Protein AF-A0A497M3F0-F1 (afdb_monomer_lite)

Structure (mmCIF, N/CA/C/O backbone):
data_AF-A0A497M3F0-F1
#
_entry.id   AF-A0A497M3F0-F1
#
loop_
_atom_site.group_PDB
_atom_site.id
_atom_site.type_symbol
_atom_site.label_atom_id
_atom_site.label_alt_id
_atom_site.label_comp_id
_atom_site.label_asym_id
_atom_site.label_entity_id
_atom_site.label_seq_id
_atom_site.pdbx_PDB_ins_code
_atom_site.Cartn_x
_atom_site.Cartn_y
_atom_site.Cartn_z
_atom_site.occupancy
_atom_site.B_iso_or_equiv
_atom_site.auth_seq_id
_atom_site.auth_comp_id
_atom_site.auth_asym_id
_atom_site.auth_atom_id
_atom_site.pdbx_PDB_model_num
ATOM 1 N N . MET A 1 1 ? 72.989 27.650 28.816 1.00 49.75 1 MET A N 1
ATOM 2 C CA . MET A 1 1 ? 71.746 27.503 29.608 1.00 49.75 1 MET A CA 1
ATOM 3 C C . MET A 1 1 ? 70.679 28.470 29.097 1.00 49.75 1 MET A C 1
ATOM 5 O O . MET A 1 1 ? 70.670 29.626 29.489 1.00 49.75 1 MET A O 1
ATOM 9 N N . ARG A 1 2 ? 69.821 28.008 28.185 1.00 39.56 2 ARG A N 1
ATOM 10 C CA . ARG A 1 2 ? 68.508 28.566 27.798 1.00 39.56 2 ARG A CA 1
ATOM 11 C C . ARG A 1 2 ? 67.747 27.318 27.338 1.00 39.56 2 ARG A C 1
ATOM 13 O O . ARG A 1 2 ? 68.241 26.629 26.461 1.00 39.56 2 ARG A O 1
ATOM 20 N N . GLY A 1 3 ? 66.771 26.785 28.054 1.00 45.91 3 GLY A N 1
ATOM 21 C CA . GLY A 1 3 ? 65.488 27.396 28.378 1.00 45.91 3 GLY A CA 1
ATOM 22 C C . GLY A 1 3 ? 64.403 26.493 27.783 1.00 45.91 3 GLY A C 1
ATOM 23 O O . GLY A 1 3 ? 63.633 26.938 26.948 1.00 45.91 3 GLY A O 1
ATOM 24 N N . CYS A 1 4 ? 64.415 25.203 28.144 1.00 49.75 4 CYS A N 1
ATOM 25 C CA . CYS A 1 4 ? 63.384 24.233 27.776 1.00 49.75 4 CYS A CA 1
ATOM 26 C C . CYS A 1 4 ? 62.223 24.414 28.764 1.00 49.75 4 CYS A C 1
ATOM 28 O O . CYS A 1 4 ? 62.183 23.773 29.814 1.00 49.75 4 CYS A O 1
ATOM 30 N N . ARG A 1 5 ? 61.361 25.400 28.503 1.00 53.59 5 ARG A N 1
ATOM 31 C CA . ARG A 1 5 ? 60.115 25.616 29.245 1.00 53.59 5 ARG A CA 1
ATOM 32 C C . ARG A 1 5 ? 58.927 25.373 28.321 1.00 53.59 5 ARG A C 1
ATOM 34 O O . ARG A 1 5 ? 58.896 25.875 27.207 1.00 53.59 5 ARG A O 1
ATOM 41 N N . ASP A 1 6 ? 57.983 24.614 28.866 1.00 57.16 6 ASP A N 1
ATOM 42 C CA . ASP A 1 6 ? 56.557 24.590 28.541 1.00 57.16 6 ASP A CA 1
ATOM 43 C C . ASP A 1 6 ? 56.109 24.161 27.138 1.00 57.16 6 ASP A C 1
ATOM 45 O O . ASP A 1 6 ? 55.553 24.936 26.374 1.00 57.16 6 ASP A O 1
ATOM 49 N N . MET A 1 7 ? 56.181 22.850 26.872 1.00 54.72 7 MET A N 1
ATOM 50 C CA . MET A 1 7 ? 55.280 22.178 25.912 1.00 54.72 7 MET A CA 1
ATOM 51 C C . MET A 1 7 ? 54.117 21.417 26.582 1.00 54.72 7 MET A C 1
ATOM 53 O O . MET A 1 7 ? 53.246 20.890 25.896 1.00 54.72 7 MET A O 1
ATOM 57 N N . LYS A 1 8 ? 54.051 21.359 27.922 1.00 54.69 8 LYS A N 1
ATOM 58 C CA . LYS A 1 8 ? 52.995 20.612 28.641 1.00 54.69 8 LYS A CA 1
ATOM 59 C C . LYS A 1 8 ? 51.634 21.327 28.676 1.00 54.69 8 LYS A C 1
ATOM 61 O O . LYS A 1 8 ? 50.627 20.670 28.923 1.00 54.69 8 LYS A O 1
ATOM 66 N N . GLY A 1 9 ? 51.593 22.639 28.423 1.00 57.06 9 GLY A N 1
ATOM 67 C CA . GLY A 1 9 ? 50.350 23.423 28.388 1.00 57.06 9 GLY A CA 1
ATOM 68 C C . GLY A 1 9 ? 49.511 23.192 27.126 1.00 57.06 9 GLY A C 1
ATOM 69 O O . GLY A 1 9 ? 48.295 23.044 27.222 1.00 57.06 9 GLY A O 1
ATOM 70 N N . ASN A 1 10 ? 50.154 23.064 25.961 1.00 57.53 10 ASN A N 1
ATOM 71 C CA . ASN A 1 10 ? 49.450 22.995 24.674 1.00 57.53 10 ASN A CA 1
ATOM 72 C C . ASN A 1 10 ? 48.704 21.668 24.464 1.00 57.53 10 ASN A C 1
ATOM 74 O O . ASN A 1 10 ? 47.646 21.650 23.848 1.00 57.53 10 ASN A O 1
ATOM 78 N N . PHE A 1 11 ? 49.191 20.564 25.037 1.00 67.69 11 PHE A N 1
ATOM 79 C CA . PHE A 1 11 ? 48.554 19.253 24.864 1.00 67.69 11 PHE A CA 1
ATOM 80 C C . PHE A 1 11 ? 47.193 19.140 25.568 1.00 67.69 11 PHE A C 1
ATOM 82 O O . PHE A 1 11 ? 46.292 18.464 25.080 1.00 67.69 11 PHE A O 1
ATOM 89 N N . LYS A 1 12 ? 47.023 19.820 26.711 1.00 71.12 12 LYS A N 1
ATOM 90 C CA . LYS A 1 12 ? 45.745 19.829 27.439 1.00 71.12 12 LYS A CA 1
ATOM 91 C C . LYS A 1 12 ? 44.685 20.663 26.725 1.00 71.12 12 LYS A C 1
ATOM 93 O O . LYS A 1 12 ? 43.520 20.295 26.761 1.00 71.12 12 LYS A O 1
ATOM 98 N N . MET A 1 13 ? 45.094 21.750 26.071 1.00 76.00 13 MET A N 1
ATOM 99 C CA . MET A 1 13 ? 44.184 22.616 25.320 1.00 76.00 13 MET A CA 1
ATOM 100 C C . MET A 1 13 ? 43.643 21.890 24.080 1.00 76.00 13 MET A C 1
ATOM 102 O O . MET A 1 13 ? 42.432 21.814 23.913 1.00 76.00 13 MET A O 1
ATOM 106 N N . VAL A 1 14 ? 44.515 21.216 23.319 1.00 80.38 14 VAL A N 1
ATOM 107 C CA . VAL A 1 14 ? 44.116 20.410 22.149 1.00 80.38 14 VAL A CA 1
ATOM 108 C C . VAL A 1 14 ? 43.182 19.257 22.533 1.00 80.38 14 VAL A C 1
ATOM 110 O O . VAL A 1 14 ? 42.212 18.990 21.832 1.00 80.38 14 VAL A O 1
ATOM 113 N N . ALA A 1 15 ? 43.425 18.581 23.661 1.00 81.19 15 ALA A N 1
ATOM 114 C CA . ALA A 1 15 ? 42.552 17.496 24.117 1.00 81.19 15 ALA A CA 1
ATOM 115 C C . ALA A 1 15 ? 41.151 17.988 24.529 1.00 81.19 15 ALA A C 1
ATOM 117 O O . ALA A 1 15 ? 40.165 17.298 24.283 1.00 81.19 15 ALA A O 1
ATOM 118 N N . ILE A 1 16 ? 41.057 19.176 25.138 1.00 84.38 16 ILE A N 1
ATOM 119 C CA . ILE A 1 16 ? 39.775 19.790 25.510 1.00 84.38 16 ILE A CA 1
ATOM 120 C C . ILE A 1 16 ? 39.020 20.247 24.257 1.00 84.38 16 ILE A C 1
ATOM 122 O O . ILE A 1 16 ? 37.829 19.976 24.147 1.00 84.38 16 ILE A O 1
ATOM 126 N N . GLU A 1 17 ? 39.701 20.868 23.293 1.00 87.06 17 GLU A N 1
ATOM 127 C CA . GLU A 1 17 ? 39.093 21.272 22.019 1.00 87.06 17 GLU A CA 1
ATOM 128 C C . GLU A 1 17 ? 38.583 20.063 21.220 1.00 87.06 17 GLU A C 1
ATOM 130 O O . GLU A 1 17 ? 37.462 20.096 20.717 1.00 87.06 17 GLU A O 1
ATOM 135 N N . LEU A 1 18 ? 39.342 18.961 21.177 1.00 88.38 18 LEU A N 1
ATOM 136 C CA . LEU A 1 18 ? 38.922 17.724 20.512 1.00 88.38 18 LEU A CA 1
ATOM 137 C C . LEU A 1 18 ? 37.710 17.081 21.206 1.00 88.38 18 LEU A C 1
ATOM 139 O O . LEU A 1 18 ? 36.792 16.617 20.537 1.00 88.38 18 LEU A O 1
ATOM 143 N N . LEU A 1 19 ? 37.680 17.072 22.543 1.00 87.00 19 LEU A N 1
ATOM 144 C CA . LEU A 1 19 ? 36.554 16.535 23.310 1.00 87.00 19 LEU A CA 1
ATOM 145 C C . LEU A 1 19 ? 35.289 17.382 23.123 1.00 87.00 19 LEU A C 1
ATOM 147 O O . LEU A 1 19 ? 34.210 16.823 22.949 1.00 87.00 19 LEU A O 1
ATOM 151 N N . ILE A 1 20 ? 35.416 18.714 23.124 1.00 85.94 20 ILE A N 1
ATOM 152 C CA . ILE A 1 20 ? 34.300 19.627 22.846 1.00 85.94 20 ILE A CA 1
ATOM 153 C C . ILE A 1 20 ? 33.804 19.421 21.413 1.00 85.94 20 ILE A C 1
ATOM 155 O O . ILE A 1 20 ? 32.601 19.334 21.209 1.00 85.94 20 ILE A O 1
ATOM 159 N N . PHE A 1 21 ? 34.698 19.254 20.436 1.00 85.25 21 PHE A N 1
ATOM 160 C CA . PHE A 1 21 ? 34.319 18.979 19.049 1.00 85.25 21 PHE A CA 1
ATOM 161 C C . PHE A 1 21 ? 33.575 17.641 18.895 1.00 85.25 21 PHE A C 1
ATOM 163 O O . PHE A 1 21 ? 32.539 17.594 18.238 1.00 85.25 21 PHE A O 1
ATOM 170 N N . VAL A 1 22 ? 34.038 16.570 19.554 1.00 84.88 22 VAL A N 1
ATOM 171 C CA . VAL A 1 22 ? 33.351 15.262 19.569 1.00 84.88 22 VAL A CA 1
ATOM 172 C C . VAL A 1 22 ? 31.999 15.346 20.281 1.00 84.88 22 VAL A C 1
ATOM 174 O O . VAL A 1 22 ? 31.020 14.797 19.786 1.00 84.88 22 VAL A O 1
ATOM 177 N N . LEU A 1 23 ? 31.910 16.071 21.401 1.00 82.69 23 LEU A N 1
ATOM 178 C CA . LEU A 1 23 ? 30.644 16.282 22.105 1.00 82.69 23 LEU A CA 1
ATOM 179 C C . LEU A 1 23 ? 29.663 17.109 21.262 1.00 82.69 23 LEU A C 1
ATOM 181 O O . LEU A 1 23 ? 28.499 16.739 21.159 1.00 82.69 23 LEU A O 1
ATOM 185 N N . CYS A 1 24 ? 30.126 18.162 20.587 1.00 79.12 24 CYS A N 1
ATOM 186 C CA . CYS A 1 24 ? 29.318 18.934 19.641 1.00 79.12 24 CYS A CA 1
ATOM 187 C C . CYS A 1 24 ? 28.864 18.092 18.438 1.00 79.12 24 CYS A C 1
ATOM 189 O O . CYS A 1 24 ? 27.729 18.248 18.001 1.00 79.12 24 CYS A O 1
ATOM 191 N N . LEU A 1 25 ? 29.690 17.157 17.951 1.00 73.62 25 LEU A N 1
ATOM 192 C CA . LEU A 1 25 ? 29.290 16.188 16.922 1.00 73.62 25 LEU A CA 1
ATOM 193 C C . LEU A 1 25 ? 28.279 15.152 17.439 1.00 73.62 25 LEU A C 1
ATOM 195 O O . LEU A 1 25 ? 27.438 14.687 16.681 1.00 73.62 25 LEU A O 1
ATOM 199 N N . SER A 1 26 ? 28.312 14.811 18.729 1.00 71.69 26 SER A N 1
ATOM 200 C CA . SER A 1 26 ? 27.300 13.940 19.347 1.00 71.69 26 SER A CA 1
ATOM 201 C C . SER A 1 26 ? 25.997 14.664 19.714 1.00 71.69 26 SER A C 1
ATOM 203 O O . SER A 1 26 ? 25.027 14.017 20.095 1.00 71.69 26 SER A O 1
ATOM 205 N N . LEU A 1 27 ? 25.980 15.998 19.611 1.00 64.69 27 LEU A N 1
ATOM 206 C CA . LEU A 1 27 ? 24.807 16.847 19.835 1.00 64.69 27 LEU A CA 1
ATOM 207 C C . LEU A 1 27 ? 24.055 17.183 18.547 1.00 64.69 27 LEU A C 1
ATOM 209 O O . LEU A 1 27 ? 23.031 17.863 18.626 1.00 64.69 27 LEU A O 1
ATOM 213 N N . PHE A 1 28 ? 24.511 16.718 17.376 1.00 62.19 28 PHE A N 1
ATOM 214 C CA . PHE A 1 28 ? 23.604 16.675 16.238 1.00 62.19 28 PHE A CA 1
ATOM 215 C C . PHE A 1 28 ? 22.450 15.766 16.657 1.00 62.19 28 PHE A C 1
ATOM 217 O O . PHE A 1 28 ? 22.708 14.600 16.975 1.00 62.19 28 PHE A O 1
ATOM 224 N N . PRO A 1 29 ? 21.203 16.274 16.728 1.00 60.28 29 PRO A N 1
ATOM 225 C CA . PRO A 1 29 ? 20.072 15.392 16.941 1.00 60.28 29 PRO A CA 1
ATOM 226 C C . PRO A 1 29 ? 20.209 14.300 15.889 1.00 60.28 29 PRO A C 1
ATOM 228 O O . PRO A 1 29 ? 20.520 14.614 14.734 1.00 60.28 29 PRO A O 1
ATOM 231 N N . ALA A 1 30 ? 20.080 13.035 16.296 1.00 55.03 30 ALA A N 1
ATOM 232 C CA . ALA A 1 30 ? 19.915 11.961 15.336 1.00 55.03 30 ALA A CA 1
ATOM 233 C C . ALA A 1 30 ? 18.755 12.417 14.454 1.00 55.03 30 ALA A C 1
ATOM 235 O O . ALA A 1 30 ? 17.617 12.473 14.918 1.00 55.03 30 ALA A O 1
ATOM 236 N N . HIS A 1 31 ? 19.072 12.900 13.250 1.00 50.28 31 HIS A N 1
ATOM 237 C CA . HIS A 1 31 ? 18.050 13.272 12.301 1.00 50.28 31 HIS A CA 1
ATOM 238 C C . HIS A 1 31 ? 17.438 11.924 11.986 1.00 50.28 31 HIS A C 1
ATOM 240 O O . HIS A 1 31 ? 18.068 11.096 11.328 1.00 50.28 31 HIS A O 1
ATOM 246 N N . ALA A 1 32 ? 16.279 11.652 12.585 1.00 61.28 32 ALA A N 1
ATOM 247 C CA . ALA A 1 32 ? 15.407 10.626 12.071 1.00 61.28 32 ALA A CA 1
ATOM 248 C C . ALA A 1 32 ? 15.239 11.020 10.609 1.00 61.28 32 ALA A C 1
ATOM 250 O O . ALA A 1 32 ? 14.683 12.081 10.320 1.00 61.28 32 ALA A O 1
ATOM 251 N N . PHE A 1 33 ? 15.902 10.278 9.723 1.00 71.69 33 PHE A N 1
ATOM 252 C CA . PHE A 1 33 ? 15.814 10.537 8.303 1.00 71.69 33 PHE A CA 1
ATOM 253 C C . PHE A 1 33 ? 14.329 10.472 7.979 1.00 71.69 33 PHE A C 1
ATOM 255 O O . PHE A 1 33 ? 13.700 9.441 8.222 1.00 71.69 33 PHE A O 1
ATOM 262 N N . ALA A 1 34 ? 13.769 11.604 7.558 1.00 73.44 34 ALA A N 1
ATOM 263 C CA . ALA A 1 34 ? 12.393 11.643 7.116 1.00 73.44 34 ALA A CA 1
ATOM 264 C C . ALA A 1 34 ? 12.270 10.636 5.971 1.00 73.44 34 ALA A C 1
ATOM 266 O O . ALA A 1 34 ? 13.139 10.591 5.098 1.00 73.44 34 ALA A O 1
ATOM 267 N N . LYS A 1 35 ? 11.262 9.768 6.063 1.00 93.12 35 LYS A N 1
ATOM 268 C CA . LYS A 1 35 ? 10.927 8.778 5.045 1.00 93.12 35 LYS A CA 1
ATOM 269 C C . LYS A 1 35 ? 9.587 9.199 4.453 1.00 93.12 35 LYS A C 1
ATOM 271 O O . LYS A 1 35 ? 8.648 9.439 5.218 1.00 93.12 35 LYS A O 1
ATOM 276 N N . SER A 1 36 ? 9.469 9.239 3.130 1.00 97.56 36 SER A N 1
ATOM 277 C CA . SER A 1 36 ? 8.187 9.501 2.469 1.00 97.56 36 SER A CA 1
ATOM 278 C C . SER A 1 36 ? 7.617 8.244 1.817 1.00 97.56 36 SER A C 1
ATOM 280 O O . SER A 1 36 ? 8.351 7.353 1.384 1.00 97.56 36 SER A O 1
ATOM 282 N N . SER A 1 37 ? 6.293 8.147 1.788 1.00 98.25 37 SER A N 1
ATOM 283 C CA . SER A 1 37 ? 5.574 7.118 1.042 1.00 98.25 37 SER A CA 1
ATOM 284 C C . SER A 1 37 ? 4.597 7.806 0.110 1.00 98.25 37 SER A C 1
ATOM 286 O O . SER A 1 37 ? 3.811 8.640 0.552 1.00 98.25 37 SER A O 1
ATOM 288 N N . THR A 1 38 ? 4.671 7.492 -1.177 1.00 98.69 38 THR A N 1
ATOM 289 C CA . THR A 1 38 ? 3.796 8.072 -2.199 1.00 98.69 38 THR A CA 1
ATOM 290 C C . THR A 1 38 ? 2.906 6.990 -2.783 1.00 98.69 38 THR A C 1
ATOM 292 O O . THR A 1 38 ? 3.383 5.926 -3.173 1.00 98.69 38 THR A O 1
ATOM 295 N N . VAL A 1 39 ? 1.607 7.266 -2.828 1.00 98.69 39 VAL A N 1
ATOM 296 C CA . VAL A 1 39 ? 0.589 6.396 -3.411 1.00 98.69 39 VAL A CA 1
ATOM 297 C C . VAL A 1 39 ? -0.039 7.158 -4.566 1.00 98.69 39 VAL A C 1
ATOM 299 O O . VAL A 1 39 ? -0.712 8.165 -4.364 1.00 98.69 39 VAL A O 1
ATOM 302 N N . LEU A 1 40 ? 0.233 6.705 -5.781 1.00 98.69 40 LEU A N 1
ATOM 303 C CA . LEU A 1 40 ? -0.243 7.282 -7.030 1.00 98.69 40 LEU A CA 1
ATOM 304 C C . LEU A 1 40 ? -1.198 6.299 -7.714 1.00 98.69 40 LEU A C 1
ATOM 306 O O . LEU A 1 40 ? -1.131 5.089 -7.499 1.00 98.69 40 LEU A O 1
ATOM 310 N N . GLY A 1 41 ? -2.042 6.807 -8.598 1.00 98.31 41 GLY A N 1
ATOM 311 C CA . GLY A 1 41 ? -2.745 5.987 -9.564 1.00 98.31 41 GLY A CA 1
ATOM 312 C C . GLY A 1 41 ? -3.746 6.755 -10.411 1.00 98.31 41 GLY A C 1
ATOM 313 O O . GLY A 1 41 ? -4.386 7.689 -9.935 1.00 98.31 41 GLY A O 1
ATOM 314 N N . SER A 1 42 ? -3.844 6.376 -11.682 1.00 98.50 42 SER A N 1
ATOM 315 C CA . SER A 1 42 ? -4.680 7.056 -12.673 1.00 98.50 42 SER A CA 1
ATOM 316 C C . SER A 1 42 ? -6.036 6.372 -12.804 1.00 98.50 42 SER A C 1
ATOM 318 O O . SER A 1 42 ? -6.111 5.158 -12.966 1.00 98.50 42 SER A O 1
ATOM 320 N N . THR A 1 43 ? -7.100 7.170 -12.780 1.00 98.50 43 THR A N 1
ATOM 321 C CA . THR A 1 43 ? -8.486 6.756 -13.050 1.00 98.50 43 THR A CA 1
ATOM 322 C C . THR A 1 43 ? -8.861 6.894 -14.527 1.00 98.50 43 THR A C 1
ATOM 324 O O . THR A 1 43 ? -9.974 6.543 -14.931 1.00 98.50 43 THR A O 1
ATOM 327 N N . TYR A 1 44 ? -7.939 7.396 -15.357 1.00 98.19 44 TYR A N 1
ATOM 328 C CA . TYR A 1 44 ? -8.160 7.626 -16.779 1.00 98.19 44 TYR A CA 1
ATOM 329 C C . TYR A 1 44 ? -8.543 6.327 -17.494 1.00 98.19 44 TYR A C 1
ATOM 331 O O . TYR A 1 44 ? -7.771 5.376 -17.521 1.00 98.19 44 TYR A O 1
ATOM 339 N N . GLU A 1 45 ? -9.739 6.278 -18.085 1.00 97.81 45 GLU A N 1
ATOM 340 C CA . GLU A 1 45 ? -10.267 5.087 -18.772 1.00 97.81 45 GLU A CA 1
ATOM 341 C C . GLU A 1 45 ? -10.275 3.806 -17.906 1.00 97.81 45 GLU A C 1
ATOM 343 O O . GLU A 1 45 ? -10.197 2.691 -18.426 1.00 97.81 45 GLU A O 1
ATOM 348 N N . VAL A 1 46 ? -10.396 3.949 -16.582 1.00 98.06 46 VAL A N 1
ATOM 349 C CA . VAL A 1 46 ? -10.558 2.827 -15.646 1.00 98.06 46 VAL A CA 1
ATOM 350 C C . VAL A 1 46 ? -12.051 2.633 -15.325 1.00 98.06 46 VAL A C 1
ATOM 352 O O . VAL A 1 46 ? -12.760 3.611 -15.074 1.00 98.06 46 VAL A O 1
ATOM 355 N N . PRO A 1 47 ? -12.593 1.400 -15.358 1.00 97.94 47 PRO A N 1
ATOM 356 C CA . PRO A 1 47 ? -13.975 1.145 -14.950 1.00 97.94 47 PRO A CA 1
ATOM 357 C C . PRO A 1 47 ? -14.230 1.527 -13.483 1.00 97.94 47 PRO A C 1
ATOM 359 O O . PRO A 1 47 ? -13.376 1.306 -12.633 1.00 97.94 47 PRO A O 1
ATOM 362 N N . GLN A 1 48 ? -15.431 2.023 -13.159 1.00 97.56 48 GLN A N 1
ATOM 363 C CA . GLN A 1 48 ? -15.750 2.504 -11.802 1.00 97.56 48 GLN A CA 1
ATOM 364 C C . GLN A 1 48 ? -15.521 1.456 -10.700 1.00 97.56 48 GLN A C 1
ATOM 366 O O . GLN A 1 48 ? -15.005 1.793 -9.645 1.00 97.56 48 GLN A O 1
ATOM 371 N N . GLU A 1 49 ? -15.868 0.191 -10.946 1.00 96.06 49 GLU A N 1
ATOM 372 C CA . GLU A 1 49 ? -15.659 -0.892 -9.971 1.00 96.06 49 GLU A CA 1
ATOM 373 C C . GLU A 1 49 ? -14.174 -1.079 -9.618 1.00 96.06 49 GLU A C 1
ATOM 375 O O . GLU A 1 49 ? -13.830 -1.334 -8.465 1.00 96.06 49 GLU A O 1
ATOM 380 N N . GLU A 1 50 ? -13.290 -0.895 -10.599 1.00 97.88 50 GLU A N 1
ATOM 381 C CA . GLU A 1 50 ? -11.845 -0.932 -10.389 1.00 97.88 50 GLU A CA 1
ATOM 382 C C . GLU A 1 50 ? -11.366 0.331 -9.661 1.00 97.88 50 GLU A C 1
ATOM 384 O O . GLU A 1 50 ? -10.620 0.217 -8.694 1.00 97.88 50 GLU A O 1
ATOM 389 N N . ILE A 1 51 ? -11.880 1.516 -10.024 1.00 97.94 51 ILE A N 1
ATOM 390 C CA . ILE A 1 51 ? -11.593 2.776 -9.310 1.00 97.94 51 ILE A CA 1
ATOM 391 C C . ILE A 1 51 ? -11.925 2.652 -7.815 1.00 97.94 51 ILE A C 1
ATOM 393 O O . ILE A 1 51 ? -11.166 3.132 -6.969 1.00 97.94 51 ILE A O 1
ATOM 397 N N . ASP A 1 52 ? -13.033 1.998 -7.463 1.00 93.50 52 ASP A N 1
ATOM 398 C CA . ASP A 1 52 ? -13.437 1.814 -6.066 1.00 93.50 52 ASP A CA 1
ATOM 399 C C . ASP A 1 52 ? -12.421 0.940 -5.296 1.00 93.50 52 ASP A C 1
ATOM 401 O O . ASP A 1 52 ? -12.053 1.252 -4.155 1.00 93.50 52 ASP A O 1
ATOM 405 N N . LYS A 1 53 ? -11.911 -0.134 -5.920 1.00 94.75 53 LYS A N 1
ATOM 406 C CA . LYS A 1 53 ? -10.878 -1.007 -5.330 1.00 94.75 53 LYS A CA 1
ATOM 407 C C . LYS A 1 53 ? -9.517 -0.329 -5.253 1.00 94.75 53 LYS A C 1
ATOM 409 O O . LYS A 1 53 ? -8.859 -0.426 -4.215 1.00 94.75 53 LYS A O 1
ATOM 414 N N . ASP A 1 54 ? -9.127 0.382 -6.301 1.00 97.88 54 ASP A N 1
ATOM 415 C CA . ASP A 1 54 ? -7.894 1.159 -6.368 1.00 97.88 54 ASP A CA 1
ATOM 416 C C . ASP A 1 54 ? -7.872 2.255 -5.294 1.00 97.88 54 ASP A C 1
ATOM 418 O O . ASP A 1 54 ? -6.898 2.399 -4.554 1.00 97.88 54 ASP A O 1
ATOM 422 N N . THR A 1 55 ? -8.987 2.973 -5.125 1.00 95.81 55 THR A N 1
ATOM 423 C CA . THR A 1 55 ? -9.156 3.970 -4.056 1.00 95.81 55 THR A CA 1
ATOM 424 C C . THR A 1 55 ? -9.004 3.318 -2.682 1.00 95.81 55 THR A C 1
ATOM 426 O O . THR A 1 55 ? -8.300 3.834 -1.809 1.00 95.81 55 THR A O 1
ATOM 429 N N . SER A 1 56 ? -9.644 2.161 -2.477 1.00 91.56 56 SER A N 1
ATOM 430 C CA . SER A 1 56 ? -9.566 1.426 -1.214 1.00 91.56 56 SER A CA 1
ATOM 431 C C . SER A 1 56 ? -8.134 0.988 -0.892 1.00 91.56 56 SER A C 1
ATOM 433 O O . SER A 1 56 ? -7.675 1.210 0.234 1.00 91.56 56 SER A O 1
ATOM 435 N N . ILE A 1 57 ? -7.405 0.416 -1.858 1.00 97.75 57 ILE A N 1
ATOM 436 C CA . ILE A 1 57 ? -6.023 -0.012 -1.625 1.00 97.75 57 ILE A CA 1
ATOM 437 C C . ILE A 1 57 ? -5.088 1.188 -1.443 1.00 97.75 57 ILE A C 1
ATOM 439 O O . ILE A 1 57 ? -4.218 1.148 -0.574 1.00 97.75 57 ILE A O 1
ATOM 443 N N . ALA A 1 58 ? -5.302 2.285 -2.174 1.00 97.94 58 ALA A N 1
ATOM 444 C CA . ALA A 1 58 ? -4.513 3.503 -2.033 1.00 97.94 58 ALA A CA 1
ATOM 445 C C . ALA A 1 58 ? -4.624 4.095 -0.616 1.00 97.94 58 ALA A C 1
ATOM 447 O O . ALA A 1 58 ? -3.614 4.425 0.020 1.00 97.94 58 ALA A O 1
ATOM 448 N N . ASN A 1 59 ? -5.847 4.157 -0.081 1.00 91.50 59 ASN A N 1
ATOM 449 C CA . ASN A 1 59 ? -6.103 4.588 1.293 1.00 91.50 59 ASN A CA 1
ATOM 450 C C . ASN A 1 59 ? -5.422 3.662 2.305 1.00 91.50 59 ASN A C 1
ATOM 452 O O . ASN A 1 59 ? -4.731 4.135 3.206 1.00 91.50 59 ASN A O 1
ATOM 456 N N . LEU A 1 60 ? -5.545 2.348 2.120 1.00 92.94 60 LEU A N 1
ATOM 457 C CA . LEU A 1 60 ? -4.943 1.354 3.004 1.00 92.94 60 LEU A CA 1
ATOM 458 C C . LEU A 1 60 ? -3.407 1.436 3.032 1.00 92.94 60 LEU A C 1
ATOM 460 O O . LEU A 1 60 ? -2.818 1.452 4.114 1.00 92.94 60 LEU A O 1
ATOM 464 N N . ILE A 1 61 ? -2.750 1.556 1.873 1.00 96.56 61 ILE A N 1
ATOM 465 C CA . ILE A 1 61 ? -1.287 1.717 1.788 1.00 96.56 61 ILE A CA 1
ATOM 466 C C . ILE A 1 61 ? -0.846 3.010 2.484 1.00 96.56 61 ILE A C 1
ATOM 468 O O . ILE A 1 61 ? 0.150 3.012 3.213 1.00 96.56 61 ILE A O 1
ATOM 472 N N . THR A 1 62 ? -1.598 4.098 2.300 1.00 94.62 62 THR A N 1
ATOM 473 C CA . THR A 1 62 ? -1.350 5.389 2.961 1.00 94.62 62 THR A CA 1
ATOM 474 C C . THR A 1 62 ? -1.457 5.265 4.481 1.00 94.62 62 THR A C 1
ATOM 476 O O . THR A 1 62 ? -0.569 5.728 5.205 1.00 94.62 62 THR A O 1
ATOM 479 N N . SER A 1 63 ? -2.497 4.593 4.984 1.00 87.44 63 SER A N 1
ATOM 480 C CA . SER A 1 63 ? -2.668 4.326 6.415 1.00 87.44 63 SER A CA 1
ATOM 481 C C . SER A 1 63 ? -1.516 3.491 6.975 1.00 87.44 63 SER A C 1
ATOM 483 O O . SER A 1 63 ? -0.911 3.885 7.972 1.00 87.44 63 SER A O 1
ATOM 485 N N . TYR A 1 64 ? -1.147 2.380 6.328 1.00 93.06 64 TYR A N 1
ATOM 486 C CA . TYR A 1 64 ? -0.038 1.540 6.795 1.00 93.06 64 TYR A CA 1
ATOM 487 C C . TYR A 1 64 ? 1.313 2.245 6.730 1.00 93.06 64 TYR A C 1
ATOM 489 O O . TYR A 1 64 ? 2.126 2.080 7.634 1.00 93.06 64 TYR A O 1
ATOM 497 N N . SER A 1 65 ? 1.538 3.072 5.711 1.00 95.38 65 SER A N 1
ATOM 498 C CA . SER A 1 65 ? 2.740 3.896 5.593 1.00 95.38 65 SER A CA 1
ATOM 499 C C . SER A 1 65 ? 2.824 4.916 6.733 1.00 95.38 65 SER A C 1
ATOM 501 O O . SER A 1 65 ? 3.870 5.049 7.364 1.00 95.38 65 SER A O 1
ATOM 503 N N . SER A 1 66 ? 1.711 5.581 7.054 1.00 90.19 66 SER A N 1
ATOM 504 C CA . SER A 1 66 ? 1.641 6.530 8.174 1.00 90.19 66 SER A CA 1
ATOM 505 C C . SER A 1 66 ? 1.939 5.843 9.508 1.00 90.19 66 SER A C 1
ATOM 507 O O . SER A 1 66 ? 2.759 6.326 10.288 1.00 90.19 66 SER A O 1
ATOM 509 N N . ILE A 1 67 ? 1.335 4.672 9.747 1.00 86.00 67 ILE A N 1
ATOM 510 C CA . ILE A 1 67 ? 1.598 3.846 10.937 1.00 86.00 67 ILE A CA 1
ATOM 511 C C . ILE A 1 67 ? 3.073 3.425 10.994 1.00 86.00 67 ILE A C 1
ATOM 513 O O . ILE A 1 67 ? 3.693 3.464 12.055 1.00 86.00 67 ILE A O 1
ATOM 517 N N . ALA A 1 68 ? 3.658 3.096 9.841 1.00 90.75 68 ALA A N 1
ATOM 518 C CA . ALA A 1 68 ? 5.062 2.739 9.704 1.00 90.75 68 ALA A CA 1
ATOM 519 C C . ALA A 1 68 ? 6.045 3.912 9.922 1.00 90.75 68 ALA A C 1
ATOM 521 O O . ALA A 1 68 ? 7.261 3.715 9.865 1.00 90.75 68 ALA A O 1
ATOM 522 N N . GLY A 1 69 ? 5.541 5.120 10.193 1.00 91.62 69 GLY A N 1
ATOM 523 C CA . GLY A 1 69 ? 6.343 6.311 10.471 1.00 91.62 69 GLY A CA 1
ATOM 524 C C . GLY A 1 69 ? 6.776 7.084 9.226 1.00 91.62 69 GLY A C 1
ATOM 525 O O . GLY A 1 69 ? 7.677 7.916 9.321 1.00 91.62 69 GLY A O 1
ATOM 526 N N . TYR A 1 70 ? 6.163 6.820 8.071 1.00 95.12 70 TYR A N 1
ATOM 527 C CA . TYR A 1 70 ? 6.376 7.611 6.862 1.00 95.12 70 TYR A CA 1
ATOM 528 C C . TYR A 1 70 ? 5.501 8.863 6.865 1.00 95.12 70 TYR A C 1
ATOM 530 O O . TYR A 1 70 ? 4.349 8.833 7.300 1.00 95.12 70 TYR A O 1
ATOM 538 N N . THR A 1 71 ? 6.000 9.936 6.256 1.00 96.25 71 THR A N 1
ATOM 539 C CA . THR A 1 71 ? 5.125 10.987 5.730 1.00 96.25 71 THR A CA 1
ATOM 540 C C . THR A 1 71 ? 4.424 10.423 4.494 1.00 96.25 71 THR A C 1
ATOM 542 O O . THR A 1 71 ? 5.043 10.280 3.438 1.00 96.25 71 THR A O 1
ATOM 545 N N . ALA A 1 72 ? 3.159 10.027 4.641 1.00 97.00 72 ALA A N 1
ATOM 546 C CA . ALA A 1 72 ? 2.399 9.389 3.571 1.00 97.00 72 ALA A CA 1
ATOM 547 C C . ALA A 1 72 ? 1.622 10.417 2.736 1.00 97.00 72 ALA A C 1
ATOM 549 O O . ALA A 1 72 ? 0.890 11.251 3.270 1.00 97.00 72 ALA A O 1
ATOM 550 N N . TYR A 1 73 ? 1.755 10.317 1.418 1.00 98.12 73 TYR A N 1
ATOM 551 C CA . TYR A 1 73 ? 1.072 11.142 0.433 1.00 98.12 73 TYR A CA 1
ATOM 552 C C . TYR A 1 73 ? 0.164 10.257 -0.418 1.00 98.12 73 TYR A C 1
ATOM 554 O O . TYR A 1 73 ? 0.650 9.449 -1.212 1.00 98.12 73 TYR A O 1
ATOM 562 N N . ASN A 1 74 ? -1.150 10.420 -0.261 1.00 98.31 74 ASN A N 1
ATOM 563 C CA . ASN A 1 74 ? -2.122 9.804 -1.155 1.00 98.31 74 ASN A CA 1
ATOM 564 C C . ASN A 1 74 ? -2.454 10.771 -2.290 1.00 98.31 74 ASN A C 1
ATOM 566 O O . ASN A 1 74 ? -3.217 11.715 -2.098 1.00 98.31 74 ASN A O 1
ATOM 570 N N . TRP A 1 75 ? -1.853 10.539 -3.449 1.00 98.62 75 TRP A N 1
ATOM 571 C CA . TRP A 1 75 ? -2.063 11.303 -4.673 1.00 98.62 75 TRP A CA 1
ATOM 572 C C . TRP A 1 75 ? -2.853 10.510 -5.719 1.00 98.62 75 TRP A C 1
ATOM 574 O O . TRP A 1 75 ? -2.821 10.858 -6.894 1.00 98.62 75 TRP A O 1
ATOM 584 N N . TYR A 1 76 ? -3.565 9.455 -5.325 1.00 98.62 76 TYR A N 1
ATOM 585 C CA . TYR A 1 76 ? -4.427 8.683 -6.219 1.00 98.62 76 TYR A CA 1
ATOM 586 C C . TYR A 1 76 ? -5.529 9.543 -6.885 1.00 98.62 76 TYR A C 1
ATOM 588 O O . TYR A 1 76 ? -5.989 10.546 -6.328 1.00 98.62 76 TYR A O 1
ATOM 596 N N . GLY A 1 77 ? -5.959 9.153 -8.089 1.00 98.12 77 GLY A N 1
ATOM 597 C CA . GLY A 1 77 ? -6.991 9.833 -8.875 1.00 98.12 77 GLY A CA 1
ATOM 598 C C . GLY A 1 77 ? -6.501 11.160 -9.438 1.00 98.12 77 GLY A C 1
ATOM 599 O O . GLY A 1 77 ? -5.359 11.266 -9.874 1.00 98.12 77 GLY A O 1
ATOM 600 N N . SER A 1 78 ? -7.316 12.216 -9.360 1.00 98.19 78 SER A N 1
ATOM 601 C CA . SER A 1 78 ? -7.003 13.535 -9.951 1.00 98.19 78 SER A CA 1
ATOM 602 C C . SER A 1 78 ? -5.708 14.190 -9.461 1.00 98.19 78 SER A C 1
ATOM 604 O O . SER A 1 78 ? -5.257 15.180 -10.035 1.00 98.19 78 SER A O 1
ATOM 606 N N . GLN A 1 79 ? -5.119 13.680 -8.378 1.00 98.50 79 GLN A N 1
ATOM 607 C CA . GLN A 1 79 ? -3.822 14.129 -7.879 1.00 98.50 79 GLN A CA 1
ATOM 608 C C . GLN A 1 79 ? -2.633 13.394 -8.517 1.00 98.50 79 GLN A C 1
ATOM 610 O O . GLN A 1 79 ? -1.495 13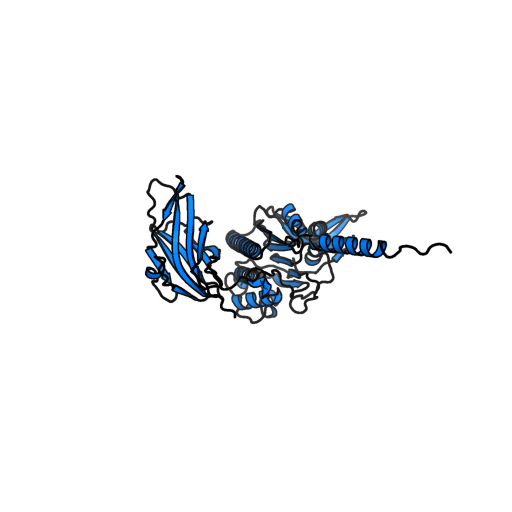.810 -8.312 1.00 98.50 79 GLN A O 1
ATOM 615 N N . THR A 1 80 ? -2.855 12.363 -9.332 1.00 98.62 80 THR A N 1
ATOM 616 C CA . THR A 1 80 ? -1.806 11.672 -10.087 1.00 98.62 80 THR A CA 1
ATOM 617 C C . THR A 1 80 ? -1.487 12.488 -11.328 1.00 98.62 80 THR A C 1
ATOM 619 O O . THR A 1 80 ? -1.879 12.168 -12.442 1.00 98.62 80 THR A O 1
ATOM 622 N N . THR A 1 81 ? -0.811 13.612 -11.117 1.00 98.62 81 THR A N 1
ATOM 623 C CA . THR A 1 81 ? -0.285 14.479 -12.173 1.00 98.62 81 THR A CA 1
ATOM 624 C C . THR A 1 81 ? 1.155 14.092 -12.499 1.00 98.62 81 THR A C 1
ATOM 626 O O . THR A 1 81 ? 1.845 13.500 -11.665 1.00 98.62 81 THR A O 1
ATOM 629 N N . ALA A 1 82 ? 1.652 14.484 -13.677 1.00 98.62 82 ALA A N 1
ATOM 630 C CA . ALA A 1 82 ? 3.067 14.316 -14.013 1.00 98.62 82 ALA A CA 1
ATOM 631 C C . ALA A 1 82 ? 4.002 14.917 -12.943 1.00 98.62 82 ALA A C 1
ATOM 633 O O . ALA A 1 82 ? 4.942 14.255 -12.512 1.00 98.62 82 ALA A O 1
ATOM 634 N N . ASP A 1 83 ? 3.696 16.115 -12.434 1.00 98.69 83 ASP A N 1
ATOM 635 C CA . ASP A 1 83 ? 4.497 16.777 -11.394 1.00 98.69 83 ASP A CA 1
ATOM 636 C C . ASP A 1 83 ? 4.541 15.987 -10.074 1.00 98.69 83 ASP A C 1
ATOM 638 O O . ASP A 1 83 ? 5.587 15.917 -9.423 1.00 98.69 83 ASP A O 1
ATOM 642 N N . ASN A 1 84 ? 3.431 15.359 -9.677 1.00 98.75 84 ASN A N 1
ATOM 643 C CA . ASN A 1 84 ? 3.400 14.509 -8.486 1.00 98.75 84 ASN A CA 1
ATOM 644 C C . ASN A 1 84 ? 4.127 13.177 -8.716 1.00 98.75 84 ASN A C 1
ATOM 646 O O . ASN A 1 84 ? 4.802 12.694 -7.809 1.00 98.75 84 ASN A O 1
ATOM 650 N N . ILE A 1 85 ? 4.085 12.621 -9.932 1.00 98.81 85 ILE A N 1
ATOM 651 C CA . ILE A 1 85 ? 4.904 11.457 -10.310 1.00 98.81 85 ILE A CA 1
ATOM 652 C C . ILE A 1 85 ? 6.400 11.808 -10.242 1.00 98.81 85 ILE A C 1
ATOM 654 O O . ILE A 1 85 ? 7.182 11.063 -9.652 1.00 98.81 85 ILE A O 1
ATOM 658 N N . TYR A 1 86 ? 6.810 12.968 -10.759 1.00 98.69 86 TYR A N 1
ATOM 659 C CA . TYR A 1 86 ? 8.189 13.454 -10.643 1.00 98.69 86 TYR A CA 1
ATOM 660 C C . TYR A 1 86 ? 8.599 13.693 -9.189 1.00 98.69 86 TYR A C 1
ATOM 662 O O . TYR A 1 86 ? 9.695 13.315 -8.778 1.00 98.69 86 TYR A O 1
ATOM 670 N N . SER A 1 87 ? 7.702 14.266 -8.386 1.00 98.44 87 SER A N 1
ATOM 671 C CA . SER A 1 87 ? 7.935 14.469 -6.954 1.00 98.44 87 SER A CA 1
ATOM 672 C C . SER A 1 87 ? 8.107 13.141 -6.215 1.00 98.44 87 SER A C 1
ATOM 674 O O . SER A 1 87 ? 8.973 13.036 -5.349 1.00 98.44 87 SER A O 1
ATOM 676 N N . ALA A 1 88 ? 7.345 12.108 -6.582 1.00 98.56 88 ALA A N 1
ATOM 677 C CA . ALA A 1 88 ? 7.511 10.759 -6.050 1.00 98.56 88 ALA A CA 1
ATOM 678 C C . ALA A 1 88 ? 8.844 10.120 -6.470 1.00 98.56 88 ALA A C 1
ATOM 680 O O . ALA A 1 88 ? 9.523 9.540 -5.624 1.00 98.56 88 ALA A O 1
ATOM 681 N N . ALA A 1 89 ? 9.266 10.287 -7.728 1.00 98.44 89 ALA A N 1
ATOM 682 C CA . ALA A 1 89 ? 10.579 9.844 -8.215 1.00 98.44 89 ALA A CA 1
ATOM 683 C C . ALA A 1 89 ? 11.741 10.519 -7.466 1.00 98.44 89 ALA A C 1
ATOM 685 O O . ALA A 1 89 ? 12.749 9.884 -7.160 1.00 98.44 89 ALA A O 1
ATOM 686 N N . PHE A 1 90 ? 11.561 11.782 -7.077 1.00 98.25 90 PHE A N 1
ATOM 687 C CA . PHE A 1 90 ? 12.487 12.525 -6.220 1.00 98.25 90 PHE A CA 1
ATOM 688 C C . PHE A 1 90 ? 12.427 12.109 -4.731 1.00 98.25 90 PHE A C 1
ATOM 690 O O . PHE A 1 90 ? 13.207 12.589 -3.902 1.00 98.25 90 PHE A O 1
ATOM 697 N N . GLY A 1 91 ? 11.492 11.229 -4.356 1.00 97.69 91 GLY A N 1
ATOM 698 C CA . GLY A 1 91 ? 11.228 10.839 -2.971 1.00 97.69 91 GLY A CA 1
ATOM 699 C C . GLY A 1 91 ? 10.673 11.978 -2.117 1.00 97.69 91 GLY A C 1
ATOM 700 O O . GLY A 1 91 ? 10.891 11.995 -0.914 1.00 97.69 91 GLY A O 1
ATOM 701 N N . VAL A 1 92 ? 10.036 12.982 -2.732 1.00 97.06 92 VAL A N 1
ATOM 702 C CA . VAL A 1 92 ? 9.515 14.196 -2.072 1.00 97.06 92 VAL A CA 1
ATOM 703 C C . VAL A 1 92 ? 10.591 14.934 -1.245 1.00 97.06 92 VAL A C 1
ATOM 705 O O . VAL A 1 92 ? 10.290 15.684 -0.322 1.00 97.06 92 VAL A O 1
ATOM 708 N N . GLY A 1 93 ? 11.871 14.737 -1.590 1.00 94.62 93 GLY A N 1
ATOM 709 C CA . GLY A 1 93 ? 13.029 15.280 -0.870 1.00 94.62 93 GLY A CA 1
ATOM 710 C C . GLY A 1 93 ? 13.522 14.440 0.313 1.00 94.62 93 GLY A C 1
ATOM 711 O O . GLY A 1 93 ? 14.572 14.756 0.873 1.00 94.62 93 GLY A O 1
ATOM 712 N N . ASP A 1 94 ? 12.821 13.361 0.648 1.00 95.06 94 ASP A N 1
ATOM 713 C CA . ASP A 1 94 ? 13.137 12.448 1.740 1.00 95.06 94 ASP A CA 1
ATOM 714 C C . ASP A 1 94 ? 13.963 11.254 1.243 1.00 95.06 94 ASP A C 1
ATOM 716 O O . ASP A 1 94 ? 13.688 10.664 0.196 1.00 95.06 94 ASP A O 1
ATOM 720 N N . VAL A 1 95 ? 14.966 10.848 2.019 1.00 93.62 95 VAL A N 1
ATOM 721 C CA . VAL A 1 95 ? 15.736 9.623 1.752 1.00 93.62 95 VAL A CA 1
ATOM 722 C C . VAL A 1 95 ? 14.971 8.393 2.248 1.00 93.62 95 VAL A C 1
ATOM 724 O O . VAL A 1 95 ? 14.175 8.471 3.177 1.00 93.62 95 VAL A O 1
ATOM 727 N N . TYR A 1 96 ? 15.258 7.221 1.681 1.00 93.75 96 TYR A N 1
ATOM 728 C CA . TYR A 1 96 ? 14.550 5.976 2.020 1.00 93.75 96 TYR A CA 1
ATOM 729 C C . TYR A 1 96 ? 13.050 6.016 1.708 1.00 93.75 96 TYR A C 1
ATOM 731 O O . TYR A 1 96 ? 12.241 5.382 2.388 1.00 93.75 96 TYR A O 1
ATOM 739 N N . SER A 1 97 ? 12.695 6.760 0.663 1.00 97.44 97 SER A N 1
ATOM 740 C CA . SER A 1 97 ? 11.320 6.914 0.215 1.00 97.44 97 SER A CA 1
ATOM 741 C C . SER A 1 97 ? 10.824 5.675 -0.525 1.00 97.44 97 SER A C 1
ATOM 743 O O . SER A 1 97 ? 11.614 4.910 -1.091 1.00 97.44 97 SER A O 1
ATOM 745 N N . ILE A 1 98 ? 9.508 5.485 -0.531 1.00 98.50 98 ILE A N 1
ATOM 746 C CA . ILE A 1 98 ? 8.842 4.421 -1.282 1.00 98.50 98 ILE A CA 1
ATOM 747 C C . ILE A 1 98 ? 7.756 4.982 -2.191 1.00 98.50 98 ILE A C 1
ATOM 749 O O . ILE A 1 98 ? 7.161 6.024 -1.901 1.00 98.50 98 ILE A O 1
ATOM 753 N N . SER A 1 99 ? 7.491 4.280 -3.288 1.00 98.62 99 SER A N 1
ATOM 754 C CA . SER A 1 99 ? 6.448 4.671 -4.230 1.00 98.62 99 SER A CA 1
ATOM 755 C C . SER A 1 99 ? 5.605 3.483 -4.678 1.00 98.62 99 SER A C 1
ATOM 757 O O . SER A 1 99 ? 6.122 2.410 -4.994 1.00 98.62 99 SER A O 1
ATOM 759 N N . PHE A 1 100 ? 4.295 3.690 -4.692 1.00 98.81 100 PHE A N 1
ATOM 760 C CA . PHE A 1 100 ? 3.304 2.799 -5.272 1.00 98.81 100 PHE A CA 1
ATOM 761 C C . PHE A 1 100 ? 2.569 3.534 -6.387 1.00 98.81 100 PHE A C 1
ATOM 763 O O . PHE A 1 100 ? 2.190 4.693 -6.219 1.00 98.81 100 PHE A O 1
ATOM 770 N N . TYR A 1 101 ? 2.329 2.844 -7.496 1.00 98.81 101 TYR A N 1
ATOM 771 C CA . TYR A 1 101 ? 1.476 3.325 -8.577 1.00 98.81 101 TYR A CA 1
ATOM 772 C C . TYR A 1 101 ? 0.518 2.220 -9.017 1.00 98.81 101 TYR A C 1
ATOM 774 O O . TYR A 1 101 ? 0.948 1.076 -9.177 1.00 98.81 101 TYR A O 1
ATOM 782 N N . ILE A 1 102 ? -0.735 2.575 -9.298 1.00 98.81 102 ILE A N 1
ATOM 783 C CA . ILE A 1 102 ? -1.712 1.696 -9.949 1.00 98.81 102 ILE A CA 1
ATOM 784 C C . ILE A 1 102 ? -2.435 2.401 -11.099 1.00 98.81 102 ILE A C 1
ATOM 786 O O . ILE A 1 102 ? -2.815 3.560 -10.986 1.00 98.81 102 ILE A O 1
ATOM 790 N N . GLY A 1 103 ? -2.603 1.724 -12.230 1.00 98.25 103 GLY A N 1
ATOM 791 C CA . GLY A 1 103 ? -3.302 2.282 -13.387 1.00 98.25 103 GLY A CA 1
ATOM 792 C C . GLY A 1 103 ? -2.698 1.811 -14.701 1.00 98.25 103 GLY A C 1
ATOM 793 O O . GLY A 1 103 ? -2.117 0.727 -14.790 1.00 98.25 103 GLY A O 1
ATOM 794 N N . HIS A 1 104 ? -2.819 2.639 -15.736 1.00 98.38 104 HIS A N 1
ATOM 795 C CA . HIS A 1 104 ? -2.309 2.308 -17.064 1.00 98.38 104 HIS A CA 1
ATOM 796 C C . HIS A 1 104 ? -0.802 2.494 -17.191 1.00 98.38 104 HIS A C 1
ATOM 798 O O . HIS A 1 104 ? -0.132 3.196 -16.431 1.00 98.38 104 HIS A O 1
ATOM 804 N N . GLY A 1 105 ? -0.255 1.820 -18.187 1.00 98.31 105 GLY A N 1
ATOM 805 C CA . GLY A 1 105 ? 1.127 1.954 -18.594 1.00 98.31 105 GLY A CA 1
ATOM 806 C C . GLY A 1 105 ? 1.404 1.053 -19.775 1.00 98.31 105 GLY A C 1
ATOM 807 O O . GLY A 1 105 ? 0.573 0.240 -20.187 1.00 98.31 105 GLY A O 1
ATOM 808 N N . GLY A 1 106 ? 2.576 1.227 -20.354 1.00 98.38 106 GLY A N 1
ATOM 809 C CA . GLY A 1 106 ? 2.958 0.475 -21.527 1.00 98.38 106 GLY A CA 1
ATOM 810 C C . GLY A 1 106 ? 4.374 0.774 -21.955 1.00 98.38 106 GLY A C 1
ATOM 811 O O . GLY A 1 106 ? 5.167 1.362 -21.217 1.00 98.38 106 GLY A O 1
ATOM 812 N N . SER A 1 107 ? 4.674 0.367 -23.180 1.00 98.06 107 SER A N 1
ATOM 813 C CA . SER A 1 107 ? 5.841 0.850 -23.892 1.00 98.06 107 SER A CA 1
ATOM 814 C C . SER A 1 107 ? 5.453 1.290 -25.289 1.00 98.06 107 SER A C 1
ATOM 816 O O . SER A 1 107 ? 4.567 0.725 -25.932 1.00 98.06 107 SER A O 1
ATOM 818 N N . GLU A 1 108 ? 6.126 2.322 -25.765 1.00 97.81 108 GLU A N 1
ATOM 819 C CA . GLU A 1 108 ? 5.998 2.781 -27.133 1.00 97.81 108 GLU A CA 1
ATOM 820 C C . GLU A 1 108 ? 7.318 3.361 -27.610 1.00 97.81 108 GLU A C 1
ATOM 822 O O . GLU A 1 108 ? 8.237 3.632 -26.836 1.00 97.81 108 GLU A O 1
ATOM 827 N N . TYR A 1 109 ? 7.433 3.530 -28.917 1.00 97.56 109 TYR A N 1
ATOM 828 C CA . TYR A 1 109 ? 8.577 4.221 -29.468 1.00 97.56 109 TYR A CA 1
ATOM 829 C C . TYR A 1 109 ? 8.313 5.727 -29.466 1.00 97.56 109 TYR A C 1
ATOM 831 O O . TYR A 1 109 ? 7.276 6.196 -29.942 1.00 97.56 109 TYR A O 1
ATOM 839 N N . VAL A 1 110 ? 9.281 6.488 -28.967 1.00 96.62 110 VAL A N 1
ATOM 840 C CA . VAL A 1 110 ? 9.199 7.942 -28.817 1.00 96.62 110 VAL A CA 1
ATOM 841 C C . VAL A 1 110 ? 10.316 8.597 -29.618 1.00 96.62 110 VAL A C 1
ATOM 843 O O . VAL A 1 110 ? 11.436 8.088 -29.697 1.00 96.62 110 VAL A O 1
ATOM 846 N N . TRP A 1 111 ? 10.012 9.743 -30.229 1.00 95.38 111 TRP A N 1
ATOM 847 C CA . TRP A 1 111 ? 11.024 10.557 -30.893 1.00 95.38 111 TRP A CA 1
ATOM 848 C C . TRP A 1 111 ? 11.898 11.279 -29.865 1.00 95.38 111 TRP A C 1
ATOM 850 O O . TRP A 1 111 ? 11.419 12.132 -29.119 1.00 95.38 111 TRP A O 1
ATOM 860 N N . ASN A 1 112 ? 13.193 10.973 -29.870 1.00 91.00 112 ASN A N 1
ATOM 861 C CA . ASN A 1 112 ? 14.204 11.590 -29.021 1.00 91.00 112 ASN A CA 1
ATOM 862 C C . ASN A 1 112 ? 15.204 12.390 -29.864 1.00 91.00 112 ASN A C 1
ATOM 864 O O . ASN A 1 112 ? 15.568 12.002 -30.977 1.00 91.00 112 ASN A O 1
ATOM 868 N N . TRP A 1 113 ? 15.661 13.519 -29.324 1.00 88.94 113 TRP A N 1
ATOM 869 C CA . TRP A 1 113 ? 16.688 14.357 -29.938 1.00 88.94 113 TRP A CA 1
ATOM 870 C C . TRP A 1 113 ? 18.042 14.092 -29.282 1.00 88.94 113 TRP A C 1
ATOM 872 O O . TRP A 1 113 ? 18.265 14.486 -28.142 1.00 88.94 113 TRP A O 1
ATOM 882 N N . ALA A 1 114 ? 18.982 13.497 -30.018 1.00 85.69 114 ALA A N 1
ATOM 883 C CA . ALA A 1 114 ? 20.329 13.209 -29.510 1.00 85.69 114 ALA A CA 1
ATOM 884 C C . ALA A 1 114 ? 21.296 14.408 -29.633 1.00 85.69 114 ALA A C 1
ATOM 886 O O . ALA A 1 114 ? 22.511 14.235 -29.703 1.00 85.69 114 ALA A O 1
ATOM 887 N N . GLY A 1 115 ? 20.785 15.637 -29.764 1.00 88.31 115 GLY A N 1
ATOM 888 C CA . GLY A 1 115 ? 21.599 16.843 -29.965 1.00 88.31 115 GLY A CA 1
ATOM 889 C C . GLY A 1 115 ? 21.969 17.145 -31.424 1.00 88.31 115 GLY A C 1
ATOM 890 O O . GLY A 1 115 ? 22.241 18.300 -31.746 1.00 88.31 115 GLY A O 1
ATOM 891 N N . TRP A 1 116 ? 21.962 16.145 -32.312 1.00 86.69 116 TRP A N 1
ATOM 892 C CA . TRP A 1 116 ? 22.379 16.302 -33.717 1.00 86.69 116 TRP A CA 1
ATOM 893 C C . TRP A 1 116 ? 21.468 15.618 -34.748 1.00 86.69 116 TRP A C 1
ATOM 895 O O . TRP A 1 116 ? 21.610 15.884 -35.941 1.00 86.69 116 TRP A O 1
ATOM 905 N N . ILE A 1 117 ? 20.527 14.772 -34.321 1.00 91.25 117 ILE A N 1
ATOM 906 C CA . ILE A 1 117 ? 19.544 14.085 -35.178 1.00 91.25 117 ILE A CA 1
ATOM 907 C C . ILE A 1 117 ? 18.448 13.444 -34.296 1.00 91.25 117 ILE A C 1
ATOM 909 O O . ILE A 1 117 ? 18.652 13.202 -33.101 1.00 91.25 117 ILE A O 1
ATOM 913 N N . TRP A 1 118 ? 17.275 13.222 -34.892 1.00 91.50 118 TRP A N 1
ATOM 914 C CA . TRP A 1 118 ? 16.110 12.593 -34.270 1.00 91.50 118 TRP A CA 1
ATOM 915 C C . TRP A 1 118 ? 16.141 11.069 -34.416 1.00 91.50 118 TRP A C 1
ATOM 917 O O . TRP A 1 118 ? 16.420 10.563 -35.504 1.00 91.50 118 TRP A O 1
ATOM 927 N N . TYR A 1 119 ? 15.783 10.355 -33.351 1.00 91.56 119 TYR A N 1
ATOM 928 C CA . TYR A 1 119 ? 15.688 8.894 -33.321 1.00 91.56 119 TYR A CA 1
ATOM 929 C C . TYR A 1 119 ? 14.403 8.421 -32.682 1.00 91.56 119 TYR A C 1
ATOM 931 O O . TYR A 1 119 ? 13.789 9.150 -31.913 1.00 91.56 119 TYR A O 1
ATOM 939 N N . TYR A 1 120 ? 14.033 7.188 -33.002 1.00 95.19 120 TYR A N 1
ATOM 940 C CA . TYR A 1 120 ? 12.847 6.538 -32.482 1.00 95.19 120 TYR A CA 1
ATOM 941 C C . TYR A 1 120 ? 13.287 5.407 -31.556 1.00 95.19 120 TYR A C 1
ATOM 943 O O . TYR A 1 120 ? 13.883 4.430 -32.011 1.00 95.19 120 TYR A O 1
ATOM 951 N N . GLU A 1 121 ? 13.066 5.574 -30.257 1.00 96.81 121 GLU A N 1
ATOM 952 C CA . GLU A 1 121 ? 13.563 4.659 -29.226 1.00 96.81 121 GLU A CA 1
ATOM 953 C C . GLU A 1 121 ? 12.414 4.186 -28.350 1.00 96.81 121 GLU A C 1
ATOM 955 O O . GLU A 1 121 ? 11.508 4.959 -28.044 1.00 96.81 121 GLU A O 1
ATOM 960 N N . GLN A 1 122 ? 12.447 2.911 -27.965 1.00 97.88 122 GLN A N 1
ATOM 961 C CA . GLN A 1 122 ? 11.441 2.344 -27.078 1.00 97.88 122 GLN A CA 1
ATOM 962 C C . GLN A 1 122 ? 11.598 2.943 -25.678 1.00 97.88 122 GLN A C 1
ATOM 964 O O . GLN A 1 122 ? 12.709 3.007 -25.136 1.00 97.88 122 GLN A O 1
ATOM 969 N N . GLN A 1 123 ? 10.484 3.398 -25.123 1.00 98.38 123 GLN A N 1
ATOM 970 C CA . GLN A 1 123 ? 10.354 3.984 -23.798 1.00 98.38 123 GLN A CA 1
ATOM 971 C C . GLN A 1 123 ? 9.158 3.350 -23.108 1.00 98.38 123 GLN A C 1
ATOM 973 O O . GLN A 1 123 ? 8.169 3.000 -23.756 1.00 98.38 123 GLN A O 1
ATOM 978 N N . TRP A 1 124 ? 9.260 3.215 -21.796 1.00 98.56 124 TRP A N 1
ATOM 979 C CA . TRP A 1 124 ? 8.172 2.753 -20.952 1.00 98.56 124 TRP A CA 1
ATOM 980 C C . TRP A 1 124 ? 7.504 3.958 -20.314 1.00 98.56 124 TRP A C 1
ATOM 982 O O . TRP A 1 124 ? 8.172 4.948 -20.021 1.00 98.56 124 TRP A O 1
ATOM 992 N N . PHE A 1 125 ? 6.199 3.884 -20.094 1.00 98.75 125 PHE A N 1
ATOM 993 C CA . PHE A 1 125 ? 5.454 4.965 -19.459 1.00 98.75 125 PHE A CA 1
ATOM 994 C C . PHE A 1 125 ? 4.410 4.435 -18.486 1.00 98.75 125 PHE A C 1
ATOM 996 O O . PHE A 1 125 ? 3.887 3.332 -18.660 1.00 98.75 125 PHE A O 1
ATOM 1003 N N . ILE A 1 126 ? 4.091 5.267 -17.500 1.00 98.81 126 ILE A N 1
ATOM 1004 C CA . ILE A 1 126 ? 2.844 5.217 -16.733 1.00 98.81 126 ILE A CA 1
ATOM 1005 C C . ILE A 1 126 ? 1.977 6.414 -17.123 1.00 98.81 126 ILE A C 1
ATOM 1007 O O . ILE A 1 126 ? 2.479 7.397 -17.675 1.00 98.81 126 ILE A O 1
ATOM 1011 N N . THR A 1 127 ? 0.679 6.331 -16.860 1.00 98.69 127 THR A N 1
ATOM 1012 C CA . THR A 1 127 ? -0.278 7.360 -17.279 1.00 98.69 127 THR A CA 1
ATOM 1013 C C . THR A 1 127 ? -0.661 8.262 -16.104 1.00 98.69 127 THR A C 1
ATOM 1015 O O . THR A 1 127 ? -0.917 7.779 -15.001 1.00 98.69 127 THR A O 1
ATOM 1018 N N . ASP A 1 128 ? -0.696 9.575 -16.311 1.00 98.56 128 ASP A N 1
ATOM 1019 C CA . ASP A 1 128 ? -1.277 10.517 -15.352 1.00 98.56 128 ASP A CA 1
ATOM 1020 C C . ASP A 1 128 ? -2.821 10.458 -15.388 1.00 98.56 128 ASP A C 1
ATOM 1022 O O . ASP A 1 128 ? -3.416 9.770 -16.219 1.00 98.56 128 ASP A O 1
ATOM 1026 N N . ASP A 1 129 ? -3.518 11.138 -14.482 1.00 98.44 129 ASP A N 1
ATOM 1027 C CA . ASP A 1 129 ? -4.989 11.069 -14.417 1.00 98.44 129 ASP A CA 1
ATOM 1028 C C . ASP A 1 129 ? -5.696 11.748 -15.608 1.00 98.44 129 ASP A C 1
ATOM 1030 O O . ASP A 1 129 ? -6.881 11.532 -15.849 1.00 98.44 129 ASP A O 1
ATOM 1034 N N . ASN A 1 130 ? -4.967 12.533 -16.408 1.00 98.31 130 ASN A N 1
ATOM 1035 C CA . ASN A 1 130 ? -5.481 13.171 -17.621 1.00 98.31 130 ASN A CA 1
ATOM 1036 C C . ASN A 1 130 ? -5.188 12.362 -18.897 1.00 98.31 130 ASN A C 1
ATOM 1038 O O . ASN A 1 130 ? -5.479 12.843 -19.996 1.00 98.31 130 ASN A O 1
ATOM 1042 N N . GLY A 1 131 ? -4.600 11.167 -18.780 1.00 98.19 131 GLY A N 1
ATOM 1043 C CA . GLY A 1 131 ? -4.198 10.346 -19.924 1.00 98.19 131 GLY A CA 1
ATOM 1044 C C . GLY A 1 131 ? -2.814 10.689 -20.493 1.00 98.19 131 GLY A C 1
ATOM 1045 O O . GLY A 1 131 ? -2.422 10.150 -21.526 1.00 98.19 131 GLY A O 1
ATOM 1046 N N . GLY A 1 132 ? -2.062 11.588 -19.854 1.00 98.44 132 GLY A N 1
ATOM 1047 C CA . GLY A 1 132 ? -0.707 11.958 -20.252 1.00 98.44 132 GLY A CA 1
ATOM 1048 C C . GLY A 1 132 ? 0.302 10.854 -19.941 1.00 98.44 132 GLY A C 1
ATOM 1049 O O . GLY A 1 132 ? 0.276 10.262 -18.867 1.00 98.44 132 GLY A O 1
ATOM 1050 N N . HIS A 1 133 ? 1.214 10.575 -20.873 1.00 98.50 133 HIS A N 1
ATOM 1051 C CA . HIS A 1 133 ? 2.287 9.601 -20.659 1.00 98.50 133 HIS A CA 1
ATOM 1052 C C . HIS A 1 133 ? 3.448 10.247 -19.897 1.00 98.50 133 HIS A C 1
ATOM 1054 O O . HIS A 1 133 ? 3.989 11.264 -20.337 1.00 98.50 133 HIS A O 1
ATOM 1060 N N . VAL A 1 134 ? 3.853 9.626 -18.790 1.00 98.69 134 VAL A N 1
ATOM 1061 C CA . VAL A 1 134 ? 5.066 9.965 -18.042 1.00 98.69 134 VAL A CA 1
ATOM 1062 C C . VAL A 1 134 ? 6.094 8.870 -18.284 1.00 98.69 134 VAL A C 1
ATOM 1064 O O . VAL A 1 134 ? 5.938 7.743 -17.805 1.00 98.69 134 VAL A O 1
ATOM 1067 N N . TYR A 1 135 ? 7.122 9.188 -19.069 1.00 98.69 135 TYR A N 1
ATOM 1068 C CA . TYR A 1 135 ? 8.086 8.195 -19.525 1.00 98.69 135 TYR A CA 1
ATOM 1069 C C . TYR A 1 135 ? 9.188 7.953 -18.491 1.00 98.69 135 TYR A C 1
ATOM 1071 O O . TYR A 1 135 ? 9.561 8.830 -17.710 1.00 98.69 135 TYR A O 1
ATOM 1079 N N . ASP A 1 136 ? 9.777 6.767 -18.552 1.00 98.62 136 ASP A N 1
ATOM 1080 C CA . ASP A 1 136 ? 10.996 6.380 -17.843 1.00 98.62 136 ASP A CA 1
ATOM 1081 C C . ASP A 1 136 ? 12.129 7.418 -17.962 1.00 98.62 136 ASP A C 1
ATOM 1083 O O . ASP A 1 136 ? 12.789 7.723 -16.968 1.00 98.62 136 ASP A O 1
ATOM 1087 N N . LYS A 1 137 ? 12.329 8.039 -19.132 1.00 98.00 137 LYS A N 1
ATOM 1088 C CA . LYS A 1 137 ? 13.314 9.123 -19.279 1.00 98.00 137 LYS A CA 1
ATOM 1089 C C . LYS A 1 137 ? 13.014 10.380 -18.479 1.00 98.00 137 LYS A C 1
ATOM 1091 O O . LYS A 1 137 ? 13.956 11.057 -18.069 1.00 98.00 137 LYS A O 1
ATOM 1096 N N . ASP A 1 138 ? 11.742 10.691 -18.263 1.00 98.19 138 ASP A N 1
ATOM 1097 C CA . ASP A 1 138 ? 11.335 11.854 -17.486 1.00 98.19 138 ASP A CA 1
ATOM 1098 C C . ASP A 1 138 ? 11.497 11.532 -15.995 1.00 98.19 138 ASP A C 1
ATOM 1100 O O . ASP A 1 138 ? 12.040 12.333 -15.238 1.00 98.19 138 ASP A O 1
ATOM 1104 N N . ILE A 1 139 ? 11.147 10.308 -15.590 1.00 98.69 139 ILE A N 1
ATOM 1105 C CA . ILE A 1 139 ? 11.365 9.788 -14.232 1.00 98.69 139 ILE A CA 1
ATOM 1106 C C . ILE A 1 139 ? 12.856 9.783 -13.871 1.00 98.69 139 ILE A C 1
ATOM 1108 O O . ILE A 1 139 ? 13.219 10.267 -12.798 1.00 98.69 139 ILE A O 1
ATOM 1112 N N . PHE A 1 140 ? 13.732 9.316 -14.767 1.00 98.56 140 PHE A N 1
ATOM 1113 C CA . PHE A 1 140 ? 15.186 9.297 -14.550 1.00 98.56 140 PHE A CA 1
ATOM 1114 C C . PHE A 1 140 ? 15.765 10.707 -14.336 1.00 98.56 140 PHE A C 1
ATOM 1116 O O . PHE A 1 140 ? 16.728 10.891 -13.606 1.00 98.56 140 PHE A O 1
ATOM 1123 N N . GLN A 1 141 ? 15.194 11.757 -14.932 1.00 98.12 141 GLN A N 1
ATOM 1124 C CA . GLN A 1 141 ? 15.665 13.123 -14.651 1.00 98.12 141 GLN A CA 1
ATOM 1125 C C . GLN A 1 141 ? 15.331 13.581 -13.225 1.00 98.12 141 GLN A C 1
ATOM 1127 O O . GLN A 1 141 ? 16.020 14.442 -12.684 1.00 98.12 141 GLN A O 1
ATOM 1132 N N . HIS A 1 142 ? 14.300 13.002 -12.609 1.00 98.44 142 HIS A N 1
ATOM 1133 C CA . HIS A 1 142 ? 13.790 13.415 -11.301 1.00 98.44 142 HIS A CA 1
ATOM 1134 C C . HIS A 1 142 ? 14.205 12.490 -10.153 1.00 98.44 142 HIS A C 1
ATOM 1136 O O . HIS A 1 142 ? 13.999 12.830 -8.992 1.00 98.44 142 HIS A O 1
ATOM 1142 N N . SER A 1 143 ? 14.831 11.352 -10.443 1.00 98.12 143 SER A N 1
ATOM 1143 C CA . SER A 1 143 ? 15.260 10.367 -9.439 1.00 98.12 143 SER A CA 1
ATOM 1144 C C . SER A 1 143 ? 16.780 10.310 -9.251 1.00 98.12 143 SER A C 1
ATOM 1146 O O . SER A 1 143 ? 17.278 9.472 -8.497 1.00 98.12 143 SER A O 1
ATOM 1148 N N . GLU A 1 144 ? 17.531 11.258 -9.832 1.00 97.19 144 GLU A N 1
ATOM 1149 C CA . GLU A 1 144 ? 19.006 11.283 -9.796 1.00 97.19 144 GLU A CA 1
ATOM 1150 C C . GLU A 1 144 ? 19.597 11.304 -8.379 1.00 97.19 144 GLU A C 1
ATOM 1152 O O . GLU A 1 144 ? 20.733 10.882 -8.155 1.00 97.19 144 GLU A O 1
ATOM 1157 N N . CYS A 1 145 ? 18.803 11.754 -7.407 1.00 95.94 145 CYS A N 1
ATOM 1158 C CA . CYS A 1 145 ? 19.140 11.770 -5.989 1.00 95.94 145 CYS A CA 1
ATOM 1159 C C . CYS A 1 145 ? 19.148 10.382 -5.323 1.00 95.94 145 CYS A C 1
ATOM 1161 O O . CYS A 1 145 ? 19.675 10.263 -4.219 1.00 95.94 145 CYS A O 1
ATOM 1163 N N . GLN A 1 146 ? 18.592 9.341 -5.960 1.00 96.31 146 GLN A N 1
ATOM 1164 C CA . GLN A 1 146 ? 18.502 7.969 -5.426 1.00 96.31 146 GLN A CA 1
ATOM 1165 C C . GLN A 1 146 ? 17.838 7.885 -4.041 1.00 96.31 146 GLN A C 1
ATOM 1167 O O . GLN A 1 146 ? 18.175 7.049 -3.193 1.00 96.31 146 GLN A O 1
ATOM 1172 N N . ASN A 1 147 ? 16.879 8.778 -3.809 1.00 97.31 147 ASN A N 1
ATOM 1173 C CA . ASN A 1 147 ? 16.124 8.855 -2.566 1.00 97.31 147 ASN A CA 1
ATOM 1174 C C . ASN A 1 147 ? 15.171 7.665 -2.381 1.00 97.31 147 ASN A C 1
ATOM 1176 O O . ASN A 1 147 ? 14.932 7.239 -1.247 1.00 97.31 147 ASN A O 1
ATOM 1180 N N . VAL A 1 148 ? 14.651 7.114 -3.480 1.00 97.50 148 VAL A N 1
ATOM 1181 C CA . VAL A 1 148 ? 13.675 6.019 -3.483 1.00 97.50 148 VAL A CA 1
ATOM 1182 C C . VAL A 1 148 ? 14.373 4.663 -3.327 1.00 97.50 148 VAL A C 1
ATOM 1184 O O . VAL A 1 148 ? 15.341 4.366 -4.024 1.00 97.50 148 VAL A O 1
ATOM 1187 N N . LYS A 1 149 ? 13.889 3.828 -2.4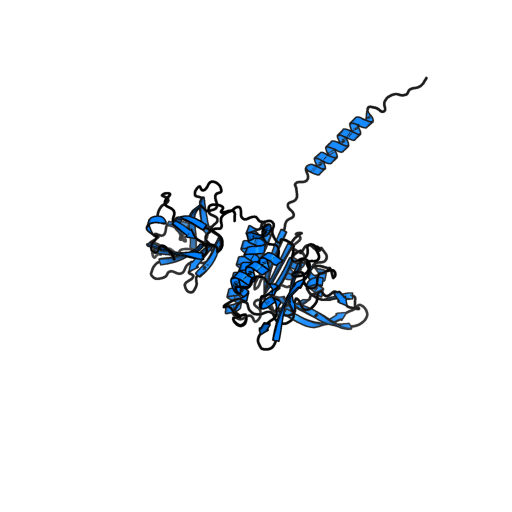00 1.00 97.12 149 LYS A N 1
ATOM 1188 C CA . LYS A 1 149 ? 14.447 2.489 -2.107 1.00 97.12 149 LYS A CA 1
ATOM 1189 C C . LYS A 1 149 ? 13.556 1.347 -2.550 1.00 97.12 149 LYS A C 1
ATOM 1191 O O . LYS A 1 149 ? 14.058 0.264 -2.837 1.00 97.12 149 LYS A O 1
ATOM 1196 N N . PHE A 1 150 ? 12.253 1.583 -2.597 1.00 98.56 150 PHE A N 1
ATOM 1197 C CA . PHE A 1 150 ? 11.290 0.588 -3.026 1.00 98.56 150 PHE A CA 1
ATOM 1198 C C . PHE A 1 150 ? 10.241 1.215 -3.933 1.00 98.56 150 PHE A C 1
ATOM 1200 O O . PHE A 1 150 ? 9.668 2.254 -3.603 1.00 98.56 150 PHE A O 1
ATOM 1207 N N . VAL A 1 151 ? 9.984 0.558 -5.060 1.00 98.75 151 VAL A N 1
ATOM 1208 C CA . VAL A 1 151 ? 8.934 0.938 -6.005 1.00 98.75 151 VAL A CA 1
ATOM 1209 C C . VAL A 1 151 ? 8.102 -0.286 -6.351 1.00 98.75 151 VAL A C 1
ATOM 1211 O O . VAL A 1 151 ? 8.661 -1.341 -6.646 1.00 98.75 151 VAL A O 1
ATOM 1214 N N . LEU A 1 152 ? 6.778 -0.142 -6.360 1.00 98.81 152 LEU A N 1
ATOM 1215 C CA . LEU A 1 152 ? 5.856 -1.126 -6.923 1.00 98.81 152 LEU A CA 1
ATOM 1216 C C . LEU A 1 152 ? 4.937 -0.424 -7.926 1.00 98.81 152 LEU A C 1
ATOM 1218 O O . LEU A 1 152 ? 4.125 0.415 -7.541 1.00 98.81 152 LEU A O 1
ATOM 1222 N N . LEU A 1 153 ? 5.058 -0.778 -9.206 1.00 98.81 153 LEU A N 1
ATOM 1223 C CA . LEU A 1 153 ? 4.173 -0.294 -10.266 1.00 98.81 153 LEU A CA 1
ATOM 1224 C C . LEU A 1 153 ? 3.195 -1.405 -10.673 1.00 98.81 153 LEU A C 1
ATOM 1226 O O . LEU A 1 153 ? 3.560 -2.350 -11.378 1.00 98.81 153 LEU A O 1
ATOM 1230 N N . TRP A 1 154 ? 1.940 -1.291 -10.241 1.00 98.81 154 TRP A N 1
ATOM 1231 C CA . TRP A 1 154 ? 0.837 -2.158 -10.651 1.00 98.81 154 TRP A CA 1
ATOM 1232 C C . TRP A 1 154 ? 0.248 -1.665 -11.976 1.00 98.81 154 TRP A C 1
ATOM 1234 O O . TRP A 1 154 ? -0.822 -1.064 -12.036 1.00 98.81 154 TRP A O 1
ATOM 1244 N N . SER A 1 155 ? 1.021 -1.846 -13.044 1.00 98.50 155 SER A N 1
ATOM 1245 C CA . SER A 1 155 ? 0.703 -1.351 -14.382 1.00 98.50 155 SER A CA 1
ATOM 1246 C C . SER A 1 155 ? 1.412 -2.192 -15.451 1.00 98.50 155 SER A C 1
ATOM 1248 O O . SER A 1 155 ? 2.428 -2.843 -15.179 1.00 98.50 155 SER A O 1
ATOM 1250 N N . CYS A 1 156 ? 0.853 -2.232 -16.662 1.00 98.69 156 CYS A N 1
ATOM 1251 C CA . CYS A 1 156 ? 1.344 -3.068 -17.756 1.00 98.69 156 CYS A CA 1
ATOM 1252 C C . CYS A 1 156 ? 2.759 -2.657 -18.187 1.00 98.69 156 CYS A C 1
ATOM 1254 O O . CYS A 1 156 ? 3.062 -1.476 -18.303 1.00 98.69 156 CYS A O 1
ATOM 1256 N N . HIS A 1 157 ? 3.604 -3.635 -18.498 1.00 98.44 157 HIS A N 1
ATOM 1257 C CA . HIS A 1 157 ? 4.943 -3.510 -19.084 1.00 98.44 157 HIS A CA 1
ATOM 1258 C C . HIS A 1 157 ? 6.011 -2.842 -18.202 1.00 98.44 157 HIS A C 1
ATOM 1260 O O . HIS A 1 157 ? 7.153 -2.683 -18.624 1.00 98.44 157 HIS A O 1
ATOM 1266 N N . GLN A 1 158 ? 5.699 -2.495 -16.954 1.00 98.62 158 GLN A N 1
ATOM 1267 C CA . GLN A 1 158 ? 6.619 -1.750 -16.087 1.00 98.62 158 GLN A CA 1
ATOM 1268 C C . GLN A 1 158 ? 7.813 -2.576 -15.574 1.00 98.62 158 GLN A C 1
ATOM 1270 O O . GLN A 1 158 ? 8.751 -2.031 -14.999 1.00 98.62 158 GLN A O 1
ATOM 1275 N N . GLY A 1 159 ? 7.788 -3.895 -15.765 1.00 98.25 159 GLY A N 1
ATOM 1276 C CA . GLY A 1 159 ? 8.816 -4.838 -15.339 1.00 98.25 159 GLY A CA 1
ATOM 1277 C C . GLY A 1 159 ? 9.401 -5.675 -16.476 1.00 98.25 159 GLY A C 1
ATOM 1278 O O . GLY A 1 159 ? 9.909 -6.751 -16.199 1.00 98.25 159 GLY A O 1
ATOM 1279 N N . GLU A 1 160 ? 9.324 -5.246 -17.739 1.00 98.31 160 GLU A N 1
ATOM 1280 C CA . GLU A 1 160 ? 9.868 -6.028 -18.870 1.00 98.31 160 GLU A CA 1
ATOM 1281 C C . GLU A 1 160 ? 11.403 -6.084 -18.885 1.00 98.31 160 GLU A C 1
ATOM 1283 O O . GLU A 1 160 ? 12.012 -7.080 -19.281 1.00 98.31 160 GLU A O 1
ATOM 1288 N N . THR A 1 161 ? 12.056 -5.000 -18.468 1.00 98.31 161 THR A N 1
ATOM 1289 C CA . THR A 1 161 ? 13.515 -4.883 -18.468 1.00 98.31 161 THR A CA 1
ATOM 1290 C C . THR A 1 161 ? 13.982 -4.037 -17.296 1.00 98.31 161 THR A C 1
ATOM 1292 O O . THR A 1 161 ? 13.309 -3.083 -16.918 1.00 98.31 161 THR A O 1
ATOM 1295 N N . ILE A 1 162 ? 15.166 -4.349 -16.756 1.00 98.75 162 ILE A N 1
ATOM 1296 C CA . ILE A 1 162 ? 15.857 -3.445 -15.821 1.00 98.75 162 ILE A CA 1
ATOM 1297 C C . ILE A 1 162 ? 16.065 -2.094 -16.498 1.00 98.75 162 ILE A C 1
ATOM 1299 O O . ILE A 1 162 ? 15.843 -1.060 -15.881 1.00 98.75 162 ILE A O 1
ATOM 1303 N N . GLY A 1 163 ? 16.442 -2.119 -17.778 1.00 98.25 163 GLY A N 1
ATOM 1304 C CA . GLY A 1 163 ? 16.728 -0.923 -18.544 1.00 98.25 163 GLY A CA 1
ATOM 1305 C C . GLY A 1 163 ? 18.214 -0.623 -18.682 1.00 98.25 163 GLY A C 1
ATOM 1306 O O . GLY A 1 163 ? 19.075 -1.498 -18.553 1.00 98.25 163 GLY A O 1
ATOM 1307 N N . GLY A 1 164 ? 18.508 0.632 -18.987 1.00 98.31 164 GLY A N 1
ATOM 1308 C CA . GLY A 1 164 ? 19.854 1.143 -19.182 1.00 98.31 164 GLY A CA 1
ATOM 1309 C C . GLY A 1 164 ? 19.827 2.454 -19.948 1.00 98.31 164 GLY A C 1
ATOM 1310 O O . GLY A 1 164 ? 18.838 3.178 -19.948 1.00 98.31 164 GLY A O 1
ATOM 1311 N N . THR A 1 165 ? 20.922 2.764 -20.626 1.00 98.06 165 THR A N 1
ATOM 1312 C CA . THR A 1 165 ? 21.008 3.956 -21.466 1.00 98.06 165 THR A CA 1
ATOM 1313 C C . THR A 1 165 ? 21.101 3.524 -22.920 1.00 98.06 165 THR A C 1
ATOM 1315 O O . THR A 1 165 ? 21.969 2.725 -23.282 1.00 98.06 165 THR A O 1
ATOM 1318 N N . HIS A 1 166 ? 20.202 4.040 -23.758 1.00 96.62 166 HIS A N 1
ATOM 1319 C CA . HIS A 1 166 ? 20.293 3.890 -25.205 1.00 96.62 166 HIS A CA 1
ATOM 1320 C C . HIS A 1 166 ? 21.606 4.483 -25.712 1.00 96.62 166 HIS A C 1
ATOM 1322 O O . HIS A 1 166 ? 22.255 5.303 -25.064 1.00 96.62 166 HIS A O 1
ATOM 1328 N N . TRP A 1 167 ? 22.001 4.108 -26.922 1.00 94.75 167 TRP A N 1
ATOM 1329 C CA . TRP A 1 167 ? 23.219 4.629 -27.540 1.00 94.75 167 TRP A CA 1
ATOM 1330 C C . TRP A 1 167 ? 23.184 6.170 -27.715 1.00 94.75 167 TRP A C 1
ATOM 1332 O O . TRP A 1 167 ? 24.239 6.803 -27.763 1.00 94.75 167 TRP A O 1
ATOM 1342 N N . SER A 1 168 ? 21.986 6.770 -27.773 1.00 93.94 168 SER A N 1
ATOM 1343 C CA . SER A 1 168 ? 21.741 8.219 -27.814 1.00 93.94 168 SER A CA 1
ATOM 1344 C C . SER A 1 168 ? 22.060 8.947 -26.503 1.00 93.94 168 SER A C 1
ATOM 1346 O O . SER A 1 168 ? 22.172 10.173 -26.500 1.00 93.94 168 SER A O 1
ATOM 1348 N N . GLY A 1 169 ? 22.198 8.214 -25.395 1.00 94.88 169 GLY A N 1
ATOM 1349 C CA . GLY A 1 169 ? 22.274 8.770 -24.047 1.00 94.88 169 GLY A CA 1
ATOM 1350 C C . GLY A 1 169 ? 20.926 8.832 -23.321 1.00 94.88 169 GLY A C 1
ATOM 1351 O O . GLY A 1 169 ? 20.910 9.154 -22.135 1.00 94.88 169 GLY A O 1
ATOM 1352 N N . THR A 1 170 ? 19.808 8.510 -23.981 1.00 96.94 170 THR A N 1
ATOM 1353 C CA . THR A 1 170 ? 18.486 8.506 -23.341 1.00 96.94 170 THR A CA 1
ATOM 1354 C C . THR A 1 170 ? 18.319 7.268 -22.445 1.00 96.94 170 THR A C 1
ATOM 1356 O O . THR A 1 170 ? 18.539 6.149 -22.915 1.00 96.94 170 THR A O 1
ATOM 1359 N N . PRO A 1 171 ? 17.971 7.427 -21.156 1.00 97.94 171 PRO A N 1
ATOM 1360 C CA . PRO A 1 171 ? 17.679 6.297 -20.272 1.00 97.94 171 PRO A CA 1
ATOM 1361 C C . PRO A 1 171 ? 16.402 5.561 -20.711 1.00 97.94 171 PRO A C 1
ATOM 1363 O O . PRO A 1 171 ? 15.539 6.129 -21.377 1.00 97.94 171 PRO A O 1
ATOM 1366 N N . PHE A 1 172 ? 16.290 4.286 -20.354 1.00 98.50 172 PHE A N 1
ATOM 1367 C CA . PHE A 1 172 ? 15.095 3.480 -20.579 1.00 98.50 172 PHE A CA 1
ATOM 1368 C C . PHE A 1 172 ? 14.941 2.399 -19.511 1.00 98.50 172 PHE A C 1
ATOM 1370 O O . PHE A 1 172 ? 15.933 1.997 -18.905 1.00 98.50 172 PHE A O 1
ATOM 1377 N N . GLY A 1 173 ? 13.720 1.891 -19.356 1.00 98.56 173 GLY A N 1
ATOM 1378 C CA . GLY A 1 173 ? 13.326 0.865 -18.395 1.00 98.56 173 GLY A CA 1
ATOM 1379 C C . GLY A 1 173 ? 13.014 1.462 -17.026 1.00 98.56 173 GLY A C 1
ATOM 1380 O O . GLY A 1 173 ? 13.847 2.138 -16.426 1.00 98.56 173 GLY A O 1
ATOM 1381 N N . MET A 1 174 ? 11.815 1.186 -16.511 1.00 98.75 174 MET A N 1
ATOM 1382 C CA . MET A 1 174 ? 11.353 1.751 -15.240 1.00 98.75 174 MET A CA 1
ATOM 1383 C C . MET A 1 174 ? 12.226 1.409 -14.025 1.00 98.75 174 MET A C 1
ATOM 1385 O O . MET A 1 174 ? 12.471 2.318 -13.232 1.00 98.75 174 MET A O 1
ATOM 1389 N N . PRO A 1 175 ? 12.755 0.180 -13.852 1.00 98.75 175 PRO A N 1
ATOM 1390 C CA . PRO A 1 175 ? 13.641 -0.106 -12.725 1.00 98.75 175 PRO A CA 1
ATOM 1391 C C . PRO A 1 175 ? 14.893 0.782 -12.728 1.00 98.75 175 PRO A C 1
ATOM 1393 O O . PRO A 1 175 ? 15.242 1.363 -11.702 1.00 98.75 175 PRO A O 1
ATOM 1396 N N . TYR A 1 176 ? 15.541 0.940 -13.888 1.00 98.69 176 TYR A N 1
ATOM 1397 C CA . TYR A 1 176 ? 16.694 1.822 -14.048 1.00 98.69 176 TYR A CA 1
ATOM 1398 C C . TYR A 1 176 ? 16.319 3.293 -13.881 1.00 98.69 176 TYR A C 1
ATOM 1400 O O . TYR A 1 176 ? 17.068 4.024 -13.236 1.00 98.69 176 TYR A O 1
ATOM 1408 N N . ALA A 1 177 ? 15.167 3.707 -14.419 1.00 98.69 177 ALA A N 1
ATOM 1409 C CA . ALA A 1 177 ? 14.645 5.055 -14.258 1.00 98.69 177 ALA A CA 1
ATOM 1410 C C . ALA A 1 177 ? 14.515 5.423 -12.784 1.00 98.69 177 ALA A C 1
ATOM 1412 O O . ALA A 1 177 ? 15.148 6.370 -12.359 1.00 98.69 177 ALA A O 1
ATOM 1413 N N . TRP A 1 178 ? 13.782 4.636 -11.997 1.00 98.62 178 TRP A N 1
ATOM 1414 C CA . TRP A 1 178 ? 13.506 4.941 -10.593 1.00 98.62 178 TRP A CA 1
ATOM 1415 C C . TRP A 1 178 ? 14.710 4.789 -9.660 1.00 98.62 178 TRP A C 1
ATOM 1417 O O . TRP A 1 178 ? 14.832 5.535 -8.690 1.00 98.62 178 TRP A O 1
ATOM 1427 N N . LEU A 1 179 ? 15.573 3.797 -9.903 1.00 98.06 179 LEU A N 1
ATOM 1428 C CA . LEU A 1 179 ? 16.635 3.421 -8.961 1.00 98.06 179 LEU A CA 1
ATOM 1429 C C . LEU A 1 179 ? 18.035 3.882 -9.396 1.00 98.06 179 LEU A C 1
ATOM 1431 O O . LEU A 1 179 ? 18.990 3.716 -8.639 1.00 98.06 179 LEU A O 1
ATOM 1435 N N . HIS A 1 180 ? 18.184 4.444 -10.601 1.00 97.56 180 HIS A N 1
ATOM 1436 C CA . HIS A 1 180 ? 19.458 4.924 -11.161 1.00 97.56 180 HIS A CA 1
ATOM 1437 C C . HIS A 1 180 ? 20.597 3.892 -11.160 1.00 97.56 180 HIS A C 1
ATOM 1439 O O . HIS A 1 180 ? 21.782 4.234 -11.108 1.00 97.56 180 HIS A O 1
ATOM 1445 N N . THR A 1 181 ? 20.264 2.606 -11.249 1.00 96.88 181 THR A N 1
ATOM 1446 C CA . THR A 1 181 ? 21.249 1.524 -11.292 1.00 96.88 181 THR A CA 1
ATOM 1447 C C . THR A 1 181 ? 20.801 0.403 -12.218 1.00 96.88 181 THR A C 1
ATOM 1449 O O . THR A 1 181 ? 19.637 0.015 -12.243 1.00 96.88 181 THR A O 1
ATOM 1452 N N . THR A 1 182 ? 21.741 -0.118 -13.005 1.00 97.62 182 THR A N 1
ATOM 1453 C CA . THR A 1 182 ? 21.551 -1.324 -13.827 1.00 97.62 182 THR A CA 1
ATOM 1454 C C . THR A 1 182 ? 22.038 -2.586 -13.119 1.00 97.62 182 THR A C 1
ATOM 1456 O O . THR A 1 182 ? 21.794 -3.694 -13.592 1.00 97.62 182 THR A O 1
ATOM 1459 N N . SER A 1 183 ? 22.704 -2.437 -11.972 1.00 97.12 183 SER A N 1
ATOM 1460 C CA . SER A 1 183 ? 23.241 -3.534 -11.162 1.00 97.12 183 SER A CA 1
ATOM 1461 C C . SER A 1 183 ? 22.167 -4.137 -10.251 1.00 97.12 183 SER A C 1
ATOM 1463 O O . SER A 1 183 ? 22.417 -4.326 -9.066 1.00 97.12 183 SER A O 1
ATOM 1465 N N . LEU A 1 184 ? 20.975 -4.384 -10.796 1.00 98.12 184 LEU A N 1
ATOM 1466 C CA . LEU A 1 184 ? 19.866 -5.019 -10.088 1.00 98.12 184 LEU A CA 1
ATOM 1467 C C . LEU A 1 184 ? 19.828 -6.513 -10.411 1.00 98.12 184 LEU A C 1
ATOM 1469 O O . LEU A 1 184 ? 20.014 -6.915 -11.564 1.00 98.12 184 LEU A O 1
ATOM 1473 N N . SER A 1 185 ? 19.517 -7.349 -9.425 1.00 98.50 185 SER A N 1
ATOM 1474 C CA . SER A 1 185 ? 19.131 -8.732 -9.691 1.00 98.50 185 SER A CA 1
ATOM 1475 C C . SER A 1 185 ? 17.904 -8.765 -10.598 1.00 98.50 185 SER A C 1
ATOM 1477 O O . SER A 1 185 ? 16.935 -8.048 -10.364 1.00 98.50 185 SER A O 1
ATOM 1479 N N . SER A 1 186 ? 17.918 -9.633 -11.613 1.00 98.38 186 SER A N 1
ATOM 1480 C CA . SER A 1 186 ? 16.766 -9.860 -12.504 1.00 98.38 186 SER A CA 1
ATOM 1481 C C . SER A 1 186 ? 15.629 -10.681 -11.870 1.00 98.38 186 SER A C 1
ATOM 1483 O O . SER A 1 186 ? 14.561 -10.838 -12.476 1.00 98.38 186 SER A O 1
ATOM 1485 N N . ASP A 1 187 ? 15.895 -11.243 -10.689 1.00 98.50 187 ASP A N 1
ATOM 1486 C CA . ASP A 1 187 ? 14.953 -11.956 -9.830 1.00 98.50 187 ASP A CA 1
ATOM 1487 C C . ASP A 1 187 ? 15.364 -11.726 -8.369 1.00 98.50 187 ASP A C 1
ATOM 1489 O O . ASP A 1 187 ? 15.970 -12.577 -7.719 1.00 98.50 187 ASP A O 1
ATOM 1493 N N . GLY A 1 188 ? 15.078 -10.524 -7.871 1.00 98.62 188 GLY A N 1
ATOM 1494 C CA . GLY A 1 188 ? 15.375 -10.120 -6.499 1.00 98.62 188 GLY A CA 1
ATOM 1495 C C . GLY A 1 188 ? 14.634 -10.943 -5.446 1.00 98.62 188 GLY A C 1
ATOM 1496 O O . GLY A 1 188 ? 15.042 -10.952 -4.286 1.00 98.62 188 GLY A O 1
ATOM 1497 N N . TYR A 1 189 ? 13.596 -11.681 -5.855 1.00 98.62 189 TYR A N 1
ATOM 1498 C CA . TYR A 1 189 ? 12.922 -12.639 -4.995 1.00 98.62 189 TYR A CA 1
ATOM 1499 C C . TYR A 1 189 ? 13.774 -13.893 -4.776 1.00 98.62 189 TYR A C 1
ATOM 1501 O O . TYR A 1 189 ? 14.156 -14.199 -3.648 1.00 98.62 189 TYR A O 1
ATOM 1509 N N . ALA A 1 190 ? 14.142 -14.599 -5.847 1.00 98.44 190 ALA A N 1
ATOM 1510 C CA . ALA A 1 190 ? 14.918 -15.835 -5.725 1.00 98.44 190 ALA A CA 1
ATOM 1511 C C . ALA A 1 190 ? 16.417 -15.595 -5.463 1.00 98.44 190 ALA A C 1
ATOM 1513 O O . ALA A 1 190 ? 17.128 -16.487 -4.997 1.00 98.44 190 ALA A O 1
ATOM 1514 N N . SER A 1 191 ? 16.942 -14.428 -5.832 1.00 98.50 191 SER A N 1
ATOM 1515 C CA . SER A 1 191 ? 18.368 -14.095 -5.782 1.00 98.50 191 SER A CA 1
ATOM 1516 C C . SER A 1 191 ? 18.566 -12.603 -5.486 1.00 98.50 191 SER A C 1
ATOM 1518 O O . SER A 1 191 ? 18.981 -11.865 -6.382 1.00 98.50 191 SER A O 1
ATOM 1520 N N . PRO A 1 192 ? 18.262 -12.137 -4.259 1.00 98.38 192 PRO A N 1
ATOM 1521 C CA . PRO A 1 192 ? 18.471 -10.744 -3.863 1.00 98.38 192 PRO A CA 1
ATOM 1522 C C . PRO A 1 192 ? 19.944 -10.339 -4.000 1.00 98.38 192 PRO A C 1
ATOM 1524 O O . PRO A 1 192 ? 20.843 -11.119 -3.678 1.00 98.38 192 PRO A O 1
ATOM 1527 N N . ASP A 1 193 ? 20.201 -9.118 -4.473 1.00 98.12 193 ASP A N 1
ATOM 1528 C CA . ASP A 1 193 ? 21.566 -8.626 -4.725 1.00 98.12 193 ASP A CA 1
ATOM 1529 C C . ASP A 1 193 ? 22.220 -7.879 -3.548 1.00 98.12 193 ASP A C 1
ATOM 1531 O O . ASP A 1 193 ? 23.409 -7.557 -3.620 1.00 98.12 193 ASP A O 1
ATOM 1535 N N . GLY A 1 194 ? 21.489 -7.618 -2.459 1.00 97.06 194 GLY A N 1
ATOM 1536 C CA . GLY A 1 194 ? 22.014 -6.906 -1.289 1.00 97.06 194 GLY A CA 1
ATOM 1537 C C . GLY A 1 194 ? 22.233 -5.402 -1.504 1.00 97.06 194 GLY A C 1
ATOM 1538 O O . GLY A 1 194 ? 22.908 -4.764 -0.693 1.00 97.06 194 GLY A O 1
ATOM 1539 N N . THR A 1 195 ? 21.743 -4.823 -2.607 1.00 95.75 195 THR A N 1
ATOM 1540 C CA . THR A 1 195 ? 21.980 -3.409 -2.953 1.00 95.75 195 THR A CA 1
ATOM 1541 C C . THR A 1 195 ? 21.161 -2.430 -2.116 1.00 95.75 195 THR A C 1
ATOM 1543 O O . THR A 1 195 ? 21.408 -1.222 -2.182 1.00 95.75 195 THR A O 1
ATOM 1546 N N . GLY A 1 196 ? 20.186 -2.914 -1.341 1.00 96.75 196 GLY A N 1
ATOM 1547 C CA . GLY A 1 196 ? 19.297 -2.058 -0.563 1.00 96.75 196 GLY A CA 1
ATOM 1548 C C . GLY A 1 196 ? 18.199 -1.368 -1.384 1.00 96.75 196 GLY A C 1
ATOM 1549 O O . GLY A 1 196 ? 17.581 -0.434 -0.874 1.00 96.75 196 GLY A O 1
ATOM 1550 N N . HIS A 1 197 ? 17.986 -1.773 -2.642 1.00 97.38 197 HIS A N 1
ATOM 1551 C CA . HIS A 1 197 ? 16.941 -1.233 -3.515 1.00 97.38 197 HIS A CA 1
ATOM 1552 C C . HIS A 1 197 ? 16.134 -2.366 -4.134 1.00 97.38 197 HIS A C 1
ATOM 1554 O O . HIS A 1 197 ? 16.708 -3.366 -4.557 1.00 97.38 197 HIS A O 1
ATOM 1560 N N . ALA A 1 198 ? 14.824 -2.191 -4.250 1.00 98.56 198 ALA A N 1
ATOM 1561 C CA . ALA A 1 198 ? 13.965 -3.155 -4.919 1.00 98.56 198 ALA A CA 1
ATOM 1562 C C . ALA A 1 198 ? 12.919 -2.463 -5.792 1.00 98.56 198 ALA A C 1
ATOM 1564 O O . ALA A 1 198 ? 12.419 -1.385 -5.473 1.00 98.56 198 ALA A O 1
ATOM 1565 N N . PHE A 1 199 ? 12.579 -3.110 -6.899 1.00 98.81 199 PHE A N 1
ATOM 1566 C CA . PHE A 1 199 ? 11.534 -2.663 -7.808 1.00 98.81 199 PHE A CA 1
ATOM 1567 C C . PHE A 1 199 ? 10.624 -3.839 -8.145 1.00 98.81 199 PHE A C 1
ATOM 1569 O O . PHE A 1 199 ? 11.106 -4.921 -8.477 1.00 98.81 199 PHE A O 1
ATOM 1576 N N . ILE A 1 200 ? 9.315 -3.626 -8.103 1.00 98.88 200 ILE A N 1
ATOM 1577 C CA . ILE A 1 200 ? 8.308 -4.603 -8.505 1.00 98.88 200 ILE A CA 1
ATOM 1578 C C . ILE A 1 200 ? 7.464 -4.014 -9.638 1.00 98.88 200 ILE A C 1
ATOM 1580 O O . ILE A 1 200 ? 6.973 -2.893 -9.543 1.00 98.88 200 ILE A O 1
ATOM 1584 N N . GLY A 1 201 ? 7.279 -4.780 -10.710 1.00 98.69 201 GLY A N 1
ATOM 1585 C CA . GLY A 1 201 ? 6.432 -4.406 -11.847 1.00 98.69 201 GLY A CA 1
ATOM 1586 C C . GLY A 1 201 ? 6.015 -5.627 -12.660 1.00 98.69 201 GLY A C 1
ATOM 1587 O O . GLY A 1 201 ? 6.282 -6.757 -12.251 1.00 98.69 201 GLY A O 1
ATOM 1588 N N . PHE A 1 202 ? 5.379 -5.422 -13.813 1.00 98.75 202 PHE A N 1
ATOM 1589 C CA . PHE A 1 202 ? 4.908 -6.516 -14.670 1.00 98.75 202 PHE A CA 1
ATOM 1590 C C . PHE A 1 202 ? 5.675 -6.607 -15.992 1.00 98.75 202 PHE A C 1
ATOM 1592 O O . PHE A 1 202 ? 5.804 -5.626 -16.720 1.00 98.75 202 PHE A O 1
ATOM 1599 N N . ASP A 1 203 ? 6.149 -7.807 -16.311 1.00 98.62 203 ASP A N 1
ATOM 1600 C CA . ASP A 1 203 ? 6.503 -8.221 -17.668 1.00 98.62 203 ASP A CA 1
ATOM 1601 C C . ASP A 1 203 ? 5.204 -8.586 -18.406 1.00 98.62 203 ASP A C 1
ATOM 1603 O O . ASP A 1 203 ? 4.491 -9.511 -18.000 1.00 98.62 203 ASP A O 1
ATOM 1607 N N . GLY A 1 204 ? 4.852 -7.818 -19.438 1.00 98.31 204 GLY A N 1
ATOM 1608 C CA . GLY A 1 204 ? 3.556 -7.904 -20.113 1.00 98.31 204 GLY A CA 1
ATOM 1609 C C . GLY A 1 204 ? 2.416 -7.205 -19.361 1.00 98.31 204 GLY A C 1
ATOM 1610 O O . GLY A 1 204 ? 2.615 -6.168 -18.734 1.00 98.31 204 GLY A O 1
ATOM 1611 N N . VAL A 1 205 ? 1.194 -7.734 -19.440 1.00 98.38 205 VAL A N 1
ATOM 1612 C CA . VAL A 1 205 ? 0.013 -7.058 -18.865 1.00 98.38 205 VAL A CA 1
ATOM 1613 C C . VAL A 1 205 ? -0.046 -7.157 -17.337 1.00 98.38 205 VAL A C 1
ATOM 1615 O O . VAL A 1 205 ? 0.300 -8.188 -16.761 1.00 98.38 205 VAL A O 1
ATOM 1618 N N . ALA A 1 206 ? -0.543 -6.106 -16.684 1.00 98.25 206 ALA A N 1
ATOM 1619 C CA . ALA A 1 206 ? -0.976 -6.141 -15.289 1.00 98.25 206 ALA A CA 1
ATOM 1620 C C . ALA A 1 206 ? -2.491 -6.427 -15.225 1.00 98.25 206 ALA A C 1
ATOM 1622 O O . ALA A 1 206 ? -3.234 -5.948 -16.085 1.00 98.25 206 ALA A O 1
ATOM 1623 N N . PRO A 1 207 ? -2.973 -7.228 -14.259 1.00 98.12 207 PRO A N 1
ATOM 1624 C CA . PRO A 1 207 ? -4.395 -7.494 -14.109 1.00 98.12 207 PRO A CA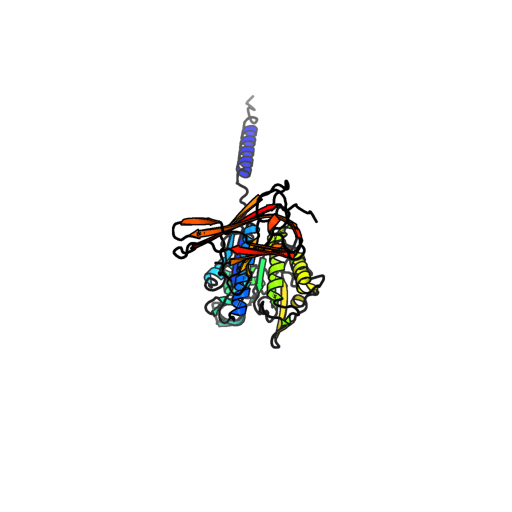 1
ATOM 1625 C C . PRO A 1 207 ? -5.064 -6.356 -13.331 1.00 98.12 207 PRO A C 1
ATOM 1627 O O . PRO A 1 207 ? -4.443 -5.760 -12.453 1.00 98.12 207 PRO A O 1
ATOM 1630 N N . PHE A 1 208 ? -6.347 -6.116 -13.584 1.00 98.31 208 PHE A N 1
ATOM 1631 C CA . PHE A 1 208 ? -7.171 -5.346 -12.654 1.00 98.31 208 PHE A CA 1
ATOM 1632 C C . PHE A 1 208 ? -7.210 -6.023 -11.273 1.00 98.31 208 PHE A C 1
ATOM 1634 O O . PHE A 1 208 ? -7.125 -7.252 -11.173 1.00 98.31 208 PHE A O 1
ATOM 1641 N N . LEU A 1 209 ? -7.347 -5.245 -10.204 1.00 98.31 209 LEU A N 1
ATOM 1642 C CA . LEU A 1 209 ? -7.526 -5.734 -8.840 1.00 98.31 209 LEU A CA 1
ATOM 1643 C C . LEU A 1 209 ? -8.794 -6.573 -8.701 1.00 98.31 209 LEU A C 1
ATOM 1645 O O . LEU A 1 209 ? -8.784 -7.555 -7.956 1.00 98.31 209 LEU A O 1
ATOM 1649 N N . THR A 1 210 ? -9.829 -6.211 -9.460 1.00 97.50 210 THR A N 1
ATOM 1650 C CA . THR A 1 210 ? -11.122 -6.906 -9.594 1.00 97.50 210 THR A CA 1
ATOM 1651 C C . THR A 1 210 ? -11.081 -8.138 -10.511 1.00 97.50 210 THR A C 1
ATOM 1653 O O . THR A 1 210 ? -12.092 -8.805 -10.727 1.00 97.50 210 THR A O 1
ATOM 1656 N N . TYR A 1 211 ? -9.929 -8.474 -11.108 1.00 96.44 211 TYR A N 1
ATOM 1657 C CA . TYR A 1 211 ? -9.851 -9.586 -12.055 1.00 96.44 211 TYR A CA 1
ATOM 1658 C C . TYR A 1 211 ? -9.808 -10.959 -11.362 1.00 96.44 211 TYR A C 1
ATOM 1660 O O . TYR A 1 211 ? -8.762 -11.433 -10.911 1.00 96.44 211 TYR A O 1
ATOM 1668 N N . ASP A 1 212 ? -10.934 -11.668 -11.411 1.00 95.19 212 ASP A N 1
ATOM 1669 C CA . ASP A 1 212 ? -11.097 -13.014 -10.837 1.00 95.19 212 ASP A CA 1
ATOM 1670 C C . ASP A 1 212 ? -10.336 -14.132 -11.578 1.00 95.19 212 ASP A C 1
ATOM 1672 O O . ASP A 1 212 ? -10.198 -15.257 -11.085 1.00 95.19 212 ASP A O 1
ATOM 1676 N N . GLY A 1 213 ? -9.805 -13.860 -12.775 1.00 95.44 213 GLY A N 1
ATOM 1677 C CA . GLY A 1 213 ? -9.083 -14.863 -13.567 1.00 95.44 213 GLY A CA 1
ATOM 1678 C C . GLY A 1 213 ? -7.711 -15.254 -13.001 1.00 95.44 213 GLY A C 1
ATOM 1679 O O . GLY A 1 213 ? -7.040 -16.108 -13.577 1.00 95.44 213 GLY A O 1
ATOM 1680 N N . LEU A 1 214 ? -7.304 -14.674 -11.868 1.00 96.19 214 LEU A N 1
ATOM 1681 C CA . LEU A 1 214 ? -6.133 -15.089 -11.088 1.00 96.19 214 LEU A CA 1
ATOM 1682 C C . LEU A 1 214 ? -6.422 -16.265 -10.138 1.00 96.19 214 LEU A C 1
ATOM 1684 O O . LEU A 1 214 ? -5.558 -16.640 -9.349 1.00 96.19 214 LEU A O 1
ATOM 1688 N N . GLY A 1 215 ? -7.618 -16.858 -10.185 1.00 94.75 215 GLY A N 1
ATOM 1689 C CA . GLY A 1 215 ? -7.955 -18.056 -9.408 1.00 94.75 215 GLY A CA 1
ATOM 1690 C C . GLY A 1 215 ? -8.456 -17.789 -7.985 1.00 94.75 215 GLY A C 1
ATOM 1691 O O . GLY A 1 215 ? -8.637 -18.741 -7.229 1.00 94.75 215 GLY A O 1
ATOM 1692 N N . ALA A 1 216 ? -8.704 -16.527 -7.633 1.00 93.31 216 ALA A N 1
ATOM 1693 C CA . ALA A 1 216 ? -9.412 -16.105 -6.427 1.00 93.31 216 ALA A CA 1
ATOM 1694 C C . ALA A 1 216 ? -10.175 -14.801 -6.719 1.00 93.31 216 ALA A C 1
ATOM 1696 O O . ALA A 1 216 ? -9.771 -14.045 -7.605 1.00 93.31 216 ALA A O 1
ATOM 1697 N N . THR A 1 217 ? -11.268 -14.553 -5.993 1.00 93.69 217 THR A N 1
ATOM 1698 C CA . THR A 1 217 ? -12.053 -13.319 -6.146 1.00 93.69 217 THR A CA 1
ATOM 1699 C C . THR A 1 217 ? -11.253 -12.117 -5.671 1.00 93.69 217 THR A C 1
ATOM 1701 O O . THR A 1 217 ? -10.681 -12.177 -4.581 1.00 93.69 217 THR A O 1
ATOM 1704 N N . ASP A 1 218 ? -11.212 -11.049 -6.470 1.00 94.25 218 ASP A N 1
ATOM 1705 C CA . ASP A 1 218 ? -10.445 -9.829 -6.173 1.00 94.25 218 ASP A CA 1
ATOM 1706 C C . ASP A 1 218 ? -8.980 -10.122 -5.774 1.00 94.25 218 ASP A C 1
ATOM 1708 O O . ASP A 1 218 ? -8.408 -9.504 -4.868 1.00 94.25 218 ASP A O 1
ATOM 1712 N N . ALA A 1 219 ? -8.362 -11.133 -6.397 1.00 96.69 219 ALA A N 1
ATOM 1713 C CA . ALA A 1 219 ? -7.063 -11.645 -5.960 1.00 96.69 219 ALA A CA 1
ATOM 1714 C C . ALA A 1 219 ? -5.973 -10.564 -5.946 1.00 96.69 219 ALA A C 1
ATOM 1716 O O . ALA A 1 219 ? -5.123 -10.566 -5.057 1.00 96.69 219 ALA A O 1
ATOM 1717 N N . GLY A 1 220 ? -5.999 -9.639 -6.914 1.00 97.88 220 GLY A N 1
ATOM 1718 C CA . GLY A 1 220 ? -5.049 -8.529 -6.982 1.00 97.88 220 GLY A CA 1
ATOM 1719 C C . GLY A 1 220 ? -5.177 -7.590 -5.782 1.00 97.88 220 GLY A C 1
ATOM 1720 O O . GLY A 1 220 ? -4.174 -7.280 -5.138 1.00 97.88 220 GLY A O 1
ATOM 1721 N N . TYR A 1 221 ? -6.413 -7.218 -5.429 1.00 97.69 221 TYR A N 1
ATOM 1722 C CA . TYR A 1 221 ? -6.705 -6.384 -4.260 1.00 97.69 221 TYR A CA 1
ATOM 1723 C C . TYR A 1 221 ? -6.189 -7.026 -2.969 1.00 97.69 221 TYR A C 1
ATOM 1725 O O . TYR A 1 221 ? -5.400 -6.423 -2.239 1.00 97.69 221 TYR A O 1
ATOM 1733 N N . TYR A 1 222 ? -6.590 -8.273 -2.699 1.00 94.69 222 TYR A N 1
ATOM 1734 C CA . TYR A 1 222 ? -6.195 -8.961 -1.470 1.00 94.69 222 TYR A CA 1
ATOM 1735 C C . TYR A 1 222 ? -4.690 -9.225 -1.415 1.00 94.69 222 TYR A C 1
ATOM 1737 O O . TYR A 1 222 ? -4.091 -9.136 -0.343 1.00 94.69 222 TYR A O 1
ATOM 1745 N N . PHE A 1 223 ? -4.053 -9.490 -2.557 1.00 98.50 223 PHE A N 1
ATOM 1746 C CA . PHE A 1 223 ? -2.606 -9.654 -2.621 1.00 98.50 223 PHE A CA 1
ATOM 1747 C C . PHE A 1 223 ? -1.877 -8.378 -2.190 1.00 98.50 223 PHE A C 1
ATOM 1749 O O . PHE A 1 223 ? -1.026 -8.442 -1.303 1.00 98.50 223 PHE A O 1
ATOM 1756 N N . LEU A 1 224 ? -2.234 -7.221 -2.761 1.00 98.50 224 LEU A N 1
ATOM 1757 C CA . LEU A 1 224 ? -1.645 -5.937 -2.372 1.00 98.50 224 LEU A CA 1
ATOM 1758 C C . LEU A 1 224 ? -1.922 -5.604 -0.906 1.00 98.50 224 LEU A C 1
ATOM 1760 O O . LEU A 1 224 ? -1.009 -5.175 -0.199 1.00 98.50 224 LEU A O 1
ATOM 1764 N N . MET A 1 225 ? -3.148 -5.849 -0.438 1.00 96.00 225 MET A N 1
ATOM 1765 C CA . MET A 1 225 ? -3.540 -5.627 0.952 1.00 96.00 225 MET A CA 1
ATOM 1766 C C . MET A 1 225 ? -2.620 -6.396 1.906 1.00 96.00 225 MET A C 1
ATOM 1768 O O . MET A 1 225 ? -1.988 -5.794 2.774 1.00 96.00 225 MET A O 1
ATOM 1772 N N . TYR A 1 226 ? -2.476 -7.710 1.708 1.00 96.06 226 TYR A N 1
ATOM 1773 C CA . TYR A 1 226 ? -1.629 -8.545 2.561 1.00 96.06 226 TYR A CA 1
ATOM 1774 C C . TYR A 1 226 ? -0.135 -8.256 2.388 1.00 96.06 226 TYR A C 1
ATOM 1776 O O . TYR A 1 226 ? 0.619 -8.352 3.361 1.00 96.06 226 TYR A O 1
ATOM 1784 N N . PHE A 1 227 ? 0.315 -7.891 1.186 1.00 98.38 227 PHE A N 1
ATOM 1785 C CA . PHE A 1 227 ? 1.705 -7.509 0.945 1.00 98.38 227 PHE A CA 1
ATOM 1786 C C . PHE A 1 227 ? 2.076 -6.244 1.728 1.00 98.38 227 PHE A C 1
ATOM 1788 O O . PHE A 1 227 ? 3.074 -6.242 2.454 1.00 98.38 227 PHE A O 1
ATOM 1795 N N . TYR A 1 228 ? 1.271 -5.183 1.637 1.00 97.94 228 TYR A N 1
ATOM 1796 C CA . TYR A 1 228 ? 1.540 -3.925 2.335 1.00 97.94 228 TYR A CA 1
ATOM 1797 C C . TYR A 1 228 ? 1.283 -4.008 3.839 1.00 97.94 228 TYR A C 1
ATOM 1799 O O . TYR A 1 228 ? 2.040 -3.428 4.614 1.00 97.94 228 TYR A O 1
ATOM 1807 N N . GLU A 1 229 ? 0.303 -4.795 4.282 1.00 92.88 229 GLU A N 1
ATOM 1808 C CA . GLU A 1 229 ? 0.155 -5.133 5.701 1.00 92.88 229 GLU A CA 1
ATOM 1809 C C . GLU A 1 229 ? 1.439 -5.788 6.234 1.00 92.88 229 GLU A C 1
ATOM 1811 O O . GLU A 1 229 ? 1.984 -5.386 7.259 1.00 92.88 229 GLU A O 1
ATOM 1816 N N . SER A 1 230 ? 1.989 -6.763 5.508 1.00 93.56 230 SER A N 1
ATOM 1817 C CA . SER A 1 230 ? 3.207 -7.462 5.933 1.00 93.56 230 SER A CA 1
ATOM 1818 C C . SER A 1 230 ? 4.436 -6.550 5.916 1.00 93.56 230 SER A C 1
ATOM 1820 O O . SER A 1 230 ? 5.197 -6.525 6.877 1.00 93.56 230 SER A O 1
ATOM 1822 N N . SER A 1 231 ? 4.631 -5.796 4.835 1.00 96.75 231 SER A N 1
ATOM 1823 C CA . SER A 1 231 ? 5.869 -5.047 4.590 1.00 96.75 231 SER A CA 1
ATOM 1824 C C . SER A 1 231 ? 5.929 -3.674 5.264 1.00 96.75 231 SER A C 1
ATOM 1826 O O . SER A 1 231 ? 7.025 -3.184 5.545 1.00 96.75 231 SER A O 1
ATOM 1828 N N . LEU A 1 232 ? 4.781 -3.055 5.557 1.00 95.44 232 LEU A N 1
ATOM 1829 C CA . LEU A 1 232 ? 4.706 -1.777 6.269 1.00 95.44 232 LEU A CA 1
ATOM 1830 C C . LEU A 1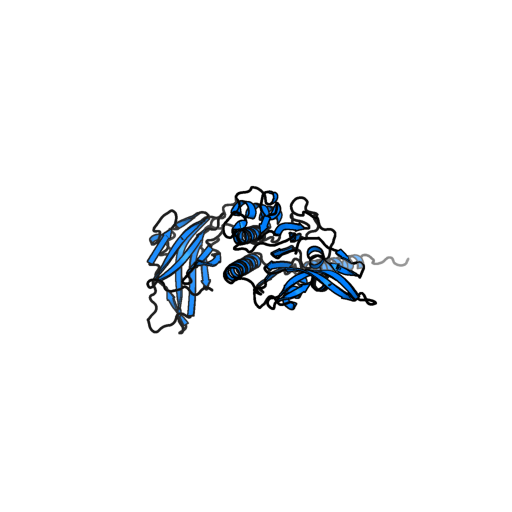 232 ? 4.271 -1.967 7.716 1.00 95.44 232 LEU A C 1
ATOM 1832 O O . LEU A 1 232 ? 5.019 -1.607 8.628 1.00 95.44 232 LEU A O 1
ATOM 1836 N N . TYR A 1 233 ? 3.090 -2.553 7.928 1.00 88.25 233 TYR A N 1
ATOM 1837 C CA . TYR A 1 233 ? 2.508 -2.684 9.264 1.00 88.25 233 TYR A CA 1
ATOM 1838 C C . TYR A 1 233 ? 3.220 -3.745 10.109 1.00 88.25 233 TYR A C 1
ATOM 1840 O O . TYR A 1 233 ? 3.420 -3.543 11.299 1.00 88.25 233 TYR A O 1
ATOM 1848 N N . TYR A 1 234 ? 3.688 -4.838 9.511 1.00 86.38 234 TYR A N 1
ATOM 1849 C CA . TYR A 1 234 ? 4.573 -5.808 10.164 1.00 86.38 234 TYR A CA 1
ATOM 1850 C C . TYR A 1 234 ? 6.018 -5.703 9.682 1.00 86.38 234 TYR A C 1
ATOM 1852 O O . TYR A 1 234 ? 6.771 -6.667 9.820 1.00 86.38 234 TYR A O 1
ATOM 1860 N N . GLY A 1 235 ? 6.410 -4.550 9.131 1.00 91.19 235 GLY A N 1
ATOM 1861 C CA . GLY A 1 235 ? 7.618 -4.419 8.322 1.00 91.19 235 GLY A CA 1
ATOM 1862 C C . GLY A 1 235 ? 8.878 -4.969 8.976 1.00 91.19 235 GLY A C 1
ATOM 1863 O O . GLY A 1 235 ? 9.655 -5.639 8.308 1.00 91.19 235 GLY A O 1
ATOM 1864 N N . LYS A 1 236 ? 9.044 -4.820 10.297 1.00 90.19 236 LYS A N 1
ATOM 1865 C CA . LYS A 1 236 ? 10.213 -5.364 11.007 1.00 90.19 236 LYS A CA 1
ATOM 1866 C C . LYS A 1 236 ? 10.364 -6.889 10.910 1.00 90.19 236 LYS A C 1
ATOM 1868 O O . LYS A 1 236 ? 11.461 -7.405 11.104 1.00 90.19 236 LYS A O 1
ATOM 1873 N N . TYR A 1 237 ? 9.274 -7.613 10.679 1.00 89.19 237 TYR A N 1
ATOM 1874 C CA . TYR A 1 237 ? 9.252 -9.074 10.626 1.00 89.19 237 TYR A CA 1
ATOM 1875 C C . TYR A 1 237 ? 9.307 -9.639 9.213 1.00 89.19 237 TYR A C 1
ATOM 1877 O O . TYR A 1 237 ? 9.659 -10.803 9.068 1.00 89.19 237 TYR A O 1
ATOM 1885 N N . TYR A 1 238 ? 8.932 -8.847 8.208 1.00 94.00 238 TYR A N 1
ATOM 1886 C CA . TYR A 1 238 ? 8.827 -9.311 6.833 1.00 94.00 238 TYR A CA 1
ATOM 1887 C C . TYR A 1 238 ? 9.691 -8.443 5.929 1.00 94.00 238 TYR A C 1
ATOM 1889 O O . TYR A 1 238 ? 9.406 -7.265 5.704 1.00 94.00 238 TYR A O 1
ATOM 1897 N N . SER A 1 239 ? 10.728 -9.057 5.371 1.00 97.62 239 SER A N 1
ATOM 1898 C CA . SER A 1 239 ? 11.347 -8.561 4.145 1.00 97.62 239 SER A CA 1
ATOM 1899 C C . SER A 1 239 ? 10.326 -8.545 3.000 1.00 97.62 239 SER A C 1
ATOM 1901 O O . SER A 1 239 ? 9.247 -9.139 3.098 1.00 97.62 239 SER A O 1
ATOM 1903 N N . ILE A 1 240 ? 10.659 -7.902 1.880 1.00 98.50 240 ILE A N 1
ATOM 1904 C CA . ILE A 1 240 ? 9.817 -7.931 0.673 1.00 98.50 240 ILE A CA 1
ATOM 1905 C C . ILE A 1 240 ? 9.475 -9.374 0.279 1.00 98.50 240 ILE A C 1
ATOM 1907 O O . ILE A 1 240 ? 8.311 -9.672 0.020 1.00 98.50 240 ILE A O 1
ATOM 1911 N N . ASN A 1 241 ? 10.447 -10.286 0.290 1.00 98.69 241 ASN A N 1
ATOM 1912 C CA . ASN A 1 241 ? 10.223 -11.686 -0.072 1.00 98.69 241 ASN A CA 1
ATOM 1913 C C . ASN A 1 241 ? 9.244 -12.389 0.865 1.00 98.69 241 ASN A C 1
ATOM 1915 O O . ASN A 1 241 ? 8.310 -13.041 0.403 1.00 98.69 241 ASN A O 1
ATOM 1919 N N . GLU A 1 242 ? 9.410 -12.218 2.175 1.00 97.69 242 GLU A N 1
ATOM 1920 C CA . GLU A 1 242 ? 8.522 -12.841 3.159 1.00 97.69 242 GLU A CA 1
ATOM 1921 C C . GLU A 1 242 ? 7.116 -12.219 3.119 1.00 97.69 242 GLU A C 1
ATOM 1923 O O . GLU A 1 242 ? 6.121 -12.917 3.325 1.00 97.69 242 GLU A O 1
ATOM 1928 N N . ALA A 1 243 ? 7.011 -10.921 2.817 1.00 98.12 243 ALA A N 1
ATOM 1929 C CA . ALA A 1 243 ? 5.738 -10.241 2.598 1.00 98.12 243 ALA A CA 1
ATOM 1930 C C . ALA A 1 243 ? 5.016 -10.775 1.350 1.00 98.12 243 ALA A C 1
ATOM 1932 O O . ALA A 1 243 ? 3.810 -11.028 1.401 1.00 98.12 243 ALA A O 1
ATOM 1933 N N . LEU A 1 244 ? 5.746 -11.001 0.251 1.00 98.62 244 LEU A N 1
ATOM 1934 C CA . LEU A 1 244 ? 5.217 -11.628 -0.963 1.00 98.62 244 LEU A CA 1
ATOM 1935 C C . LEU A 1 244 ? 4.763 -13.072 -0.691 1.00 98.62 244 LEU A C 1
ATOM 1937 O O . LEU A 1 244 ? 3.678 -13.462 -1.124 1.00 98.62 244 LEU A O 1
ATOM 1941 N N . ASP A 1 245 ? 5.546 -13.853 0.062 1.00 98.25 245 ASP A N 1
ATOM 1942 C CA . ASP A 1 245 ? 5.186 -15.219 0.466 1.00 98.25 245 ASP A CA 1
ATOM 1943 C C . ASP A 1 245 ? 3.903 -15.241 1.300 1.00 98.25 245 ASP A C 1
ATOM 1945 O O . ASP A 1 245 ? 3.003 -16.048 1.049 1.00 98.25 245 ASP A O 1
ATOM 1949 N N . ARG A 1 246 ? 3.792 -14.339 2.285 1.00 95.12 246 ARG A N 1
ATOM 1950 C CA . ARG A 1 246 ? 2.599 -14.222 3.130 1.00 95.12 246 ARG A CA 1
ATOM 1951 C C . ARG A 1 246 ? 1.375 -13.832 2.305 1.00 95.12 246 ARG A C 1
ATOM 1953 O O . ARG A 1 246 ? 0.337 -14.475 2.453 1.00 95.12 246 ARG A O 1
ATOM 1960 N N . ALA A 1 247 ? 1.494 -12.844 1.419 1.00 97.06 247 ALA A N 1
ATOM 1961 C CA . ALA A 1 247 ? 0.405 -12.443 0.533 1.00 97.06 247 ALA A CA 1
ATOM 1962 C C . ALA A 1 247 ? -0.042 -13.597 -0.376 1.00 97.06 247 ALA A C 1
ATOM 1964 O O . ALA A 1 247 ? -1.229 -13.913 -0.444 1.00 97.06 247 ALA A O 1
ATOM 1965 N N . ALA A 1 248 ? 0.906 -14.300 -1.003 1.00 98.06 248 ALA A N 1
ATOM 1966 C CA . ALA A 1 248 ? 0.605 -15.440 -1.862 1.00 98.06 248 ALA A CA 1
ATOM 1967 C C . ALA A 1 248 ? -0.105 -16.578 -1.111 1.00 98.06 248 ALA A C 1
ATOM 1969 O O . ALA A 1 248 ? -1.054 -17.174 -1.629 1.00 98.06 248 ALA A O 1
ATOM 1970 N N . ARG A 1 249 ? 0.309 -16.847 0.131 1.00 96.00 249 ARG A N 1
ATOM 1971 C CA . ARG A 1 249 ? -0.329 -17.844 0.995 1.00 96.00 249 ARG A CA 1
ATOM 1972 C C . ARG A 1 249 ? -1.757 -17.481 1.354 1.00 96.00 249 ARG A C 1
ATOM 1974 O O . ARG A 1 249 ? -2.621 -18.349 1.315 1.00 96.00 249 ARG A O 1
ATOM 1981 N N . LEU A 1 250 ? -2.007 -16.225 1.705 1.00 90.06 250 LEU A N 1
ATOM 1982 C CA . LEU A 1 250 ? -3.336 -15.790 2.125 1.00 90.06 250 LEU A CA 1
ATOM 1983 C C . LEU A 1 250 ? -4.324 -15.714 0.953 1.00 90.06 250 LEU A C 1
ATOM 1985 O O . LEU A 1 250 ? -5.498 -16.009 1.151 1.00 90.06 250 LEU A O 1
ATOM 1989 N N . VAL A 1 251 ? -3.862 -15.397 -0.262 1.00 93.19 251 VAL A N 1
ATOM 1990 C CA . VAL A 1 251 ? -4.736 -15.306 -1.447 1.00 93.19 251 VAL A CA 1
ATOM 1991 C C . VAL A 1 251 ? -4.945 -16.656 -2.132 1.00 93.19 251 VAL A C 1
ATOM 1993 O O . VAL A 1 251 ? -6.078 -17.029 -2.428 1.00 93.19 251 VAL A O 1
ATOM 1996 N N . TRP A 1 252 ? -3.870 -17.407 -2.389 1.00 96.62 252 TRP A N 1
ATOM 1997 C CA . TRP A 1 252 ? -3.924 -18.624 -3.214 1.00 96.62 252 TRP A CA 1
ATOM 1998 C C . TRP A 1 252 ? -3.614 -19.911 -2.452 1.00 96.62 252 TRP A C 1
ATOM 2000 O O . TRP A 1 252 ? -3.572 -20.979 -3.060 1.00 96.62 252 TRP A O 1
ATOM 2010 N N . ASN A 1 253 ? -3.389 -19.840 -1.136 1.00 92.81 253 ASN A N 1
ATOM 2011 C CA . ASN A 1 253 ? -3.019 -20.996 -0.315 1.00 92.81 253 ASN A CA 1
ATOM 2012 C C . ASN A 1 253 ? -1.762 -21.731 -0.834 1.00 92.81 253 ASN A C 1
ATOM 2014 O O . ASN A 1 253 ? -1.661 -22.957 -0.760 1.00 92.81 253 ASN A O 1
ATOM 2018 N N . VAL A 1 254 ? -0.797 -20.975 -1.371 1.00 97.00 254 VAL A N 1
ATOM 2019 C CA . VAL A 1 254 ? 0.524 -21.477 -1.783 1.00 97.00 254 VAL A CA 1
ATOM 2020 C C . VAL A 1 254 ? 1.593 -21.099 -0.758 1.00 97.00 254 VAL A C 1
ATOM 2022 O O . VAL A 1 254 ? 1.465 -20.105 -0.051 1.00 97.00 254 VAL A O 1
ATOM 2025 N N . GLN A 1 255 ? 2.650 -21.900 -0.630 1.00 94.56 255 GLN A N 1
ATOM 2026 C CA . GLN A 1 255 ? 3.620 -21.697 0.451 1.00 94.56 255 GLN A CA 1
ATOM 2027 C C . GLN A 1 255 ? 4.502 -20.460 0.234 1.00 94.56 255 GLN A C 1
ATOM 2029 O O . GLN A 1 255 ? 4.785 -19.754 1.209 1.00 94.56 255 GLN A O 1
ATOM 2034 N N . ASN A 1 256 ? 4.912 -20.235 -1.018 1.00 98.06 256 ASN A N 1
ATOM 2035 C CA . ASN A 1 256 ? 5.863 -19.208 -1.427 1.00 98.06 256 ASN A CA 1
ATOM 2036 C C . ASN A 1 256 ? 5.308 -18.401 -2.608 1.00 98.06 256 ASN A C 1
ATOM 2038 O O . ASN A 1 256 ? 4.541 -18.921 -3.422 1.00 98.06 256 ASN A O 1
ATOM 2042 N N . PHE A 1 257 ? 5.756 -17.159 -2.763 1.00 98.62 257 PHE A N 1
ATOM 2043 C CA . PHE A 1 257 ? 5.417 -16.310 -3.900 1.00 98.62 257 PHE A CA 1
ATOM 2044 C C . PHE A 1 257 ? 5.854 -16.919 -5.230 1.00 98.62 257 PHE A C 1
ATOM 2046 O O . PHE A 1 257 ? 5.115 -16.794 -6.206 1.00 98.62 257 PHE A O 1
ATOM 2053 N N . ALA A 1 258 ? 6.975 -17.652 -5.265 1.00 98.56 258 ALA A N 1
ATOM 2054 C CA . ALA A 1 258 ? 7.384 -18.391 -6.459 1.00 98.56 258 ALA A CA 1
ATOM 2055 C C . ALA A 1 258 ? 6.309 -19.361 -6.967 1.00 98.56 258 ALA A C 1
ATOM 2057 O O . ALA A 1 258 ? 6.235 -19.600 -8.164 1.00 98.56 258 ALA A O 1
ATOM 2058 N N . ASP A 1 259 ? 5.453 -19.891 -6.096 1.00 98.44 259 ASP A N 1
ATOM 2059 C CA . ASP A 1 259 ? 4.389 -20.826 -6.472 1.00 98.44 259 ASP A CA 1
ATOM 2060 C C . ASP A 1 259 ? 3.084 -20.104 -6.872 1.00 98.44 259 ASP A C 1
ATOM 2062 O O . ASP A 1 259 ? 2.109 -20.744 -7.265 1.00 98.44 259 ASP A O 1
ATOM 2066 N N . SER A 1 260 ? 3.045 -18.770 -6.773 1.00 98.50 260 SER A N 1
ATOM 2067 C CA . SER A 1 260 ? 1.867 -17.961 -7.088 1.00 98.50 260 SER A CA 1
ATOM 2068 C C . SER A 1 260 ? 1.673 -17.747 -8.588 1.00 98.50 260 SER A C 1
ATOM 2070 O O . SER A 1 260 ? 2.621 -17.727 -9.379 1.00 98.50 260 SER A O 1
ATOM 2072 N N . VAL A 1 261 ? 0.423 -17.485 -8.972 1.00 98.31 261 VAL A N 1
ATOM 2073 C CA . VAL A 1 261 ? 0.046 -17.134 -10.348 1.00 98.31 261 VAL A CA 1
ATOM 2074 C C . VAL A 1 261 ? 0.737 -15.856 -10.842 1.00 98.31 261 VAL A C 1
ATOM 2076 O O . VAL A 1 261 ? 1.093 -15.766 -12.014 1.00 98.31 261 VAL A O 1
ATOM 2079 N N . LEU A 1 262 ? 1.004 -14.889 -9.956 1.00 98.56 262 LEU A N 1
ATOM 2080 C CA . LEU A 1 262 ? 1.691 -13.651 -10.327 1.00 98.56 262 LEU A CA 1
ATOM 2081 C C . LEU A 1 262 ? 3.164 -13.897 -10.675 1.00 98.56 262 LEU A C 1
ATOM 2083 O O . LEU A 1 262 ? 3.659 -13.305 -11.632 1.00 98.56 262 LEU A O 1
ATOM 2087 N N . TYR A 1 263 ? 3.853 -14.790 -9.958 1.00 98.62 263 TYR A N 1
ATOM 2088 C CA . TYR A 1 263 ? 5.251 -15.126 -10.249 1.00 98.62 263 TYR A CA 1
ATOM 2089 C C . TYR A 1 263 ? 5.392 -16.096 -11.429 1.00 98.62 263 TYR A C 1
ATOM 2091 O O . TYR A 1 263 ? 6.285 -15.943 -12.267 1.00 98.62 263 TYR A O 1
ATOM 2099 N N . GLN A 1 264 ? 4.535 -17.115 -11.515 1.00 98.56 264 GLN A N 1
ATOM 2100 C CA . GLN A 1 264 ? 4.575 -18.093 -12.610 1.00 98.56 264 GLN A CA 1
ATOM 2101 C C . GLN A 1 264 ? 4.120 -17.485 -13.942 1.00 98.56 264 GLN A C 1
ATOM 2103 O O . GLN A 1 264 ? 4.602 -17.886 -15.002 1.00 98.56 264 GLN A O 1
ATOM 2108 N N . GLY A 1 265 ? 3.273 -16.462 -13.869 1.00 98.31 265 GLY A N 1
ATOM 2109 C CA . GLY A 1 265 ? 2.676 -15.788 -15.005 1.00 98.31 265 GLY A CA 1
ATOM 2110 C C . GLY A 1 265 ? 1.237 -16.240 -15.241 1.00 98.31 265 GLY A C 1
ATOM 2111 O O . GLY A 1 265 ? 0.804 -17.315 -14.827 1.00 98.31 265 GLY A O 1
ATOM 2112 N N . PHE A 1 266 ? 0.488 -15.387 -15.924 1.00 98.38 266 PHE A N 1
ATOM 2113 C CA . PHE A 1 266 ? -0.937 -15.537 -16.179 1.00 98.38 266 PHE A CA 1
ATOM 2114 C C . PHE A 1 266 ? -1.297 -15.010 -17.566 1.00 98.38 266 PHE A C 1
ATOM 2116 O O . PHE A 1 266 ? -0.455 -14.508 -18.313 1.00 98.38 266 PHE A O 1
ATOM 2123 N N . THR A 1 267 ? -2.567 -15.154 -17.938 1.00 97.88 267 THR A N 1
ATOM 2124 C CA . THR A 1 267 ? -3.104 -14.608 -19.184 1.00 97.88 267 THR A CA 1
ATOM 2125 C C . THR A 1 267 ? -4.393 -13.845 -18.906 1.00 97.88 267 THR A C 1
ATOM 2127 O O . THR A 1 267 ? -5.314 -14.388 -18.297 1.00 97.88 267 THR A O 1
ATOM 2130 N N . VAL A 1 268 ? -4.470 -12.601 -19.383 1.00 95.50 268 VAL A N 1
ATOM 2131 C CA . VAL A 1 268 ? -5.677 -11.760 -19.350 1.00 95.50 268 VAL A CA 1
ATOM 2132 C C . VAL A 1 268 ? -6.007 -11.368 -20.777 1.00 95.50 268 VAL A C 1
ATOM 2134 O O . VAL A 1 268 ? -5.164 -10.822 -21.484 1.00 95.50 268 VAL A O 1
ATOM 2137 N N . SER A 1 269 ? -7.218 -11.685 -21.233 1.00 94.44 269 SER A N 1
ATOM 2138 C CA . SER A 1 269 ? -7.681 -11.326 -22.584 1.00 94.44 269 SER A CA 1
ATOM 2139 C C . SER A 1 269 ? -6.728 -11.751 -23.718 1.00 94.44 269 SER A C 1
ATOM 2141 O O . SER A 1 269 ? -6.643 -11.091 -24.748 1.00 94.44 269 SER A O 1
ATOM 2143 N N . GLY A 1 270 ? -6.005 -12.864 -23.535 1.00 96.38 270 GLY A N 1
ATOM 2144 C CA . GLY A 1 270 ? -5.040 -13.395 -24.508 1.00 96.38 270 GLY A CA 1
ATOM 2145 C C . GLY A 1 270 ? -3.622 -12.818 -24.416 1.00 96.38 270 GLY A C 1
ATOM 2146 O O . GLY A 1 270 ? -2.744 -13.294 -25.132 1.00 96.38 270 GLY A O 1
ATOM 2147 N N . TYR A 1 271 ? -3.376 -11.856 -23.529 1.00 97.06 271 TYR A N 1
ATOM 2148 C CA . TYR A 1 271 ? -2.052 -11.290 -23.275 1.00 97.06 271 TYR A CA 1
ATOM 2149 C C . TYR A 1 271 ? -1.423 -11.921 -22.035 1.00 97.06 271 TYR A C 1
ATOM 2151 O O . TYR A 1 271 ? -2.105 -12.142 -21.034 1.00 97.06 271 TYR A O 1
ATOM 2159 N N . SER A 1 272 ? -0.125 -12.217 -22.100 1.00 98.31 272 SER A N 1
ATOM 2160 C CA . SER A 1 272 ? 0.634 -12.751 -20.970 1.00 98.31 272 SER A CA 1
ATOM 2161 C C . SER A 1 272 ? 1.055 -11.644 -20.012 1.00 98.31 272 SER A C 1
ATOM 2163 O O . SER A 1 272 ? 1.464 -10.571 -20.455 1.00 98.31 272 SER A O 1
ATOM 2165 N N . GLY A 1 273 ? 1.003 -11.933 -18.717 1.00 98.50 273 GLY A N 1
ATOM 2166 C CA . GLY A 1 273 ? 1.514 -11.066 -17.662 1.00 98.50 273 GLY A CA 1
ATOM 2167 C C . GLY A 1 273 ? 2.296 -11.871 -16.633 1.00 98.50 273 GLY A C 1
ATOM 2168 O O . GLY A 1 273 ? 1.967 -13.029 -16.373 1.00 98.50 273 GLY A O 1
ATOM 2169 N N . LYS A 1 274 ? 3.340 -11.281 -16.056 1.00 98.62 274 LYS A N 1
ATOM 2170 C CA . LYS A 1 274 ? 4.122 -11.867 -14.962 1.00 98.62 274 LYS A CA 1
ATOM 2171 C C . LYS A 1 274 ? 4.693 -10.765 -14.083 1.00 98.62 274 LYS A C 1
ATOM 2173 O O . LYS A 1 274 ? 5.342 -9.851 -14.576 1.00 98.62 274 LYS A O 1
ATOM 2178 N N . MET A 1 275 ? 4.503 -10.875 -12.775 1.00 98.81 275 MET A N 1
ATOM 2179 C CA . MET A 1 275 ? 5.131 -9.969 -11.822 1.00 98.81 275 MET A CA 1
ATOM 2180 C C . MET A 1 275 ? 6.629 -10.277 -11.713 1.00 98.81 275 MET A C 1
ATOM 2182 O O . MET A 1 275 ? 7.054 -11.432 -11.608 1.00 98.81 275 MET A O 1
ATOM 2186 N N . LYS A 1 276 ? 7.438 -9.223 -11.739 1.00 98.69 276 LYS A N 1
ATOM 2187 C CA . LYS A 1 276 ? 8.895 -9.248 -11.667 1.00 98.69 276 LYS A CA 1
ATOM 2188 C C . LYS A 1 276 ? 9.343 -8.493 -10.428 1.00 98.69 276 LYS A C 1
ATOM 2190 O O . LYS A 1 276 ? 8.884 -7.384 -10.186 1.00 98.69 276 LYS A O 1
ATOM 2195 N N . VAL A 1 277 ? 10.258 -9.101 -9.679 1.00 98.69 277 VAL A N 1
ATOM 2196 C CA . VAL A 1 277 ? 10.965 -8.470 -8.562 1.00 98.69 277 VAL A CA 1
ATOM 2197 C C . VAL A 1 277 ? 12.402 -8.258 -9.015 1.00 98.69 277 VAL A C 1
ATOM 2199 O O . VAL A 1 277 ? 13.098 -9.224 -9.324 1.00 98.69 277 VAL A O 1
ATOM 2202 N N . TYR A 1 278 ? 12.835 -7.009 -9.089 1.00 98.81 278 TYR A N 1
ATOM 2203 C CA . TYR A 1 278 ? 14.204 -6.613 -9.389 1.00 98.81 278 TYR A CA 1
ATOM 2204 C C . TYR A 1 278 ? 14.901 -6.121 -8.122 1.00 98.81 278 TYR A C 1
ATOM 2206 O O . TYR A 1 278 ? 14.262 -5.520 -7.258 1.00 98.81 278 TYR A O 1
ATOM 2214 N N . GLY A 1 279 ? 16.214 -6.331 -8.037 1.00 98.56 279 GLY A N 1
ATOM 2215 C CA . GLY A 1 279 ? 17.033 -5.801 -6.948 1.00 98.56 279 GLY A CA 1
ATOM 2216 C C . GLY A 1 279 ? 17.132 -6.721 -5.729 1.00 98.56 279 GLY A C 1
ATOM 2217 O O . GLY A 1 279 ? 17.391 -7.920 -5.843 1.00 98.56 279 GLY A O 1
ATOM 2218 N N . ASP A 1 280 ? 16.919 -6.153 -4.549 1.00 98.50 280 ASP A N 1
ATOM 2219 C CA . ASP A 1 280 ? 17.103 -6.794 -3.254 1.00 98.50 280 ASP A CA 1
ATOM 2220 C C . ASP A 1 280 ? 15.765 -7.074 -2.555 1.00 98.50 280 ASP A C 1
ATOM 2222 O O . ASP A 1 280 ? 15.269 -6.270 -1.768 1.00 98.50 280 ASP A O 1
ATOM 2226 N N . GLY A 1 281 ? 15.179 -8.247 -2.798 1.00 98.25 281 GLY A N 1
ATOM 2227 C CA . GLY A 1 281 ? 13.965 -8.680 -2.102 1.00 98.25 281 GLY A CA 1
ATOM 2228 C C . GLY A 1 281 ? 14.157 -8.999 -0.609 1.00 98.25 281 GLY A C 1
ATOM 2229 O O . GLY A 1 281 ? 13.179 -9.270 0.086 1.00 98.25 281 GLY A O 1
ATOM 2230 N N . SER A 1 282 ? 15.392 -8.963 -0.090 1.00 98.50 282 SER A N 1
ATOM 2231 C CA . SER A 1 282 ? 15.675 -9.219 1.329 1.00 98.50 282 SER A CA 1
ATOM 2232 C C . SER A 1 282 ? 15.557 -7.976 2.216 1.00 98.50 282 SER A C 1
ATOM 2234 O O . SER A 1 282 ? 15.629 -8.090 3.440 1.00 98.50 282 SER A O 1
ATOM 2236 N N . ILE A 1 283 ? 15.341 -6.792 1.629 1.00 97.62 283 ILE A N 1
ATOM 2237 C CA . ILE A 1 283 ? 15.154 -5.568 2.410 1.00 97.62 283 ILE A CA 1
ATOM 2238 C C . ILE A 1 283 ? 13.813 -5.568 3.138 1.00 97.62 283 ILE A C 1
ATOM 2240 O O . ILE A 1 283 ? 12.800 -6.060 2.637 1.00 97.62 283 ILE A O 1
ATOM 2244 N N . HIS A 1 284 ? 13.808 -4.932 4.303 1.00 97.44 284 HIS A N 1
ATOM 2245 C CA . HIS A 1 284 ? 12.593 -4.523 4.988 1.00 97.44 284 HIS A CA 1
ATOM 2246 C C . HIS A 1 284 ? 12.215 -3.130 4.500 1.00 97.44 284 HIS A C 1
ATOM 2248 O O . HIS A 1 284 ? 13.061 -2.233 4.468 1.00 97.44 284 HIS A O 1
ATOM 2254 N N . ILE A 1 285 ? 10.952 -2.945 4.119 1.00 95.75 285 ILE A N 1
ATOM 2255 C CA . ILE A 1 285 ? 10.463 -1.616 3.750 1.00 95.75 285 ILE A CA 1
ATOM 2256 C C . ILE A 1 285 ? 10.388 -0.761 5.015 1.00 95.75 285 ILE A C 1
ATOM 2258 O O . ILE A 1 285 ? 10.975 0.312 5.079 1.00 95.75 285 ILE A O 1
ATOM 2262 N N . SER A 1 286 ? 9.740 -1.275 6.055 1.00 94.50 286 SER A N 1
ATOM 2263 C CA . SER A 1 286 ? 9.536 -0.578 7.318 1.00 94.50 286 SER A CA 1
ATOM 2264 C C . SER A 1 286 ? 10.240 -1.289 8.475 1.00 94.50 286 SER A C 1
ATOM 2266 O O . SER A 1 286 ? 10.235 -2.510 8.557 1.00 94.50 286 SER A O 1
ATOM 2268 N N . ASP A 1 287 ? 10.791 -0.522 9.418 1.00 90.12 287 ASP A N 1
ATOM 2269 C CA . ASP A 1 287 ? 11.279 -1.043 10.708 1.00 90.12 287 ASP A CA 1
ATOM 2270 C C . ASP A 1 287 ? 10.180 -1.038 11.778 1.00 90.12 287 ASP A C 1
ATOM 2272 O O . ASP A 1 287 ? 10.435 -1.324 12.956 1.00 90.12 287 ASP A O 1
ATOM 2276 N N . TYR A 1 288 ? 8.961 -0.653 11.386 1.00 86.06 288 TYR A N 1
ATOM 2277 C CA . TYR A 1 288 ? 7.838 -0.573 12.292 1.00 86.06 288 TYR A CA 1
ATOM 2278 C C . TYR A 1 288 ? 7.567 -1.949 12.876 1.00 86.06 288 TYR A C 1
ATOM 2280 O O . TYR A 1 288 ? 7.381 -2.965 12.200 1.00 86.06 288 TYR A O 1
ATOM 2288 N N . TYR A 1 289 ? 7.611 -1.936 14.194 1.00 78.06 289 TYR A N 1
ATOM 2289 C CA . TYR A 1 289 ? 7.178 -3.011 15.037 1.00 78.06 289 TYR A CA 1
ATOM 2290 C C . TYR A 1 289 ? 5.844 -2.535 15.580 1.00 78.06 289 TYR A C 1
ATOM 2292 O O . TYR A 1 289 ? 5.866 -1.631 16.426 1.00 78.06 289 TYR A O 1
ATOM 2300 N N . PRO A 1 290 ? 4.707 -3.098 15.141 1.00 67.25 290 PRO A N 1
ATOM 2301 C CA . PRO A 1 290 ? 3.482 -2.867 15.874 1.00 67.25 290 PRO A CA 1
ATOM 2302 C C . PRO A 1 290 ? 3.807 -3.311 17.288 1.00 67.25 290 PRO A C 1
ATOM 2304 O O . PRO A 1 290 ? 4.266 -4.441 17.492 1.00 67.25 290 PRO A O 1
ATOM 2307 N N . SER A 1 291 ? 3.716 -2.391 18.250 1.00 52.19 291 SER A N 1
ATOM 2308 C CA . SER A 1 291 ? 4.043 -2.645 19.650 1.00 52.19 291 SER A CA 1
ATOM 2309 C C . SER A 1 291 ? 2.965 -3.525 20.282 1.00 52.19 291 SER A C 1
ATOM 2311 O O . SER A 1 291 ? 2.337 -3.146 21.251 1.00 52.19 291 SER A O 1
ATOM 2313 N N . GLY A 1 292 ? 2.806 -4.716 19.704 1.00 49.09 292 GLY A N 1
ATOM 2314 C CA . GLY A 1 292 ? 2.120 -5.899 20.162 1.00 49.09 292 GLY A CA 1
ATOM 2315 C C . GLY A 1 292 ? 0.606 -5.829 20.266 1.00 49.09 292 GLY A C 1
ATOM 2316 O O . GLY A 1 292 ? 0.111 -5.163 21.155 1.00 49.09 292 GLY A O 1
ATOM 2317 N N . GLY A 1 293 ? -0.061 -6.706 19.501 1.00 50.12 293 GLY A N 1
ATOM 2318 C CA . GLY A 1 293 ? -1.378 -7.278 19.826 1.00 50.12 293 GLY A CA 1
ATOM 2319 C C . GLY A 1 293 ? -2.526 -6.842 18.917 1.00 50.12 293 GLY A C 1
ATOM 2320 O O . GLY A 1 293 ? -3.470 -6.277 19.420 1.00 50.12 293 GLY A O 1
ATOM 2321 N N . GLY A 1 294 ? -2.448 -7.048 17.603 1.00 59.12 294 GLY A N 1
ATOM 2322 C CA . GLY A 1 294 ? -3.279 -6.318 16.637 1.00 59.12 294 GLY A CA 1
ATOM 2323 C C . GLY A 1 294 ? -4.769 -6.172 16.922 1.00 59.12 294 GLY A C 1
ATOM 2324 O O . GLY A 1 294 ? -5.403 -6.939 17.633 1.00 59.12 294 GLY A O 1
ATOM 2325 N N . CYS A 1 295 ? -5.263 -5.083 16.370 1.00 77.94 295 CYS A N 1
ATOM 2326 C CA . CYS A 1 295 ? -6.481 -4.434 16.778 1.00 77.94 295 CYS A CA 1
ATOM 2327 C C . CYS A 1 295 ? -7.632 -4.712 15.830 1.00 77.94 295 CYS A C 1
ATOM 2329 O O . CYS A 1 295 ? -7.401 -4.993 14.648 1.00 77.94 295 CYS A O 1
ATOM 2331 N N . PRO A 1 296 ? -8.876 -4.587 16.315 1.00 90.94 296 PRO A N 1
ATOM 2332 C CA . PRO A 1 296 ? -10.011 -4.799 15.454 1.00 90.94 296 PRO A CA 1
ATOM 2333 C C . PRO A 1 296 ? -10.030 -3.714 14.372 1.00 90.94 296 PRO A C 1
ATOM 2335 O O . PRO A 1 296 ? -9.832 -2.525 14.630 1.00 90.94 296 PRO A O 1
ATOM 2338 N N . LEU A 1 297 ? -10.263 -4.144 13.140 1.00 91.50 297 LEU A N 1
ATOM 2339 C CA . LEU A 1 297 ? -10.494 -3.294 11.984 1.00 91.50 297 LEU A CA 1
ATOM 2340 C C . LEU A 1 297 ? -11.938 -2.789 12.040 1.00 91.50 297 LEU A C 1
ATOM 2342 O O . LEU A 1 297 ? -12.878 -3.584 12.139 1.00 91.50 297 LEU A O 1
ATOM 2346 N N . LEU A 1 298 ? -12.119 -1.474 11.979 1.00 95.50 298 LEU A N 1
ATOM 2347 C CA . LEU A 1 298 ? -13.423 -0.830 11.943 1.00 95.50 298 LEU A CA 1
ATOM 2348 C C . LEU A 1 298 ? -13.930 -0.747 10.505 1.00 95.50 298 LEU A C 1
ATOM 2350 O O . LEU A 1 298 ? -13.229 -0.274 9.613 1.00 95.50 298 LEU A O 1
ATOM 2354 N N . TYR A 1 299 ? -15.179 -1.157 10.309 1.00 95.88 299 TYR A N 1
ATOM 2355 C CA . TYR A 1 299 ? -15.914 -0.968 9.068 1.00 95.88 299 TYR A CA 1
ATOM 2356 C C . TYR A 1 299 ? -17.245 -0.260 9.325 1.00 95.88 299 TYR A C 1
ATOM 2358 O O . TYR A 1 299 ? -17.958 -0.583 10.281 1.00 95.88 299 TYR A O 1
ATOM 2366 N N . VAL A 1 300 ? -17.623 0.648 8.431 1.00 97.81 300 VAL A N 1
ATOM 2367 C CA . VAL A 1 300 ? -18.845 1.459 8.503 1.00 97.81 300 VAL A CA 1
ATOM 2368 C C . VAL A 1 300 ? -19.725 1.167 7.295 1.00 97.81 300 VAL A C 1
ATOM 2370 O O . VAL A 1 300 ? -19.240 1.117 6.171 1.00 97.81 300 VAL A O 1
ATOM 2373 N N . PHE A 1 301 ? -21.020 0.935 7.508 1.00 98.06 301 PHE A N 1
ATOM 2374 C CA . PHE A 1 301 ? -21.950 0.700 6.406 1.00 98.06 301 PHE A CA 1
ATOM 2375 C C . PHE A 1 301 ? -22.421 2.019 5.783 1.00 98.06 301 PHE A C 1
ATOM 2377 O O . PHE A 1 301 ? -23.048 2.831 6.464 1.00 98.06 301 PHE A O 1
ATOM 2384 N N . ASP A 1 302 ? -22.181 2.200 4.488 1.00 96.06 302 ASP A N 1
ATOM 2385 C CA . ASP A 1 302 ? -22.517 3.419 3.733 1.00 96.06 302 ASP A CA 1
ATOM 2386 C C . ASP A 1 302 ? -23.892 3.367 3.038 1.00 96.06 302 ASP A C 1
ATOM 2388 O O . ASP A 1 302 ? -24.241 4.250 2.259 1.00 96.06 302 ASP A O 1
ATOM 2392 N N . GLY A 1 303 ? -24.672 2.310 3.284 1.00 96.00 303 GLY A N 1
ATOM 2393 C CA . GLY A 1 303 ? -25.960 2.068 2.625 1.00 96.00 303 GLY A CA 1
ATOM 2394 C C . GLY A 1 303 ? -25.911 0.957 1.582 1.00 96.00 303 GLY A C 1
ATOM 2395 O O . GLY A 1 303 ? -26.933 0.317 1.328 1.00 96.00 303 GLY A O 1
ATOM 2396 N N . SER A 1 304 ? -24.725 0.677 1.042 1.00 92.75 304 SER A N 1
ATOM 2397 C CA . SER A 1 304 ? -24.493 -0.376 0.052 1.00 92.75 304 SER A CA 1
ATOM 2398 C C . SER A 1 304 ? -23.495 -1.415 0.560 1.00 92.75 304 SER A C 1
ATOM 2400 O O . SER A 1 304 ? -23.774 -2.614 0.509 1.00 92.75 304 SER A O 1
ATOM 2402 N N . ASN A 1 305 ? -22.363 -0.965 1.100 1.00 91.06 305 ASN A N 1
ATOM 2403 C CA . ASN A 1 305 ? -21.219 -1.783 1.478 1.00 91.06 305 ASN A CA 1
ATOM 2404 C C . ASN A 1 305 ? -20.685 -1.411 2.865 1.00 91.06 305 ASN A C 1
ATOM 2406 O O . ASN A 1 305 ? -20.984 -0.360 3.424 1.00 91.06 305 ASN A O 1
ATOM 2410 N N . TYR A 1 306 ? -19.874 -2.304 3.432 1.00 94.25 306 TYR A N 1
ATOM 2411 C CA . TYR A 1 306 ? -19.063 -1.998 4.608 1.00 94.25 306 TYR A CA 1
ATOM 2412 C C . TYR A 1 306 ? -17.717 -1.436 4.154 1.00 94.25 306 TYR A C 1
ATOM 2414 O O . TYR A 1 306 ? -16.905 -2.169 3.591 1.00 94.25 306 TYR A O 1
ATOM 2422 N N . ILE A 1 307 ? -17.489 -0.155 4.421 1.00 88.44 307 ILE A N 1
ATOM 2423 C CA . ILE A 1 307 ? -16.269 0.573 4.086 1.00 88.44 307 ILE A CA 1
ATOM 2424 C C . ILE A 1 307 ? -15.284 0.453 5.243 1.00 88.44 307 ILE A C 1
ATOM 2426 O O . ILE A 1 307 ? -15.654 0.665 6.395 1.00 88.44 307 ILE A O 1
ATOM 2430 N N . TYR A 1 308 ? -14.045 0.072 4.946 1.00 87.00 308 TYR A N 1
ATOM 2431 C CA . TYR A 1 308 ? -12.969 0.036 5.931 1.00 87.00 308 TYR A CA 1
ATOM 2432 C C . TYR A 1 308 ? -12.610 1.460 6.372 1.00 87.00 308 TYR A C 1
ATOM 2434 O O . TYR A 1 308 ? -12.282 2.295 5.535 1.00 87.00 308 TYR A O 1
ATOM 2442 N N . GLU A 1 309 ? -12.654 1.718 7.677 1.00 86.44 309 GLU A N 1
ATOM 2443 C CA . GLU A 1 309 ? -12.269 3.006 8.264 1.00 86.44 309 GLU A CA 1
ATOM 2444 C C . GLU A 1 309 ? -10.821 3.005 8.736 1.00 86.44 309 GLU A C 1
ATOM 2446 O O . GLU A 1 309 ? -10.094 3.966 8.518 1.00 86.44 309 GLU A O 1
ATOM 2451 N N . GLY A 1 310 ? -10.395 1.944 9.417 1.00 80.81 310 GLY A N 1
ATOM 2452 C CA . GLY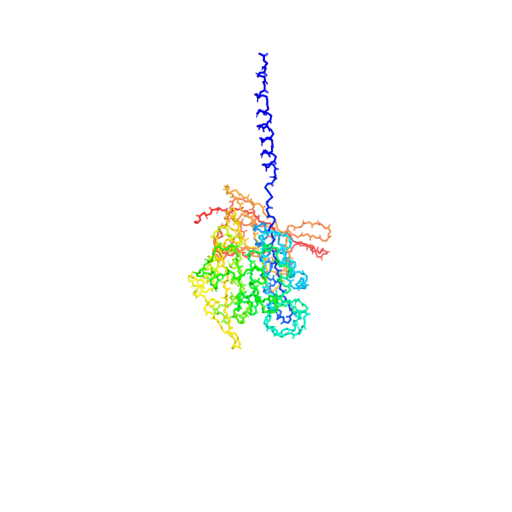 A 1 310 ? -9.098 1.949 10.075 1.00 80.81 310 GLY A CA 1
ATOM 2453 C C . GLY A 1 310 ? -8.956 0.883 11.147 1.00 80.81 310 GLY A C 1
ATOM 2454 O O . GLY A 1 310 ? -9.895 0.164 11.486 1.00 80.81 310 GLY A O 1
ATOM 2455 N N . LEU A 1 311 ? -7.753 0.803 11.700 1.00 85.56 311 LEU A N 1
ATOM 2456 C CA . LEU A 1 311 ? -7.397 -0.083 12.799 1.00 85.56 311 LEU A CA 1
ATOM 2457 C C . LEU A 1 311 ? -7.658 0.614 14.142 1.00 85.56 311 LEU A C 1
ATOM 2459 O O . LEU A 1 311 ? -7.240 1.753 14.345 1.00 85.56 311 LEU A O 1
ATOM 2463 N N . MET A 1 312 ? -8.327 -0.070 15.066 1.00 90.62 312 MET A N 1
ATOM 2464 C CA . MET A 1 312 ? -8.687 0.486 16.369 1.00 90.62 312 MET A CA 1
ATOM 2465 C C . MET A 1 312 ? -7.632 0.190 17.440 1.00 90.62 312 MET A C 1
ATOM 2467 O O . MET A 1 312 ? -7.771 -0.783 18.170 1.00 90.62 312 MET A O 1
ATOM 2471 N N . ASP A 1 313 ? -6.591 1.017 17.533 1.00 84.94 313 ASP A N 1
ATOM 2472 C CA . ASP A 1 313 ? -5.420 0.825 18.409 1.00 84.94 313 ASP A CA 1
ATOM 2473 C C . ASP A 1 313 ? -5.744 0.794 19.927 1.00 84.94 313 ASP A C 1
ATOM 2475 O O . ASP A 1 313 ? -5.574 1.780 20.639 1.00 84.94 313 ASP A O 1
ATOM 2479 N N . ILE A 1 314 ? -6.225 -0.348 20.427 1.00 89.50 314 ILE A N 1
ATOM 2480 C CA . ILE A 1 314 ? -6.498 -0.626 21.849 1.00 89.50 314 ILE A CA 1
ATOM 2481 C C . ILE A 1 314 ? -5.372 -1.448 22.498 1.00 89.50 314 ILE A C 1
ATOM 2483 O O . ILE A 1 314 ? -5.606 -2.302 23.353 1.00 89.50 314 ILE A O 1
ATOM 2487 N N . HIS A 1 315 ? -4.126 -1.250 22.072 1.00 82.94 315 HIS A N 1
ATOM 2488 C CA . HIS A 1 315 ? -2.993 -1.978 22.638 1.00 82.94 315 HIS A CA 1
ATOM 2489 C C . HIS A 1 315 ? -2.549 -1.401 23.986 1.00 82.94 315 HIS A C 1
ATOM 2491 O O . HIS A 1 315 ? -2.213 -0.223 24.091 1.00 82.94 315 HIS A O 1
ATOM 2497 N N . ASP A 1 316 ? -2.397 -2.268 24.990 1.00 81.44 316 ASP A N 1
ATOM 2498 C CA . ASP A 1 316 ? -1.698 -1.923 26.227 1.00 81.44 316 ASP A CA 1
ATOM 2499 C C . ASP A 1 316 ? -0.830 -3.079 26.725 1.00 81.44 316 ASP A C 1
ATOM 2501 O O . ASP A 1 316 ? -1.287 -4.195 26.986 1.00 81.44 316 ASP A O 1
ATOM 2505 N N . 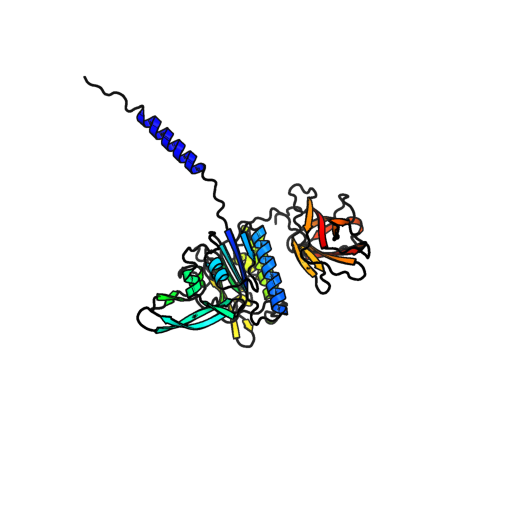ALA A 1 317 ? 0.459 -2.797 26.909 1.00 77.25 317 ALA A N 1
ATOM 2506 C CA . ALA A 1 317 ? 1.433 -3.802 27.319 1.00 77.25 317 ALA A CA 1
ATOM 2507 C C . ALA A 1 317 ? 1.206 -4.320 28.752 1.00 77.25 317 ALA A C 1
ATOM 2509 O O . ALA A 1 317 ? 1.695 -5.402 29.089 1.00 77.25 317 ALA A O 1
ATOM 2510 N N . SER A 1 318 ? 0.494 -3.571 29.603 1.00 83.81 318 SER A N 1
ATOM 2511 C CA . SER A 1 318 ? 0.134 -4.020 30.951 1.00 83.81 318 SER A CA 1
ATOM 2512 C C . SER A 1 318 ? -1.132 -4.889 30.968 1.00 83.81 318 SER A C 1
ATOM 2514 O O . SER A 1 318 ? -1.364 -5.615 31.939 1.00 83.81 318 SER A O 1
ATOM 2516 N N . GLY A 1 319 ? -1.891 -4.895 29.865 1.00 85.19 319 GLY A N 1
ATOM 2517 C CA . GLY A 1 319 ? -3.209 -5.514 29.754 1.00 85.19 319 GLY A CA 1
ATOM 2518 C C . GLY A 1 319 ? -4.310 -4.703 30.438 1.00 85.19 319 GLY A C 1
ATOM 2519 O O . GLY A 1 319 ? -5.318 -5.289 30.825 1.00 85.19 319 GLY A O 1
ATOM 2520 N N . ALA A 1 320 ? -4.085 -3.406 30.660 1.00 90.88 320 ALA A N 1
ATOM 2521 C CA . ALA A 1 320 ? -5.104 -2.461 31.098 1.00 90.88 320 ALA A CA 1
ATOM 2522 C C . ALA A 1 320 ? -5.917 -1.973 29.896 1.00 90.88 320 ALA A C 1
ATOM 2524 O O . ALA A 1 320 ? -5.416 -1.959 28.776 1.00 90.88 320 ALA A O 1
ATOM 2525 N N . ASP A 1 321 ? -7.157 -1.553 30.130 1.00 92.88 321 ASP A N 1
ATOM 2526 C CA . ASP A 1 321 ? -8.000 -1.070 29.042 1.00 92.88 321 ASP A CA 1
ATOM 2527 C C . ASP A 1 321 ? -7.562 0.297 28.532 1.00 92.88 321 ASP A C 1
ATOM 2529 O O . ASP A 1 321 ? -7.202 1.200 29.293 1.00 92.88 321 ASP A O 1
ATOM 2533 N N . VAL A 1 322 ? -7.614 0.427 27.213 1.00 93.12 322 VAL A N 1
ATOM 2534 C CA . VAL A 1 322 ? -7.377 1.658 26.473 1.00 93.12 322 VAL A CA 1
ATOM 2535 C C . VAL A 1 322 ? -8.687 2.075 25.844 1.00 93.12 322 VAL A C 1
ATOM 2537 O O . VAL A 1 322 ? -9.383 1.266 25.235 1.00 93.12 322 VAL A O 1
ATOM 2540 N N . ILE A 1 323 ? -8.995 3.361 25.973 1.00 95.62 323 ILE A N 1
ATOM 2541 C CA . ILE A 1 323 ? -10.114 3.985 25.282 1.00 95.62 323 ILE A CA 1
ATOM 2542 C C . ILE A 1 323 ? -9.562 4.677 24.042 1.00 95.62 323 ILE A C 1
ATOM 2544 O O . ILE A 1 323 ? -8.812 5.649 24.154 1.00 95.62 323 ILE A O 1
ATOM 2548 N N . GLN A 1 324 ? -9.969 4.200 22.872 1.00 94.31 324 GLN A N 1
ATOM 2549 C CA . GLN A 1 324 ? -9.628 4.795 21.589 1.00 94.31 324 GLN A CA 1
ATOM 2550 C C . GLN A 1 324 ? -10.874 5.421 20.965 1.00 94.31 324 GLN A C 1
ATOM 2552 O O . GLN A 1 324 ? -11.911 4.771 20.842 1.00 94.31 324 GLN A O 1
ATOM 2557 N N . ALA A 1 325 ? -10.760 6.681 20.547 1.00 95.19 325 ALA A N 1
ATOM 2558 C CA . ALA A 1 325 ? -11.786 7.386 19.785 1.00 95.19 325 ALA A CA 1
ATOM 2559 C C . ALA A 1 325 ? -11.332 7.571 18.330 1.00 95.19 325 ALA A C 1
ATOM 2561 O O . ALA A 1 325 ? -10.159 7.830 18.061 1.00 95.19 325 ALA A O 1
ATOM 2562 N N . TYR A 1 326 ? -12.267 7.439 17.397 1.00 92.94 326 TYR A N 1
ATOM 2563 C CA . TYR A 1 326 ? -12.035 7.520 15.963 1.00 92.94 326 TYR A CA 1
ATOM 2564 C C . TYR A 1 326 ? -13.157 8.329 15.303 1.00 92.94 326 TYR A C 1
ATOM 2566 O O . TYR A 1 326 ? -14.334 7.977 15.412 1.00 92.94 326 TYR A O 1
ATOM 2574 N N . GLU A 1 327 ? -12.808 9.432 14.644 1.00 95.38 327 GLU A N 1
ATOM 2575 C CA . GLU A 1 327 ? -13.756 10.223 13.853 1.00 95.38 327 GLU A CA 1
ATOM 2576 C C . GLU A 1 327 ? -13.993 9.523 12.513 1.00 95.38 327 GLU A C 1
ATOM 2578 O O . GLU A 1 327 ? -13.045 9.276 11.771 1.00 95.38 327 GLU A O 1
ATOM 2583 N N . LEU A 1 328 ? -15.246 9.156 12.230 1.00 96.50 328 LEU A N 1
ATOM 2584 C CA . LEU A 1 328 ? -15.574 8.399 11.023 1.00 96.50 328 LEU A CA 1
ATOM 2585 C C . LEU A 1 328 ? -15.375 9.270 9.783 1.00 96.50 328 LEU A C 1
ATOM 2587 O O . LEU A 1 328 ? -15.885 10.390 9.722 1.00 96.50 328 LEU A O 1
ATOM 2591 N N . THR A 1 329 ? -14.697 8.723 8.777 1.00 90.69 329 THR A N 1
ATOM 2592 C CA . THR A 1 329 ? -14.555 9.368 7.467 1.00 90.69 329 THR A CA 1
ATOM 2593 C C . THR A 1 329 ? -15.734 9.041 6.549 1.00 90.69 329 THR A C 1
ATOM 2595 O O . THR A 1 329 ? -16.209 9.909 5.817 1.00 90.69 329 THR A O 1
ATOM 2598 N N . THR A 1 330 ? -16.274 7.823 6.642 1.00 91.25 330 THR A N 1
ATOM 2599 C CA . THR A 1 330 ? -17.523 7.418 5.993 1.00 91.25 330 THR A CA 1
ATOM 2600 C C . THR A 1 330 ? -18.703 7.891 6.823 1.00 91.25 330 THR A C 1
ATOM 2602 O O . THR A 1 330 ? -18.805 7.616 8.022 1.00 91.25 330 THR A O 1
ATOM 2605 N N . PHE A 1 331 ? -19.651 8.559 6.172 1.00 97.12 331 PHE A N 1
ATOM 2606 C CA . PHE A 1 331 ? -20.919 8.907 6.794 1.00 97.12 331 PHE A CA 1
ATOM 2607 C C . PHE A 1 331 ? -21.846 7.677 6.770 1.00 97.12 331 PHE A C 1
ATOM 2609 O O . PHE A 1 331 ? -22.258 7.265 5.685 1.00 97.12 331 PHE A O 1
ATOM 2616 N N . PRO A 1 332 ? -22.175 7.055 7.919 1.00 97.81 332 PRO A N 1
ATOM 2617 C CA . PRO A 1 332 ? -22.992 5.849 7.940 1.00 97.81 332 PRO A CA 1
ATOM 2618 C C . PRO A 1 332 ? -24.418 6.124 7.458 1.00 97.81 332 PRO A C 1
ATOM 2620 O O . PRO A 1 332 ? -25.081 7.044 7.945 1.00 97.81 332 PRO A O 1
ATOM 2623 N N . GLU A 1 333 ? -24.926 5.271 6.570 1.00 97.94 333 GLU A N 1
ATOM 2624 C CA . GLU A 1 333 ? -26.315 5.361 6.114 1.00 97.94 333 GLU A CA 1
ATOM 2625 C C . GLU A 1 333 ? -27.272 4.830 7.184 1.00 97.94 333 GLU A C 1
ATOM 2627 O O . GLU A 1 333 ? -27.018 3.832 7.872 1.00 97.94 333 GLU A O 1
ATOM 2632 N N . LEU A 1 334 ? -28.415 5.502 7.314 1.00 97.81 334 LEU A N 1
ATOM 2633 C CA . LEU A 1 334 ? -29.458 5.110 8.247 1.00 97.81 334 LEU A CA 1
ATOM 2634 C C . LEU A 1 334 ? -30.310 3.970 7.665 1.00 97.81 334 LEU A C 1
ATOM 2636 O O . LEU A 1 334 ? -31.155 4.191 6.802 1.00 97.81 334 LEU A O 1
ATOM 2640 N N . VAL A 1 335 ? -30.181 2.764 8.221 1.00 97.69 335 VAL A N 1
ATOM 2641 C CA . VAL A 1 335 ? -30.944 1.575 7.807 1.00 97.69 335 VAL A CA 1
ATOM 2642 C C . VAL A 1 335 ? -31.882 1.147 8.927 1.00 97.69 335 VAL A C 1
ATOM 2644 O O . VAL A 1 335 ? -31.443 0.870 10.042 1.00 97.69 335 VAL A O 1
ATOM 2647 N N . ASP A 1 336 ? -33.188 1.096 8.654 1.00 97.25 336 ASP A N 1
ATOM 2648 C CA . ASP A 1 336 ? -34.215 0.713 9.638 1.00 97.25 336 ASP A CA 1
ATOM 2649 C C . ASP A 1 336 ? -34.096 1.473 10.977 1.00 97.25 336 ASP A C 1
ATOM 2651 O O . ASP A 1 336 ? -34.245 0.914 12.065 1.00 97.25 336 ASP A O 1
ATOM 2655 N N . ASN A 1 337 ? -33.821 2.781 10.893 1.00 97.94 337 ASN A N 1
ATOM 2656 C CA . ASN A 1 337 ? -33.589 3.673 12.035 1.00 97.94 337 ASN A CA 1
ATOM 2657 C C . ASN A 1 337 ? -32.355 3.309 12.898 1.00 97.94 337 ASN A C 1
ATOM 2659 O O . ASN A 1 337 ? -32.322 3.600 14.100 1.00 97.94 337 ASN A O 1
ATOM 2663 N N . ALA A 1 338 ? -31.331 2.699 12.299 1.00 98.44 338 ALA A N 1
ATOM 2664 C CA . ALA A 1 338 ? -30.062 2.396 12.950 1.00 98.44 338 ALA A CA 1
ATOM 2665 C C . ALA A 1 338 ? -28.852 2.621 12.028 1.00 98.44 338 ALA A C 1
ATOM 2667 O O . ALA A 1 338 ? -28.961 2.531 10.809 1.00 98.44 338 ALA A O 1
ATOM 2668 N N . TYR A 1 339 ? -27.694 2.866 12.635 1.00 98.50 339 TYR A N 1
ATOM 2669 C CA . TYR A 1 339 ? -26.394 2.895 11.964 1.00 98.50 339 TYR A CA 1
ATOM 2670 C C . TYR A 1 339 ? -25.677 1.563 12.184 1.00 98.50 339 TYR A C 1
ATOM 2672 O O . TYR A 1 339 ? -25.727 1.006 13.290 1.00 98.50 339 TYR A O 1
ATOM 2680 N N . LEU A 1 340 ? -25.041 1.040 11.135 1.00 98.56 340 LEU A N 1
ATOM 2681 C CA . LEU A 1 340 ? -24.442 -0.295 11.130 1.00 98.56 340 LEU A CA 1
ATOM 2682 C C . LEU A 1 340 ? -22.920 -0.201 11.024 1.00 98.56 340 LEU A C 1
ATOM 2684 O O . LEU A 1 340 ? -22.391 0.359 10.068 1.00 98.56 340 LEU A O 1
ATOM 2688 N N . LEU A 1 341 ? -22.226 -0.793 11.990 1.00 98.62 341 LEU A N 1
ATOM 2689 C CA . LEU A 1 341 ? -20.765 -0.866 12.034 1.00 98.62 341 LEU A CA 1
ATOM 2690 C C . LEU A 1 341 ? -20.333 -2.332 12.185 1.00 98.62 341 LEU A C 1
ATOM 2692 O O . LEU A 1 341 ? -21.123 -3.186 12.604 1.00 98.62 341 LEU A O 1
ATOM 2696 N N . ARG A 1 342 ? -19.082 -2.639 11.851 1.00 98.44 342 ARG A N 1
ATOM 2697 C CA . ARG A 1 342 ? -18.449 -3.932 12.125 1.00 98.44 342 ARG A CA 1
ATOM 2698 C C . ARG A 1 342 ? -17.063 -3.732 12.706 1.00 98.44 342 ARG A C 1
ATOM 2700 O O . ARG A 1 342 ? -16.325 -2.861 12.264 1.00 98.44 342 ARG A O 1
ATOM 2707 N N . LEU A 1 343 ? -16.727 -4.589 13.657 1.00 97.31 343 LEU A N 1
ATOM 2708 C CA . LEU A 1 343 ? -15.355 -4.832 14.073 1.00 97.31 343 LEU A CA 1
ATOM 2709 C C . LEU A 1 343 ? -14.938 -6.186 13.515 1.00 97.31 343 LEU A C 1
ATOM 2711 O O . LEU A 1 343 ? -15.672 -7.162 13.683 1.00 97.31 343 LEU A O 1
ATOM 2715 N N . VAL A 1 344 ? -13.805 -6.234 12.829 1.00 94.56 344 VAL A N 1
ATOM 2716 C CA . VAL A 1 344 ? -13.228 -7.463 12.279 1.00 94.56 344 VAL A CA 1
ATOM 2717 C C . VAL A 1 344 ? -11.856 -7.639 12.894 1.00 94.56 344 VAL A C 1
ATOM 2719 O O . VAL A 1 344 ? -10.989 -6.790 12.709 1.00 94.56 344 VAL A O 1
ATOM 2722 N N . GLU A 1 345 ? -11.649 -8.722 13.630 1.00 92.81 345 GLU A N 1
ATOM 2723 C CA . GLU A 1 345 ? -10.335 -8.996 14.191 1.00 92.81 345 GLU A CA 1
ATOM 2724 C C . GLU A 1 345 ? -9.333 -9.282 13.081 1.00 92.81 345 GLU A C 1
ATOM 2726 O O . GLU A 1 345 ? -9.584 -10.083 12.173 1.00 92.81 345 GLU A O 1
ATOM 2731 N N . HIS A 1 346 ? -8.169 -8.658 13.199 1.00 82.94 346 HIS A N 1
ATOM 2732 C CA . HIS A 1 346 ? -7.093 -8.846 12.255 1.00 82.94 346 HIS A CA 1
ATOM 2733 C C . HIS A 1 346 ? -6.623 -10.333 12.213 1.00 82.94 346 HIS A C 1
ATOM 2735 O O . HIS A 1 346 ? -6.584 -11.013 13.242 1.00 82.94 346 HIS A O 1
ATOM 2741 N N . PRO A 1 347 ? -6.239 -10.894 11.043 1.00 76.88 347 PRO A N 1
ATOM 2742 C CA . PRO A 1 347 ? -6.057 -12.346 10.849 1.00 76.88 347 PRO A CA 1
ATOM 2743 C C . PRO A 1 347 ? -5.001 -13.064 11.704 1.00 76.88 347 PRO A C 1
ATOM 2745 O O . PRO A 1 347 ? -4.900 -14.289 11.640 1.00 76.88 347 PRO A O 1
ATOM 2748 N N . VAL A 1 348 ? -4.168 -12.341 12.450 1.00 70.19 348 VAL A N 1
ATOM 2749 C CA . VAL A 1 348 ? -3.069 -12.923 13.248 1.00 70.19 348 VAL A CA 1
ATOM 2750 C C . VAL A 1 348 ? -3.105 -12.483 14.709 1.00 70.19 348 VAL A C 1
ATOM 2752 O O . VAL A 1 348 ? -2.108 -12.617 15.417 1.00 70.19 348 VAL A O 1
ATOM 2755 N N . THR A 1 349 ? -4.211 -11.882 15.150 1.00 78.50 349 THR A N 1
ATOM 2756 C CA . THR A 1 349 ? -4.266 -11.164 16.427 1.00 78.50 349 THR A CA 1
ATOM 2757 C C . THR A 1 349 ? -5.476 -11.584 17.248 1.00 78.50 349 THR A C 1
ATOM 2759 O O . THR A 1 349 ? -6.238 -12.474 16.854 1.00 78.50 349 THR A O 1
ATOM 2762 N N . HIS A 1 350 ? -5.549 -11.036 18.460 1.00 87.19 350 HIS A N 1
ATOM 2763 C CA . HIS A 1 350 ? -6.609 -11.336 19.398 1.00 87.19 350 HIS A CA 1
ATOM 2764 C C . HIS A 1 350 ? -6.956 -10.094 20.213 1.00 87.19 350 HIS A C 1
ATOM 2766 O O . HIS A 1 350 ? -6.075 -9.566 20.906 1.00 87.19 350 HIS A O 1
ATOM 2772 N N . SER A 1 351 ? -8.228 -9.695 20.190 1.00 92.25 351 SER A N 1
ATOM 2773 C CA . SER A 1 351 ? -8.700 -8.544 20.954 1.00 92.25 351 SER A CA 1
ATOM 2774 C C . SER A 1 351 ? -9.632 -8.912 22.093 1.00 92.25 351 SER A C 1
ATOM 2776 O O . SER A 1 351 ? -10.461 -9.805 21.951 1.00 92.25 351 SER A O 1
ATOM 2778 N N . HIS A 1 352 ? -9.535 -8.184 23.208 1.00 94.19 352 HIS A N 1
ATOM 2779 C CA . HIS A 1 352 ? -10.483 -8.283 24.317 1.00 94.19 352 HIS A CA 1
ATOM 2780 C C . HIS A 1 352 ? -11.214 -6.949 24.451 1.00 94.19 352 HIS A C 1
ATOM 2782 O O . HIS A 1 352 ? -10.664 -5.976 24.962 1.00 94.19 352 HIS A O 1
ATOM 2788 N N . ILE A 1 353 ? -12.454 -6.895 23.976 1.00 96.62 353 ILE A N 1
ATOM 2789 C CA . ILE A 1 353 ? -13.224 -5.651 23.885 1.00 96.62 353 ILE A CA 1
ATOM 2790 C C . ILE A 1 353 ? -14.164 -5.547 25.083 1.00 96.62 353 ILE A C 1
ATOM 2792 O O . ILE A 1 353 ? -14.973 -6.447 25.302 1.00 96.62 353 ILE A O 1
ATOM 2796 N N . ASP A 1 354 ? -14.075 -4.450 25.830 1.00 97.31 354 ASP A N 1
ATOM 2797 C CA . ASP A 1 354 ? -14.933 -4.166 26.983 1.00 97.31 354 ASP A CA 1
ATOM 2798 C C . ASP A 1 354 ? -16.179 -3.385 26.557 1.00 97.31 354 ASP A C 1
ATOM 2800 O O . ASP A 1 354 ? -17.305 -3.829 26.756 1.00 97.31 354 ASP A O 1
ATOM 2804 N N . GLN A 1 355 ? -15.996 -2.260 25.860 1.00 98.31 355 GLN A N 1
ATOM 2805 C CA . GLN A 1 355 ? -17.093 -1.363 25.505 1.00 98.31 355 GLN A CA 1
ATOM 2806 C C . GLN A 1 355 ? -16.960 -0.826 24.081 1.00 98.31 355 GLN A C 1
ATOM 2808 O O . GLN A 1 355 ? -15.863 -0.613 23.570 1.00 98.31 355 GLN A O 1
ATOM 2813 N N . VAL A 1 356 ? -18.099 -0.550 23.440 1.00 98.44 356 VAL A N 1
ATOM 2814 C CA . VAL A 1 356 ? -18.148 0.289 22.235 1.00 98.44 356 VAL A CA 1
ATOM 2815 C C . VAL A 1 356 ? -19.226 1.358 22.353 1.00 98.44 356 VAL A C 1
ATOM 2817 O O . VAL A 1 356 ? -20.316 1.131 22.888 1.00 98.44 356 VAL A O 1
ATOM 2820 N N . GLU A 1 357 ? -18.947 2.531 21.803 1.00 98.62 357 GLU A N 1
ATOM 2821 C CA . GLU A 1 357 ? -19.853 3.671 21.798 1.00 98.62 357 GLU A CA 1
ATOM 2822 C C . GLU A 1 357 ? -19.820 4.361 20.433 1.00 98.62 357 GLU A C 1
ATOM 2824 O O . GLU A 1 357 ? -18.808 4.369 19.737 1.00 98.62 357 GLU A O 1
ATOM 2829 N N . LEU A 1 358 ? -20.948 4.946 20.041 1.00 98.62 358 LEU A N 1
ATOM 2830 C CA . LEU A 1 358 ? -21.034 5.775 18.847 1.00 98.62 358 LEU A CA 1
ATOM 2831 C C . LEU A 1 358 ? -21.663 7.106 19.229 1.00 98.62 358 LEU A C 1
ATOM 2833 O O . LEU A 1 358 ? -22.709 7.149 19.881 1.00 98.62 358 LEU A O 1
ATOM 2837 N N . TYR A 1 359 ? -21.031 8.183 18.798 1.00 98.62 359 TYR A N 1
ATOM 2838 C CA . TYR A 1 359 ? -21.455 9.550 19.028 1.00 98.62 359 TYR A CA 1
ATOM 2839 C C . TYR A 1 359 ? -21.794 10.206 17.693 1.00 98.62 359 TYR A C 1
ATOM 2841 O O . TYR A 1 359 ? -21.052 10.054 16.728 1.00 98.62 359 TYR A O 1
ATOM 2849 N N . ALA A 1 360 ? -22.903 10.938 17.643 1.00 98.50 360 ALA A N 1
ATOM 2850 C CA . ALA A 1 360 ? -23.257 11.811 16.531 1.00 98.50 360 ALA A CA 1
ATOM 2851 C C . ALA A 1 360 ? -23.042 13.267 16.948 1.00 98.50 360 ALA A C 1
ATOM 2853 O O . ALA A 1 360 ? -23.562 13.690 17.981 1.00 98.50 360 ALA A O 1
ATOM 2854 N N . VAL A 1 361 ? -22.306 14.029 16.143 1.00 98.12 361 VAL A N 1
ATOM 2855 C CA . VAL A 1 361 ? -22.144 15.477 16.304 1.00 98.12 361 VAL A CA 1
ATOM 2856 C C . VAL A 1 361 ? -23.175 16.165 15.422 1.00 98.12 361 VAL A C 1
ATOM 2858 O O . VAL A 1 361 ? -23.264 15.883 14.227 1.00 98.12 361 VAL A O 1
ATOM 2861 N N . LEU A 1 362 ? -23.983 17.038 16.010 1.00 98.31 362 LEU A N 1
ATOM 2862 C CA . LEU A 1 362 ? -25.029 17.776 15.316 1.00 98.31 362 LEU A CA 1
ATOM 2863 C C . LEU A 1 362 ? -24.509 19.096 14.733 1.00 98.31 362 LEU A C 1
ATOM 2865 O O . LEU A 1 362 ? -23.476 19.620 15.142 1.00 98.31 362 LEU A O 1
ATOM 2869 N N . ASP A 1 363 ? -25.267 19.669 13.803 1.00 97.56 363 ASP A N 1
ATOM 2870 C CA . ASP A 1 363 ? -25.015 20.973 13.173 1.00 97.56 363 ASP A CA 1
ATOM 2871 C C . ASP A 1 363 ? -24.895 22.152 14.158 1.00 97.56 363 ASP A C 1
ATOM 2873 O O . ASP A 1 363 ? -24.210 23.137 13.881 1.00 97.56 363 ASP A O 1
ATOM 2877 N N . ASN A 1 364 ? -25.521 22.051 15.331 1.00 96.81 364 ASN A N 1
ATOM 2878 C CA . ASN A 1 364 ? -25.389 23.013 16.429 1.00 96.81 364 ASN A CA 1
ATOM 2879 C C . ASN A 1 364 ? -24.149 22.774 17.326 1.00 96.81 364 ASN A C 1
ATOM 2881 O O . ASN A 1 364 ? -23.965 23.507 18.300 1.00 96.81 364 ASN A O 1
ATOM 2885 N N . GLY A 1 365 ? -23.330 21.758 17.028 1.00 97.44 365 GLY A N 1
ATOM 2886 C CA . GLY A 1 365 ? -22.157 21.341 17.802 1.00 97.44 365 GLY A CA 1
ATOM 2887 C C . GLY A 1 365 ? -22.454 20.434 19.005 1.00 97.44 365 GLY A C 1
ATOM 2888 O O . GLY A 1 365 ? -21.533 20.092 19.743 1.00 97.44 365 GLY A O 1
ATOM 2889 N N . GLU A 1 366 ? -23.712 20.052 19.241 1.00 97.94 366 GLU A N 1
ATOM 2890 C CA . GLU A 1 366 ? -24.090 19.112 20.300 1.00 97.94 366 GLU A CA 1
ATOM 2891 C C . GLU A 1 366 ? -23.682 17.681 19.931 1.00 97.94 366 GLU A C 1
ATOM 2893 O O . GLU A 1 366 ? -23.949 17.217 18.824 1.00 97.94 366 GLU A O 1
ATOM 2898 N N . THR A 1 367 ? -23.091 16.956 20.881 1.00 98.19 367 THR A N 1
ATOM 2899 C CA . THR A 1 367 ? -22.734 15.544 20.710 1.00 98.19 367 THR A CA 1
ATOM 2900 C C . THR A 1 367 ? -23.744 14.652 21.423 1.00 98.19 367 THR A C 1
ATOM 2902 O O . THR A 1 367 ? -23.925 14.748 22.638 1.00 98.19 367 THR A O 1
ATOM 2905 N N . ILE A 1 368 ? -24.375 13.741 20.683 1.00 98.25 368 ILE A N 1
ATOM 2906 C CA . ILE A 1 368 ? -25.356 12.784 21.200 1.00 98.25 368 ILE A CA 1
ATOM 2907 C C . ILE A 1 368 ? -24.778 11.373 21.136 1.00 98.25 368 ILE A C 1
ATOM 2909 O O . ILE A 1 368 ? -24.419 10.885 20.066 1.00 98.25 368 ILE A O 1
ATOM 2913 N N . LYS A 1 369 ? -24.759 10.677 22.276 1.00 98.44 369 LYS A N 1
ATOM 2914 C CA . LYS A 1 369 ? -24.438 9.247 22.327 1.00 98.44 369 LYS A CA 1
ATOM 2915 C C . LYS A 1 369 ? -25.598 8.421 21.771 1.00 98.44 369 LYS A C 1
ATOM 2917 O O . LYS A 1 369 ? -26.722 8.491 22.273 1.00 98.44 369 LYS A O 1
ATOM 2922 N N . LEU A 1 370 ? -25.314 7.602 20.767 1.00 98.50 370 LEU A N 1
ATOM 2923 C CA . LEU A 1 370 ? -26.279 6.718 20.130 1.00 98.50 370 LEU A CA 1
ATOM 2924 C C . LEU A 1 370 ? -26.349 5.373 20.875 1.00 98.50 370 LEU A C 1
ATOM 2926 O O . LEU A 1 370 ? -25.312 4.758 21.135 1.00 98.50 370 LEU A O 1
ATOM 2930 N N . PRO A 1 371 ? -27.546 4.879 21.247 1.00 98.38 371 PRO A N 1
ATOM 2931 C CA . PRO A 1 371 ? -27.659 3.626 21.988 1.00 98.38 371 PRO A CA 1
ATOM 2932 C C . PRO A 1 371 ? -27.236 2.410 21.156 1.00 98.38 371 PRO A C 1
ATOM 2934 O O . PRO A 1 371 ? -27.817 2.155 20.102 1.00 98.38 371 PRO A O 1
ATOM 2937 N N . LEU A 1 372 ? -26.310 1.594 21.666 1.00 98.62 372 LEU A N 1
ATOM 2938 C CA . LEU A 1 372 ? -26.044 0.259 21.123 1.00 98.62 372 LEU A CA 1
ATOM 2939 C C . LEU A 1 372 ? -27.258 -0.649 21.389 1.00 98.62 372 LEU A C 1
ATOM 2941 O O . LEU A 1 372 ? -27.611 -0.910 22.544 1.00 98.62 372 LEU A O 1
ATOM 2945 N N . ILE A 1 373 ? -27.908 -1.115 20.322 1.00 98.50 373 ILE A N 1
ATOM 2946 C CA . ILE A 1 373 ? -29.132 -1.934 20.387 1.00 98.50 373 ILE A CA 1
ATOM 2947 C C . ILE A 1 373 ? -28.929 -3.371 19.906 1.00 98.50 373 ILE A C 1
ATOM 2949 O O . ILE A 1 373 ? -29.770 -4.229 20.168 1.00 98.50 373 ILE A O 1
ATOM 2953 N N . SER A 1 374 ? -27.825 -3.659 19.218 1.00 98.56 374 SER A N 1
ATOM 2954 C CA . SER A 1 374 ? -27.455 -5.015 18.818 1.00 98.56 374 SER A CA 1
ATOM 2955 C C . SER A 1 374 ? -25.941 -5.134 18.701 1.00 98.56 374 SER A C 1
ATOM 2957 O O . SER A 1 374 ? -25.299 -4.245 18.146 1.00 98.56 374 SER A O 1
ATOM 2959 N N . ALA A 1 375 ? -25.395 -6.240 19.199 1.00 98.56 375 ALA A N 1
ATOM 2960 C CA . ALA A 1 375 ? -24.033 -6.663 18.920 1.00 98.56 375 ALA A CA 1
ATOM 2961 C C . ALA A 1 375 ? -24.028 -8.181 18.726 1.00 98.56 375 ALA A C 1
ATOM 2963 O O . ALA A 1 375 ? -24.406 -8.924 19.636 1.00 98.56 375 ALA A O 1
ATOM 2964 N N . PHE A 1 376 ? -23.655 -8.636 17.533 1.00 98.62 376 PHE A N 1
ATOM 2965 C CA . PHE A 1 376 ? -23.636 -10.051 17.179 1.00 98.62 376 PHE A CA 1
ATOM 2966 C C . PHE A 1 376 ? -22.231 -10.468 16.761 1.00 98.62 376 PHE A C 1
ATOM 2968 O O . PHE A 1 376 ? -21.728 -10.047 15.721 1.00 98.62 376 PHE A O 1
ATOM 2975 N N . HIS A 1 377 ? -21.616 -11.289 17.596 1.00 98.50 377 HIS A N 1
ATOM 2976 C CA . HIS A 1 377 ? -20.336 -11.921 17.377 1.00 98.50 377 HIS A CA 1
ATOM 2977 C C . HIS A 1 377 ? -20.509 -13.174 16.509 1.00 98.50 377 HIS A C 1
ATOM 2979 O O . HIS A 1 377 ? -21.396 -13.989 16.751 1.00 98.50 377 HIS A O 1
ATOM 2985 N N . SER A 1 378 ? -19.639 -13.337 15.517 1.00 97.25 378 SER A N 1
ATOM 2986 C CA . SER A 1 378 ? -19.622 -14.472 14.581 1.00 97.25 378 SER A CA 1
ATOM 2987 C C . SER A 1 378 ? -19.619 -15.845 15.271 1.00 97.25 378 SER A C 1
ATOM 2989 O O . SER A 1 378 ? -20.426 -16.694 14.913 1.00 97.25 378 SER A O 1
ATOM 2991 N N . GLU A 1 379 ? -18.776 -16.028 16.292 1.00 97.62 379 GLU A N 1
ATOM 2992 C CA . GLU A 1 379 ? -18.718 -17.253 17.112 1.00 97.62 379 GLU A CA 1
ATOM 2993 C C . GLU A 1 379 ? -19.712 -17.263 18.295 1.00 97.62 379 GLU A C 1
ATOM 2995 O O . GLU A 1 379 ? -20.517 -18.180 18.442 1.00 97.62 379 GLU A O 1
ATOM 3000 N N . TYR A 1 380 ? -19.692 -16.233 19.152 1.00 97.56 380 TYR A N 1
ATOM 3001 C CA . TYR A 1 380 ? -20.448 -16.225 20.414 1.00 97.56 380 TYR A CA 1
ATOM 3002 C C . TYR A 1 380 ? -21.910 -15.755 20.306 1.00 97.56 380 TYR A C 1
ATOM 3004 O O . TYR A 1 380 ? -22.639 -15.749 21.301 1.00 97.56 380 TYR A O 1
ATOM 3012 N N . GLY A 1 381 ? -22.371 -15.356 19.120 1.00 98.19 381 GLY A N 1
ATOM 3013 C CA . GLY A 1 381 ? -23.725 -14.853 18.910 1.00 98.19 381 GLY A CA 1
ATOM 3014 C C . GLY A 1 381 ? -23.963 -13.495 19.575 1.00 98.19 381 GLY A C 1
ATOM 3015 O O . GLY A 1 381 ? -23.173 -12.570 19.433 1.00 98.19 381 GLY A O 1
ATOM 3016 N N . ASN A 1 382 ? -25.083 -13.318 20.278 1.00 98.31 382 ASN A N 1
ATOM 3017 C CA . ASN A 1 382 ? -25.428 -12.017 20.858 1.00 98.31 382 ASN A CA 1
ATOM 3018 C C . ASN A 1 382 ? -24.520 -11.655 22.050 1.00 98.31 382 ASN A C 1
ATOM 3020 O O . ASN A 1 382 ? -24.670 -12.205 23.141 1.00 98.31 382 ASN A O 1
ATOM 3024 N N . VAL A 1 383 ? -23.653 -10.660 21.854 1.00 98.31 383 VAL A N 1
ATOM 3025 C CA . VAL A 1 383 ? -22.701 -10.151 22.855 1.00 98.31 383 VAL A CA 1
ATOM 3026 C C . VAL A 1 383 ? -23.063 -8.752 23.365 1.00 98.31 383 VAL A C 1
ATOM 3028 O O . VAL A 1 383 ? -22.279 -8.118 24.064 1.00 98.31 383 VAL A O 1
ATOM 3031 N N . LEU A 1 384 ? -24.280 -8.276 23.077 1.00 98.25 384 LEU A N 1
ATOM 3032 C CA . LEU A 1 384 ? -24.746 -6.928 23.422 1.00 98.25 384 LEU A CA 1
ATOM 3033 C C . LEU A 1 384 ? -24.551 -6.570 24.899 1.00 98.25 384 LEU A C 1
ATOM 3035 O O . LEU A 1 384 ? -24.264 -5.424 25.209 1.00 98.25 384 LEU A O 1
ATOM 3039 N N . ARG A 1 385 ? -24.741 -7.518 25.822 1.00 97.81 385 ARG A N 1
ATOM 3040 C CA . ARG A 1 385 ? -24.618 -7.223 27.257 1.00 97.81 385 ARG A CA 1
ATOM 3041 C C . ARG A 1 385 ? -23.192 -6.890 27.694 1.00 97.81 385 ARG A C 1
ATOM 3043 O O . ARG A 1 385 ? -23.066 -6.178 28.673 1.00 97.81 385 ARG A O 1
ATOM 3050 N N . TYR A 1 386 ? -22.192 -7.421 26.993 1.00 97.50 386 TYR A N 1
ATOM 3051 C CA . TYR A 1 386 ? -20.780 -7.229 27.315 1.00 97.50 386 TYR A CA 1
ATOM 3052 C C . TYR A 1 386 ? -20.334 -5.851 26.832 1.00 97.50 386 TYR A C 1
ATOM 3054 O O . TYR A 1 386 ? -19.860 -5.045 27.602 1.00 97.50 386 TYR A O 1
ATOM 3062 N N . LEU A 1 387 ? -20.685 -5.499 25.595 1.00 98.06 387 LEU A N 1
ATOM 3063 C CA . LEU A 1 387 ? -20.189 -4.280 24.952 1.00 98.06 387 LEU A CA 1
ATOM 3064 C C . LEU A 1 387 ? -20.899 -2.968 25.339 1.00 98.06 387 LEU A C 1
ATOM 3066 O O . LEU A 1 387 ? -20.628 -1.924 24.746 1.00 98.06 387 LEU A O 1
ATOM 3070 N N . ARG A 1 388 ? -21.872 -2.996 26.260 1.00 97.12 388 ARG A N 1
ATOM 3071 C CA . ARG A 1 388 ? -22.710 -1.818 26.578 1.00 97.12 388 ARG A CA 1
ATOM 3072 C C . ARG A 1 388 ? -22.106 -0.893 27.626 1.00 97.12 388 ARG A C 1
ATOM 3074 O O . ARG A 1 388 ? -22.450 0.293 27.637 1.00 97.12 388 ARG A O 1
ATOM 3081 N N . SER A 1 389 ? -21.273 -1.419 28.508 1.00 96.50 389 SER A N 1
ATOM 3082 C CA . SER A 1 389 ? -20.739 -0.710 29.668 1.00 96.50 389 SER A CA 1
ATOM 3083 C C . SER A 1 389 ? -19.301 -1.123 29.904 1.00 96.50 389 SER A C 1
ATOM 3085 O O . SER A 1 389 ? -19.025 -2.309 29.841 1.00 96.50 389 SER A O 1
ATOM 3087 N N . SER A 1 390 ? -18.454 -0.151 30.238 1.00 96.88 390 SER A N 1
ATOM 3088 C CA . SER A 1 390 ? -17.158 -0.395 30.871 1.00 96.88 390 SER A CA 1
ATOM 3089 C C . SER A 1 390 ? -17.401 -1.078 32.220 1.00 96.88 390 SER A C 1
ATOM 3091 O O . SER A 1 390 ? -17.939 -0.459 33.149 1.00 96.88 390 SER A O 1
ATOM 3093 N N . ASP A 1 391 ? -17.156 -2.383 32.290 1.00 95.38 391 ASP A N 1
ATOM 3094 C CA . ASP A 1 391 ? -17.407 -3.209 33.477 1.00 95.38 391 ASP A CA 1
ATOM 3095 C C . ASP A 1 391 ? -16.349 -4.298 33.708 1.00 95.38 391 ASP A C 1
ATOM 3097 O O . ASP A 1 391 ? -16.539 -5.175 34.559 1.00 95.38 391 ASP A O 1
ATOM 3101 N N . ASP A 1 392 ? -15.228 -4.204 32.987 1.00 93.06 392 ASP A N 1
ATOM 3102 C CA . ASP A 1 392 ? -14.125 -5.160 32.948 1.00 93.06 392 ASP A CA 1
ATOM 3103 C C . ASP A 1 392 ? -14.494 -6.552 32.380 1.00 93.06 392 ASP A C 1
ATOM 3105 O O . ASP A 1 392 ? -13.629 -7.441 32.331 1.00 93.06 392 ASP A O 1
ATOM 3109 N N . VAL A 1 393 ? -15.740 -6.780 31.937 1.00 95.38 393 VAL A N 1
ATOM 3110 C CA . VAL A 1 393 ? -16.185 -8.035 31.318 1.00 95.38 393 VAL A CA 1
ATOM 3111 C C . VAL A 1 393 ? -16.047 -7.977 29.798 1.00 95.38 393 VAL A C 1
ATOM 3113 O O . VAL A 1 393 ? -16.986 -7.719 29.044 1.00 95.38 393 VAL A O 1
ATOM 3116 N N . LYS A 1 394 ? -14.871 -8.393 29.344 1.00 95.31 394 LYS A N 1
ATOM 3117 C CA . LYS A 1 394 ? -14.484 -8.333 27.935 1.00 95.31 394 LYS A CA 1
ATOM 3118 C C . LYS A 1 394 ? -15.032 -9.485 27.104 1.00 95.31 394 LYS A C 1
ATOM 3120 O O . LYS A 1 394 ? -15.124 -10.627 27.569 1.00 95.31 394 LYS A O 1
ATOM 3125 N N . ILE A 1 395 ? -15.316 -9.199 25.836 1.00 96.44 395 ILE A N 1
ATOM 3126 C CA . ILE A 1 395 ? -15.494 -10.214 24.802 1.00 96.44 395 ILE A CA 1
ATOM 3127 C C . ILE A 1 395 ? -14.173 -10.462 24.080 1.00 96.44 395 ILE A C 1
ATOM 3129 O O . ILE A 1 395 ? -13.510 -9.537 23.622 1.00 96.44 395 ILE A O 1
ATOM 3133 N N . ASP A 1 396 ? -13.820 -11.734 23.994 1.00 94.88 396 ASP A N 1
ATOM 3134 C CA . ASP A 1 396 ? -12.681 -12.239 23.241 1.00 94.88 396 ASP A CA 1
ATOM 3135 C C . ASP A 1 396 ? -13.023 -12.248 21.745 1.00 94.88 396 ASP A C 1
ATOM 3137 O O . ASP A 1 396 ? -14.111 -12.697 21.382 1.00 94.88 396 ASP A O 1
ATOM 3141 N N . VAL A 1 397 ? -12.148 -11.739 20.883 1.00 94.06 397 VAL A N 1
ATOM 3142 C CA . VAL A 1 397 ? -12.381 -11.648 19.434 1.00 94.06 397 VAL A CA 1
ATOM 3143 C C . VAL A 1 397 ? -11.149 -12.149 18.707 1.00 94.06 397 VAL A C 1
ATOM 3145 O O . VAL A 1 397 ? -10.218 -11.387 18.463 1.00 94.06 397 VAL A O 1
ATOM 3148 N N . ALA A 1 398 ? -11.117 -13.446 18.410 1.00 91.31 398 ALA A N 1
ATOM 3149 C CA . ALA A 1 398 ? -9.990 -14.125 17.776 1.00 91.31 398 ALA A CA 1
ATOM 3150 C C . ALA A 1 398 ? -9.852 -13.770 16.295 1.00 91.31 398 ALA A C 1
ATOM 3152 O O . ALA A 1 398 ? -10.794 -13.299 15.667 1.00 91.31 398 ALA A O 1
ATOM 3153 N N . ALA A 1 399 ? -8.680 -14.050 15.726 1.00 86.19 399 ALA A N 1
ATOM 3154 C CA . ALA A 1 399 ? -8.355 -13.808 14.325 1.00 86.19 399 ALA A CA 1
ATOM 3155 C C . ALA A 1 399 ? -9.513 -14.097 13.347 1.00 86.19 399 ALA A C 1
ATOM 3157 O O . ALA A 1 399 ? -10.057 -15.205 13.314 1.00 86.19 399 ALA A O 1
ATOM 3158 N N . ASN A 1 400 ? -9.833 -13.111 12.501 1.00 85.06 400 ASN A N 1
ATOM 3159 C CA . ASN A 1 400 ? -10.920 -13.124 11.510 1.00 85.06 400 ASN A CA 1
ATOM 3160 C C . ASN A 1 400 ? -12.349 -13.180 12.080 1.00 85.06 400 ASN A C 1
ATOM 3162 O O . ASN A 1 400 ? -13.310 -13.263 11.309 1.00 85.06 400 ASN A O 1
ATOM 3166 N N . GLN A 1 401 ? -12.535 -13.146 13.401 1.00 94.81 401 GLN A N 1
ATOM 3167 C CA . GLN A 1 401 ? -13.869 -13.064 13.984 1.00 94.81 401 GLN A CA 1
ATOM 3168 C C . GLN A 1 401 ? -14.444 -11.659 13.809 1.00 94.81 401 GLN A C 1
ATOM 3170 O O . GLN A 1 401 ? -13.743 -10.650 13.821 1.00 94.81 401 GLN A O 1
ATOM 3175 N N . VAL A 1 402 ? -15.760 -11.604 13.623 1.00 97.38 402 VAL A N 1
ATOM 3176 C CA . VAL A 1 402 ? -16.496 -10.365 13.354 1.00 97.38 402 VAL A CA 1
ATOM 3177 C C . VAL A 1 402 ? -17.493 -10.091 14.470 1.00 97.38 402 VAL A C 1
ATOM 3179 O O . VAL A 1 402 ? -18.207 -11.004 14.892 1.00 97.38 402 VAL A O 1
ATOM 3182 N N . ILE A 1 403 ? -17.620 -8.826 14.870 1.00 98.25 403 ILE A N 1
ATOM 3183 C CA . ILE A 1 403 ? -18.744 -8.309 15.653 1.00 98.25 403 ILE A CA 1
ATOM 3184 C C . ILE A 1 403 ? -19.529 -7.319 14.795 1.00 98.25 403 ILE A C 1
ATOM 3186 O O . ILE A 1 403 ? -19.032 -6.257 14.431 1.00 98.25 403 ILE A O 1
ATOM 3190 N N . SER A 1 404 ? -20.782 -7.651 14.487 1.00 98.56 404 SER A N 1
ATOM 3191 C CA . SER A 1 404 ? -21.718 -6.732 13.832 1.00 98.56 404 SER A CA 1
ATOM 3192 C C . SER A 1 404 ? -22.448 -5.887 14.870 1.00 98.56 404 SER A C 1
ATOM 3194 O O . SER A 1 404 ? -23.115 -6.434 15.749 1.00 98.56 404 SER A O 1
ATOM 3196 N N . LEU A 1 405 ? -22.350 -4.566 14.747 1.00 98.62 405 LEU A N 1
ATOM 3197 C CA . LEU A 1 405 ? -22.883 -3.581 15.684 1.00 98.62 405 LEU A CA 1
ATOM 3198 C C . LEU A 1 405 ? -24.053 -2.813 15.055 1.00 98.62 405 LEU A C 1
ATOM 3200 O O . LEU A 1 405 ? -24.019 -2.469 13.871 1.00 98.62 405 LEU A O 1
ATOM 3204 N N . LYS A 1 406 ? -25.086 -2.517 15.854 1.00 98.62 406 LYS A N 1
ATOM 3205 C CA . LYS A 1 406 ? -26.189 -1.622 15.468 1.00 98.62 406 LYS A CA 1
ATOM 3206 C C . LYS A 1 406 ? -26.442 -0.570 16.536 1.00 98.62 406 LYS A C 1
ATOM 3208 O O . LYS A 1 406 ? -26.736 -0.916 17.685 1.00 98.62 406 LYS A O 1
ATOM 3213 N N . PHE A 1 407 ? -26.420 0.694 16.132 1.00 98.69 407 PHE A N 1
ATOM 3214 C CA . PHE A 1 407 ? -26.682 1.843 16.996 1.00 98.69 407 PHE A CA 1
ATOM 3215 C C . PHE A 1 407 ? -27.994 2.518 16.603 1.00 98.69 407 PHE A C 1
ATOM 3217 O O . PHE A 1 407 ? -28.200 2.838 15.437 1.00 98.69 407 PHE A O 1
ATOM 3224 N N . ALA A 1 408 ? -28.895 2.730 17.559 1.00 98.56 408 ALA A N 1
ATOM 3225 C CA . ALA A 1 408 ? -30.185 3.357 17.300 1.00 98.56 408 ALA A CA 1
ATOM 3226 C C . ALA A 1 408 ? -30.027 4.844 16.980 1.00 98.56 408 ALA A C 1
ATOM 3228 O O . ALA A 1 408 ? -29.353 5.578 17.705 1.00 98.56 408 ALA A O 1
ATOM 3229 N N . ASN A 1 409 ? -30.741 5.311 15.957 1.00 97.94 409 ASN A N 1
ATOM 3230 C CA . ASN A 1 409 ? -30.881 6.737 15.729 1.00 97.94 409 ASN A CA 1
ATOM 3231 C C . ASN A 1 409 ? -31.893 7.335 16.715 1.00 97.94 409 ASN A C 1
ATOM 3233 O O . ASN A 1 409 ? -33.090 7.036 16.669 1.00 97.94 409 ASN A O 1
ATOM 3237 N N . VAL A 1 410 ? -31.387 8.188 17.602 1.00 97.56 410 VAL A N 1
ATOM 3238 C CA . VAL A 1 410 ? -32.168 8.963 18.578 1.00 97.56 410 VAL A CA 1
ATOM 3239 C C . VAL A 1 410 ? -32.066 10.471 18.333 1.00 97.56 410 VAL A C 1
ATOM 3241 O O . VAL A 1 410 ? -32.506 11.263 19.166 1.00 97.56 410 VAL A O 1
ATOM 3244 N N . VAL A 1 411 ? -31.493 10.879 17.196 1.00 96.06 411 VAL A N 1
ATOM 3245 C CA . VAL A 1 411 ? -31.302 12.290 16.854 1.00 96.06 411 VAL A CA 1
ATOM 3246 C C . VAL A 1 411 ? -32.660 12.962 16.595 1.00 96.06 411 VAL A C 1
ATOM 3248 O O . VAL A 1 411 ? -33.515 12.391 15.906 1.00 96.06 411 VAL A O 1
ATOM 3251 N N . PRO A 1 412 ? -32.910 14.171 17.137 1.00 95.12 412 PRO A N 1
ATOM 3252 C CA . PRO A 1 412 ? -34.151 14.895 16.890 1.00 95.12 412 PRO A CA 1
ATOM 3253 C C . PRO A 1 412 ? -34.390 15.139 15.396 1.00 95.12 412 PRO A C 1
ATOM 3255 O O . PRO A 1 412 ? -33.496 15.563 14.677 1.00 95.12 412 PRO A O 1
ATOM 3258 N N . ARG A 1 413 ? -35.640 14.992 14.933 1.00 93.31 413 ARG A N 1
ATOM 3259 C CA . ARG A 1 413 ? -36.016 15.140 13.505 1.00 93.31 413 ARG A CA 1
ATOM 3260 C C . ARG A 1 413 ? -35.634 16.474 12.845 1.00 93.31 413 ARG A C 1
ATOM 3262 O O . ARG A 1 413 ? -35.725 16.580 11.629 1.00 93.31 413 ARG A O 1
ATOM 3269 N N . LYS A 1 414 ? -35.335 17.510 13.632 1.00 94.88 414 LYS A N 1
ATOM 3270 C CA . LYS A 1 414 ? -34.978 18.850 13.139 1.00 94.88 414 LYS A CA 1
ATOM 3271 C C . LYS A 1 414 ? -33.471 19.112 13.134 1.00 94.88 414 LYS A C 1
ATOM 3273 O O . LYS A 1 414 ? -33.079 20.182 12.688 1.00 94.88 414 LYS A O 1
ATOM 3278 N N . SER A 1 415 ? -32.676 18.183 13.648 1.00 96.12 415 SER A N 1
ATOM 3279 C CA . SER A 1 415 ? -31.224 18.293 13.714 1.00 96.12 415 SER A CA 1
ATOM 3280 C C . SER A 1 415 ? -30.598 17.533 12.554 1.00 96.12 415 SER A C 1
ATOM 3282 O O . SER A 1 415 ? -31.112 16.487 12.149 1.00 96.12 415 SER A O 1
ATOM 3284 N N . GLN A 1 416 ? -29.490 18.050 12.034 1.00 97.12 416 GLN A N 1
ATOM 3285 C CA . GLN A 1 416 ? -28.653 17.336 11.074 1.00 97.12 416 GLN A CA 1
ATOM 3286 C C . GLN A 1 416 ? -27.402 16.826 11.779 1.00 97.12 416 GLN A C 1
ATOM 3288 O O . GLN A 1 416 ? -26.834 17.529 12.611 1.00 97.12 416 GLN A O 1
ATOM 3293 N N . ILE A 1 417 ? -26.994 15.601 11.459 1.00 98.06 417 ILE A N 1
ATOM 3294 C CA . ILE A 1 417 ? -25.709 15.059 11.901 1.00 98.06 417 ILE A CA 1
ATOM 3295 C C . ILE A 1 417 ? -24.651 15.541 10.914 1.00 98.06 417 ILE A C 1
ATOM 3297 O O . ILE A 1 417 ? -24.861 15.450 9.706 1.00 98.06 417 ILE A O 1
ATOM 3301 N N . VAL A 1 418 ? -23.538 16.055 11.426 1.00 97.94 418 VAL A N 1
ATOM 3302 C CA . VAL A 1 418 ? -22.413 16.547 10.620 1.00 97.94 418 VAL A CA 1
ATOM 3303 C C . VAL A 1 418 ? -21.174 15.668 10.737 1.00 97.94 418 VAL A C 1
ATOM 3305 O O . VAL A 1 418 ? -20.356 15.677 9.826 1.00 97.94 418 VAL A O 1
ATOM 3308 N N . ALA A 1 419 ? -21.043 14.894 11.818 1.00 98.06 419 ALA A N 1
ATOM 3309 C CA . ALA A 1 419 ? -19.942 13.955 12.007 1.00 98.06 419 ALA A CA 1
ATOM 3310 C C . ALA A 1 419 ? -20.332 12.818 12.956 1.00 98.06 419 ALA A C 1
ATOM 3312 O O . ALA A 1 419 ? -21.300 12.923 13.720 1.00 98.06 419 ALA A O 1
ATOM 3313 N N . PHE A 1 420 ? -19.538 11.751 12.938 1.00 98.50 420 PHE A N 1
ATOM 3314 C CA . PHE A 1 420 ? -19.638 10.648 13.882 1.00 98.50 420 PHE A CA 1
ATOM 3315 C C . PHE A 1 420 ? -18.286 10.375 14.533 1.00 98.50 420 PHE A C 1
ATOM 3317 O O . PHE A 1 420 ? -17.246 10.450 13.885 1.00 98.50 420 PHE A O 1
ATOM 3324 N N . THR A 1 421 ? -18.311 9.988 15.804 1.00 98.19 421 THR A N 1
ATOM 3325 C CA . THR A 1 421 ? -17.132 9.493 16.518 1.00 98.19 421 THR A CA 1
ATOM 3326 C C . THR A 1 421 ? -17.449 8.120 17.082 1.00 98.19 421 THR A C 1
ATOM 3328 O O . THR A 1 421 ? -18.372 7.970 17.884 1.00 98.19 421 THR A O 1
ATOM 3331 N N . PHE A 1 422 ? -16.699 7.113 16.657 1.00 98.31 422 PHE A N 1
ATOM 3332 C CA . PHE A 1 422 ? -16.729 5.785 17.248 1.00 98.31 422 PHE A CA 1
ATOM 3333 C C . PHE A 1 422 ? -15.704 5.715 18.376 1.00 98.31 422 PHE A C 1
ATOM 3335 O O . PHE A 1 422 ? -14.592 6.213 18.238 1.00 98.31 422 PHE A O 1
ATOM 3342 N N . GLN A 1 423 ? -16.075 5.110 19.495 1.00 98.12 423 GLN A N 1
ATOM 3343 C CA . GLN A 1 423 ? -15.173 4.860 20.607 1.00 98.12 423 GLN A CA 1
ATOM 3344 C C . GLN A 1 423 ? -15.197 3.375 20.939 1.00 98.12 423 GLN A C 1
ATOM 3346 O O . GLN A 1 423 ? -16.258 2.750 20.965 1.00 98.12 423 GLN A O 1
ATOM 3351 N N . ILE A 1 424 ? -14.027 2.826 21.220 1.00 97.56 424 ILE A N 1
ATOM 3352 C CA . ILE A 1 424 ? -13.844 1.458 21.681 1.00 97.56 424 ILE A CA 1
ATOM 3353 C C . ILE A 1 424 ? -12.988 1.470 22.940 1.00 97.56 424 ILE A C 1
ATOM 3355 O O . ILE A 1 424 ? -12.061 2.266 23.071 1.00 97.56 424 ILE A O 1
ATOM 3359 N N . GLU A 1 425 ? -13.323 0.583 23.859 1.00 97.19 425 GLU A N 1
ATOM 3360 C CA . GLU A 1 425 ? -12.563 0.302 25.062 1.00 97.19 425 GLU A CA 1
ATOM 3361 C C . GLU A 1 425 ? -12.239 -1.182 25.102 1.00 97.19 425 GLU A C 1
ATOM 3363 O O . GLU A 1 425 ? -13.085 -2.031 24.806 1.00 97.19 425 GLU A O 1
ATOM 3368 N N . GLY A 1 426 ? -11.013 -1.498 25.476 1.00 95.25 426 GLY A N 1
ATOM 3369 C CA . GLY A 1 426 ? -10.574 -2.865 25.671 1.00 95.25 426 GLY A CA 1
ATOM 3370 C C . GLY A 1 426 ? -9.066 -2.935 25.721 1.00 95.25 426 GLY A C 1
ATOM 3371 O O . GLY A 1 426 ? -8.385 -1.915 25.827 1.00 95.25 426 GLY A O 1
ATOM 3372 N N . ASN A 1 427 ? -8.541 -4.145 25.612 1.00 92.12 427 ASN A N 1
ATOM 3373 C CA . ASN A 1 427 ? -7.117 -4.338 25.473 1.00 92.12 427 ASN A CA 1
ATOM 3374 C C . ASN A 1 427 ? -6.786 -5.540 24.618 1.00 92.12 427 ASN A C 1
ATOM 3376 O O . ASN A 1 427 ? -7.514 -6.535 24.558 1.00 92.12 427 ASN A O 1
ATOM 3380 N N . ASN A 1 428 ? -5.598 -5.474 24.042 1.00 85.62 428 ASN A N 1
ATOM 3381 C CA . ASN A 1 428 ? -5.030 -6.603 23.351 1.00 85.62 428 ASN A CA 1
ATOM 3382 C C . ASN A 1 428 ? -3.729 -7.002 24.020 1.00 85.62 428 ASN A C 1
ATOM 3384 O O . ASN A 1 428 ? -2.814 -6.196 24.206 1.00 85.62 428 ASN A O 1
ATOM 3388 N N . ARG A 1 429 ? -3.628 -8.284 24.377 1.00 66.19 429 ARG A N 1
ATOM 3389 C CA . ARG A 1 429 ? -2.375 -8.829 24.882 1.00 66.19 429 ARG A CA 1
ATOM 3390 C C . ARG A 1 429 ? -1.457 -9.160 23.724 1.00 66.19 429 ARG A C 1
ATOM 3392 O O . ARG A 1 429 ? -1.828 -9.866 22.791 1.00 66.19 429 ARG A O 1
ATOM 3399 N N . ILE A 1 430 ? -0.210 -8.725 23.861 1.00 57.72 430 ILE A N 1
ATOM 3400 C CA . ILE A 1 430 ? 0.887 -9.103 22.977 1.00 57.72 430 ILE A CA 1
ATOM 3401 C C . ILE A 1 430 ? 1.086 -10.622 23.053 1.00 57.72 430 ILE A C 1
ATOM 3403 O O . ILE A 1 430 ? 1.806 -11.120 23.923 1.00 57.72 430 ILE A O 1
ATOM 3407 N N . VAL A 1 431 ? 0.481 -11.375 22.136 1.00 53.62 431 VAL A N 1
ATOM 3408 C CA . VAL A 1 431 ? 0.890 -12.758 21.895 1.00 53.62 431 VAL A CA 1
ATOM 3409 C C . VAL A 1 431 ? 2.137 -12.675 21.024 1.00 53.62 431 VAL A C 1
ATOM 3411 O O . VAL A 1 431 ? 2.055 -12.478 19.816 1.00 53.62 431 VAL A O 1
ATOM 3414 N N . LYS A 1 432 ? 3.317 -12.734 21.651 1.00 43.03 432 LYS A N 1
ATOM 3415 C CA . LYS A 1 432 ? 4.563 -12.978 20.915 1.00 43.03 432 LYS A CA 1
ATOM 3416 C C . LYS A 1 432 ? 4.424 -14.356 20.272 1.00 43.03 432 LYS A C 1
ATOM 3418 O O . LYS A 1 432 ? 4.460 -15.347 21.002 1.00 43.03 432 LYS A O 1
ATOM 3423 N N . VAL A 1 433 ? 4.195 -14.396 18.962 1.00 45.69 433 VAL A N 1
ATOM 3424 C CA . VAL A 1 433 ? 4.284 -15.634 18.177 1.00 45.69 433 VAL A CA 1
ATOM 3425 C C . VAL A 1 433 ? 5.750 -16.003 18.007 1.00 45.69 433 VAL A C 1
ATOM 3427 O O . VAL A 1 433 ? 6.557 -15.072 17.770 1.00 45.69 433 VAL A O 1
#

Radius of gyration: 26.56 Å; chains: 1; bounding box: 108×50×69 Å

pLDDT: mean 92.73, std 11.17, range [39.56, 98.88]

Sequence (433 aa):
MRGCRDMKGNFKMVAIELLIFVLCLSLFPAHAFAKSSTVLGSTYEVPQEEIDKDTSIANLITSYSSIAGYTAYNWYGSQTTADNIYSAAFGVGDVYSISFYIGHGGSEYVWNWAGWIWYYEQQWFITDDNGGHVYDKDIFQHSECQNVKFVLLWSCHQGETIGGTHWSGTPFGMPYAWLHTTSLSSDGYASPDGTGHAFIGFDGVAPFLTYDGLGATDAGYYFLMYFYESSLYYGKYYSINEALDRAARLVWNVQNFADSVLYQGFTVSGYSGKMKVYGDGSIHISDYYPSGGGCPLLYVFDGSNYIYEGLMDIHDASGADVIQAYELTTFPELVDNAYLLRLVEHPVTHSHIDQVELYAVLDNGETIKLPLISAFHSEYGNVLRYLRSSDDVKIDVAANQVISLKFANVVPRKSQIVAFTFQIEGNNRIVKV

Secondary structure (DSSP, 8-state):
------SHHHHHHHHHHHHHHHHHHHTS-------EEEEEE--TT--HHHHHHHHHHHHHHHHHHHHTT-EEEEEEGGG--HHHHHHHHTGGG-TTEEEEEES-EEEEEEEEE-SSSEEEEEEEEEE-TTS-EEEHHHHHHH-TT--EEEEEEESTTTTS---EE-TTS-EE-HHHHHHS-S---TTTTTS--SSS-EEEEEEEPPPPTT-GGGSSTTHHHHHHHHHHIIIIITGGG--HHHHHHHHHHHHH--SSGGGSHHHH-EEETTEEEEEEEEE-TT--S------SSPPPEEEEE-SSSEEEEEE---B-TT---EEEEEE-SS----BTTEEEEEEE--TT-EEEEEEEEEEEEETTS-EEEEPEEEEEETTTEE-TTTTTS-SS-PEEEETT-EEEEEEE----TT--EEEEEEEEEEEB-----

Foldseek 3Di:
DDDPDDPPVVVVVVVVVVVVVVVVVVPPPPPPQAEAEEEEEAPAPPDPVLVVLSVQLLVLLQQLCVLLVHNYHRCYYLSQDLVVLLCVLLRVVTALYEYEYAYEKDKDWDWDDLPPDIDTHIWIFDAGRVRDTRTLQNSLVSNVVQRYAEYEYLYFQLLQACWAADPSRGTHHNVCSSRVDPPKAFALLVDAPPPSHKYKYKNGGGDRLQDCQQVFGSLNSQLSSQLSCCQRVVLLVDQSQNSCQRSQCVRPVDRGNCPGCQQVWDDDPRMIMHMTMMHHSRDRSGSDDPPFFFAWFKWWAQPPDTRTFGTFPQADQVFAKDKGKDWGPRDFDQDPQKTKMKTFTAQAGKWWWQAKWKWFQWPVRDIDIFAWPFKQKPPPGTPSVRHRDNDPRTDMAHGGIMIMTITGNPDDPVIDTDIMMMMTMGYGHGPPD